Protein 4BML (pdb70)

Nearest PDB structures (foldseek):
  4bml-assembly1_E-39  TM=1.003E+00  e=1.248E-60  Voetvirus syn5
  4bml-assembly1_F  TM=9.474E-01  e=1.253E-44  Voetvirus syn5
  4bml-assembly1_A-60  TM=9.444E-01  e=3.487E-44  Voetvirus syn5
  4bml-assembly1_B  TM=9.445E-01  e=2.505E-42  Voetvirus syn5
  8e16-assembly1_I  TM=5.461E-01  e=7.364E-01  Mycobacterium virus Che8

Structure (mmCIF, N/CA/C/O backbone):
data_4BML
#
_entry.id   4BML
#
_cell.length_a   1.000
_cell.length_b   1.000
_cell.length_c   1.000
_cell.angle_alpha   90.00
_cell.angle_beta   90.00
_cell.angle_gamma   90.00
#
_symmetry.space_group_name_H-M   'P 1'
#
loop_
_atom_site.group_PDB
_atom_site.id
_atom_site.type_symbol
_atom_site.label_atom_id
_atom_site.label_alt_id
_atom_site.label_comp_id
_atom_site.label_asym_id
_atom_site.label_entity_id
_atom_site.label_seq_id
_atom_site.pdbx_PDB_ins_code
_atom_site.Cartn_x
_atom_site.Cartn_y
_atom_site.Cartn_z
_atom_site.occupancy
_atom_site.B_iso_or_equiv
_atom_site.auth_seq_id
_atom_site.auth_comp_id
_atom_site.auth_asym_id
_atom_site.auth_atom_id
_atom_site.pdbx_PDB_model_num
ATOM 1 C CA . VAL A 1 24 ? -179.987 -102.799 197.526 1.00 525.53 24 VAL A CA 1
ATOM 2 C CA . ARG A 1 25 ? -180.167 -99.239 196.364 1.00 540.17 25 ARG A CA 1
ATOM 3 C CA . TYR A 1 26 ? -177.257 -96.899 197.155 1.00 443.53 26 TYR A CA 1
ATOM 4 C CA . ALA A 1 27 ? -178.217 -93.628 198.563 1.00 543.41 27 ALA A CA 1
ATOM 5 C CA . THR A 1 28 ? -176.937 -90.009 197.673 1.00 390.99 28 THR A CA 1
ATOM 6 C CA . ALA A 1 29 ? -176.067 -88.349 196.012 1.00 450.36 29 ALA A CA 1
ATOM 7 C CA . LEU A 1 30 ? -178.477 -86.888 198.291 1.00 487.41 30 LEU A CA 1
ATOM 8 C CA . LYS A 1 31 ? -176.479 -87.607 201.312 1.00 478.21 31 LYS A CA 1
ATOM 9 C CA . LEU A 1 32 ? -174.628 -84.718 199.862 1.00 494.77 32 LEU A CA 1
ATOM 10 C CA . PHE A 1 33 ? -177.768 -83.228 198.770 1.00 550.00 33 PHE A CA 1
ATOM 11 C CA . SER A 1 34 ? -179.839 -83.577 201.889 1.00 445.88 34 SER A CA 1
ATOM 12 C CA . GLY A 1 35 ? -176.750 -82.786 203.950 1.00 422.64 35 GLY A CA 1
ATOM 13 C CA . GLU A 1 36 ? -177.119 -79.497 202.419 1.00 512.42 36 GLU A CA 1
ATOM 14 C CA . VAL A 1 37 ? -180.919 -79.267 202.478 1.00 481.98 37 VAL A CA 1
ATOM 15 C CA . PHE A 1 38 ? -180.920 -78.806 205.998 1.00 473.53 38 PHE A CA 1
ATOM 16 C CA . THR A 1 39 ? -179.500 -75.266 205.317 1.00 448.30 39 THR A CA 1
ATOM 17 C CA . ALA A 1 40 ? -182.890 -73.926 206.035 1.00 479.36 40 ALA A CA 1
ATOM 18 C CA . PHE A 1 41 ? -182.561 -71.206 206.224 1.00 540.88 41 PHE A CA 1
ATOM 19 C CA . ASN A 1 42 ? -181.920 -67.766 205.534 1.00 388.52 42 ASN A CA 1
ATOM 20 C CA . ASN A 1 43 ? -183.521 -64.756 206.572 1.00 256.61 43 ASN A CA 1
ATOM 21 C CA . ALA A 1 44 ? -180.501 -62.566 206.552 1.00 343.54 44 ALA A CA 1
ATOM 22 C CA . SER A 1 45 ? -182.100 -59.866 204.631 1.00 353.59 45 SER A CA 1
ATOM 23 C CA . ILE A 1 46 ? -181.571 -57.035 207.050 1.00 331.55 46 ILE A CA 1
ATOM 24 C CA . PHE A 1 47 ? -178.041 -56.446 206.321 1.00 336.13 47 PHE A CA 1
ATOM 25 C CA . LYS A 1 48 ? -179.240 -54.127 203.880 1.00 503.82 48 LYS A CA 1
ATOM 26 C CA . GLY A 1 49 ? -182.041 -53.146 206.039 1.00 391.45 49 GLY A CA 1
ATOM 27 C CA . LEU A 1 50 ? -179.391 -51.475 208.059 1.00 443.93 50 LEU A CA 1
ATOM 28 C CA . VAL A 1 51 ? -178.800 -49.346 204.849 1.00 339.00 51 VAL A CA 1
ATOM 29 C CA . ARG A 1 52 ? -176.970 -45.816 204.458 1.00 435.96 52 ARG A CA 1
ATOM 30 C CA . SER A 1 53 ? -173.650 -43.676 204.949 1.00 457.41 53 SER A CA 1
ATOM 31 C CA . TYR A 1 54 ? -170.041 -44.105 207.030 1.00 283.52 54 TYR A CA 1
ATOM 32 C CA . ASP A 1 55 ? -166.221 -45.335 208.212 1.00 276.67 55 ASP A CA 1
ATOM 33 C CA . LEU A 1 56 ? -162.372 -45.735 209.614 1.00 390.41 56 LEU A CA 1
ATOM 34 C CA . ARG A 1 57 ? -161.373 -46.703 213.385 1.00 384.70 57 ARG A CA 1
ATOM 35 C CA . GLY A 1 58 ? -159.525 -47.472 216.796 1.00 514.42 58 GLY A CA 1
ATOM 36 C CA . GLY A 1 59 ? -159.036 -49.361 219.246 1.00 411.90 59 GLY A CA 1
ATOM 37 C CA . LYS A 1 60 ? -159.567 -50.240 222.436 1.00 324.59 60 LYS A CA 1
ATOM 38 C CA . SER A 1 61 ? -162.658 -48.590 224.205 1.00 550.00 61 SER A CA 1
ATOM 39 C CA . LYS A 1 62 ? -165.627 -46.010 223.773 1.00 530.05 62 LYS A CA 1
ATOM 40 C CA . GLN A 1 63 ? -166.657 -42.831 221.511 1.00 550.00 63 GLN A CA 1
ATOM 41 C CA . PHE A 1 64 ? -169.496 -39.951 220.089 1.00 449.71 64 PHE A CA 1
ATOM 42 C CA . MET A 1 65 ? -171.665 -37.342 217.618 1.00 378.04 65 MET A CA 1
ATOM 43 C CA . PHE A 1 66 ? -173.375 -33.702 217.196 1.00 399.23 66 PHE A CA 1
ATOM 44 C CA . THR A 1 67 ? -176.935 -34.052 217.454 1.00 450.39 67 THR A CA 1
ATOM 45 C CA . GLY A 1 68 ? -178.865 -30.752 217.323 1.00 475.88 68 GLY A CA 1
ATOM 46 C CA . LYS A 1 69 ? -178.665 -27.102 218.142 1.00 550.00 69 LYS A CA 1
ATOM 47 C CA . LEU A 1 70 ? -180.795 -24.052 218.010 1.00 460.32 70 LEU A CA 1
ATOM 48 C CA . SER A 1 71 ? -183.275 -21.832 216.358 1.00 546.15 71 SER A CA 1
ATOM 49 C CA . ALA A 1 72 ? -183.835 -18.072 217.037 1.00 422.01 72 ALA A CA 1
ATOM 50 C CA . GLY A 1 73 ? -186.235 -15.323 216.045 1.00 402.22 73 GLY A CA 1
ATOM 51 C CA . TYR A 1 74 ? -187.205 -12.232 216.413 1.00 373.41 74 TYR A CA 1
ATOM 52 C CA . HIS A 1 75 ? -188.145 -8.563 215.772 1.00 524.89 75 HIS A CA 1
ATOM 53 C CA . THR A 1 76 ? -186.485 -5.452 217.062 1.00 414.98 76 THR A CA 1
ATOM 54 C CA . PRO A 1 77 ? -187.684 -2.613 215.020 1.00 422.62 77 PRO A CA 1
ATOM 55 C CA . GLY A 1 78 ? -187.385 0.238 217.229 1.00 408.83 78 GLY A CA 1
ATOM 56 C CA . THR A 1 79 ? -187.126 2.578 218.819 1.00 491.52 79 THR A CA 1
ATOM 57 C CA . PRO A 1 80 ? -184.456 0.229 220.170 1.00 550.00 80 PRO A CA 1
ATOM 58 C CA . ILE A 1 81 ? -182.156 -2.362 218.952 1.00 279.62 81 ILE A CA 1
ATOM 59 C CA . VAL A 1 82 ? -180.177 -4.491 221.304 1.00 244.20 82 VAL A CA 1
ATOM 60 C CA . GLY A 1 83 ? -179.657 -7.301 222.015 1.00 296.93 83 GLY A CA 1
ATOM 61 C CA . ASP A 1 84 ? -178.397 -10.571 221.956 1.00 550.00 84 ASP A CA 1
ATOM 62 C CA . ALA A 1 85 ? -179.317 -14.141 221.487 1.00 376.23 85 ALA A CA 1
ATOM 63 C CA . GLY A 1 86 ? -180.217 -17.460 222.408 1.00 425.12 86 GLY A CA 1
ATOM 64 C CA . ILE A 1 87 ? -179.237 -20.830 223.349 1.00 469.95 87 ILE A CA 1
ATOM 65 C CA . LYS A 1 88 ? -178.797 -24.400 222.911 1.00 462.31 88 LYS A CA 1
ATOM 66 C CA . ALA A 1 89 ? -176.877 -27.710 222.632 1.00 511.10 89 ALA A CA 1
ATOM 67 C CA . ASN A 1 90 ? -176.287 -31.421 222.204 1.00 461.41 90 ASN A CA 1
ATOM 68 C CA . GLU A 1 91 ? -175.987 -34.970 222.755 1.00 339.39 91 GLU A CA 1
ATOM 69 C CA . LYS A 1 92 ? -174.727 -38.451 221.887 1.00 251.57 92 LYS A CA 1
ATOM 70 C CA . THR A 1 93 ? -174.377 -42.151 221.818 1.00 297.92 93 THR A CA 1
ATOM 71 C CA . LEU A 1 94 ? -172.706 -45.501 220.800 1.00 369.58 94 LEU A CA 1
ATOM 72 C CA . VAL A 1 95 ? -171.407 -48.350 222.941 1.00 471.52 95 VAL A CA 1
ATOM 73 C CA . MET A 1 96 ? -169.887 -51.691 221.893 1.00 394.67 96 MET A CA 1
ATOM 74 C CA . ASP A 1 97 ? -170.547 -55.661 221.844 1.00 447.02 97 ASP A CA 1
ATOM 75 C CA . ASP A 1 98 ? -169.137 -59.171 221.606 1.00 458.40 98 ASP A CA 1
ATOM 76 C CA . LEU A 1 99 ? -169.446 -62.741 220.367 1.00 217.80 99 LEU A CA 1
ATOM 77 C CA . LEU A 1 100 ? -168.606 -66.671 219.528 1.00 233.35 100 LEU A CA 1
ATOM 78 C CA . VAL A 1 101 ? -169.115 -69.952 217.539 1.00 239.01 101 VAL A CA 1
ATOM 79 C CA . SER A 1 102 ? -169.575 -73.672 217.960 1.00 253.71 102 SER A CA 1
ATOM 80 C CA . SER A 1 103 ? -168.375 -77.152 216.652 1.00 261.69 103 SER A CA 1
ATOM 81 C CA . GLN A 1 104 ? -168.654 -80.842 216.353 1.00 299.13 104 GLN A CA 1
ATOM 82 C CA . PHE A 1 105 ? -169.905 -84.052 218.003 1.00 271.82 105 PHE A CA 1
ATOM 83 C CA . VAL A 1 106 ? -171.474 -85.313 214.853 1.00 170.31 106 VAL A CA 1
ATOM 84 C CA . TYR A 1 107 ? -173.915 -87.362 216.963 1.00 188.14 107 TYR A CA 1
ATOM 85 C CA . SER A 1 108 ? -175.924 -90.293 215.573 1.00 207.80 108 SER A CA 1
ATOM 86 C CA . LEU A 1 109 ? -173.123 -91.543 213.405 1.00 271.55 109 LEU A CA 1
ATOM 87 C CA . ASP A 1 110 ? -171.414 -93.312 216.136 1.00 336.62 110 ASP A CA 1
ATOM 88 C CA . GLU A 1 111 ? -174.044 -95.873 215.276 1.00 236.27 111 GLU A CA 1
ATOM 89 C CA . ILE A 1 112 ? -174.672 -95.224 211.635 1.00 233.30 112 ILE A CA 1
ATOM 90 C CA . PHE A 1 113 ? -171.962 -94.274 210.726 1.00 457.14 113 PHE A CA 1
ATOM 91 C CA . SER A 1 114 ? -172.321 -91.875 208.055 1.00 322.13 114 SER A CA 1
ATOM 92 C CA . GLN A 1 115 ? -170.000 -89.836 206.385 1.00 281.25 115 GLN A CA 1
ATOM 93 C CA . TYR A 1 116 ? -170.321 -86.146 206.454 1.00 73.90 116 TYR A CA 1
ATOM 94 C CA . SER A 1 117 ? -169.521 -82.925 208.173 1.00 267.76 117 SER A CA 1
ATOM 95 C CA . THR A 1 118 ? -166.981 -80.495 207.483 1.00 267.44 118 THR A CA 1
ATOM 96 C CA . ARG A 1 119 ? -167.450 -77.416 205.462 1.00 300.35 119 ARG A CA 1
ATOM 97 C CA . ALA A 1 120 ? -171.240 -76.976 205.331 1.00 452.85 120 ALA A CA 1
ATOM 98 C CA . GLU A 1 121 ? -170.992 -76.225 208.830 1.00 372.59 121 GLU A CA 1
ATOM 99 C CA . VAL A 1 122 ? -168.862 -73.195 209.060 1.00 324.88 122 VAL A CA 1
ATOM 100 C CA . SER A 1 123 ? -170.781 -71.886 206.109 1.00 367.76 123 SER A CA 1
ATOM 101 C CA . LYS A 1 124 ? -173.941 -72.485 208.068 1.00 236.09 124 LYS A CA 1
ATOM 102 C CA . GLN A 1 125 ? -172.142 -70.874 210.838 1.00 356.80 125 GLN A CA 1
ATOM 103 C CA . ILE A 1 126 ? -171.102 -67.785 208.838 1.00 268.27 126 ILE A CA 1
ATOM 104 C CA . GLY A 1 127 ? -174.671 -67.245 207.806 1.00 356.24 127 GLY A CA 1
ATOM 105 C CA . GLU A 1 128 ? -176.092 -68.104 211.146 1.00 302.29 128 GLU A CA 1
ATOM 106 C CA . ALA A 1 129 ? -173.663 -66.673 213.786 1.00 403.76 129 ALA A CA 1
ATOM 107 C CA . LEU A 1 130 ? -173.363 -63.504 211.825 1.00 237.41 130 LEU A CA 1
ATOM 108 C CA . ALA A 1 131 ? -176.952 -63.274 210.584 1.00 356.44 131 ALA A CA 1
ATOM 109 C CA . THR A 1 132 ? -178.394 -64.523 213.844 1.00 405.44 132 THR A CA 1
ATOM 110 C CA . HIS A 1 133 ? -176.394 -62.053 215.494 1.00 441.54 133 HIS A CA 1
ATOM 111 C CA . TYR A 1 134 ? -177.494 -59.143 213.752 1.00 426.31 134 TYR A CA 1
ATOM 112 C CA . ASP A 1 135 ? -181.053 -59.603 213.361 1.00 547.81 135 ASP A CA 1
ATOM 113 C CA . GLU A 1 136 ? -181.595 -60.002 217.091 1.00 385.51 136 GLU A CA 1
ATOM 114 C CA . ARG A 1 137 ? -179.915 -56.782 217.111 1.00 457.86 137 ARG A CA 1
ATOM 115 C CA . ILE A 1 138 ? -182.144 -55.573 214.429 1.00 383.96 138 ILE A CA 1
ATOM 116 C CA . ALA A 1 139 ? -184.875 -56.682 216.749 1.00 425.06 139 ALA A CA 1
ATOM 117 C CA . ARG A 1 140 ? -183.226 -54.512 219.199 1.00 550.00 140 ARG A CA 1
ATOM 118 C CA . VAL A 1 141 ? -182.205 -51.482 217.008 1.00 416.15 141 VAL A CA 1
ATOM 119 C CA . LEU A 1 142 ? -185.775 -51.023 216.257 1.00 349.20 142 LEU A CA 1
ATOM 120 C CA . ALA A 1 143 ? -187.206 -52.131 219.646 1.00 380.05 143 ALA A CA 1
ATOM 121 C CA . LYS A 1 144 ? -185.306 -49.151 220.996 1.00 550.00 144 LYS A CA 1
ATOM 122 C CA . ALA A 1 145 ? -186.095 -46.842 218.115 1.00 365.87 145 ALA A CA 1
ATOM 123 C CA . SER A 1 146 ? -189.496 -47.251 219.664 1.00 317.30 146 SER A CA 1
ATOM 124 C CA . ALA A 1 147 ? -191.276 -44.401 221.292 1.00 337.93 147 ALA A CA 1
ATOM 125 C CA . GLU A 1 148 ? -189.397 -41.131 221.402 1.00 516.11 148 GLU A CA 1
ATOM 126 C CA . ALA A 1 149 ? -186.968 -40.150 224.023 1.00 489.68 149 ALA A CA 1
ATOM 127 C CA . SER A 1 150 ? -185.087 -37.681 222.173 1.00 440.19 150 SER A CA 1
ATOM 128 C CA . PRO A 1 151 ? -183.876 -35.991 220.012 1.00 454.90 151 PRO A CA 1
ATOM 129 C CA . VAL A 1 152 ? -183.726 -33.321 220.102 1.00 426.07 152 VAL A CA 1
ATOM 130 C CA . THR A 1 153 ? -180.927 -31.721 221.702 1.00 428.69 153 THR A CA 1
ATOM 131 C CA . GLY A 1 154 ? -181.767 -29.820 222.811 1.00 460.65 154 GLY A CA 1
ATOM 132 C CA . GLU A 1 155 ? -182.778 -29.920 225.011 1.00 449.32 155 GLU A CA 1
ATOM 133 C CA . PRO A 1 156 ? -186.358 -29.670 224.309 1.00 535.42 156 PRO A CA 1
ATOM 134 C CA . GLY A 1 157 ? -187.937 -31.081 221.379 1.00 474.70 157 GLY A CA 1
ATOM 135 C CA . GLY A 1 158 ? -188.156 -31.612 218.929 1.00 471.94 158 GLY A CA 1
ATOM 136 C CA . PHE A 1 159 ? -189.735 -33.932 216.690 1.00 528.05 159 PHE A CA 1
ATOM 137 C CA . HIS A 1 160 ? -190.495 -37.413 216.170 1.00 404.91 160 HIS A CA 1
ATOM 138 C CA . VAL A 1 161 ? -193.395 -39.422 216.670 1.00 306.53 161 VAL A CA 1
ATOM 139 C CA . ASN A 1 162 ? -195.135 -42.692 217.260 1.00 364.08 162 ASN A CA 1
ATOM 140 C CA . ILE A 1 163 ? -198.305 -44.163 216.230 1.00 424.50 163 ILE A CA 1
ATOM 141 C CA . GLY A 1 164 ? -201.974 -44.253 216.028 1.00 412.85 164 GLY A CA 1
ATOM 142 C CA . ALA A 1 165 ? -204.615 -46.612 217.148 1.00 301.29 165 ALA A CA 1
ATOM 143 C CA . GLY A 1 166 ? -204.105 -50.212 217.989 1.00 287.63 166 GLY A CA 1
ATOM 144 C CA . ASN A 1 167 ? -205.585 -53.662 217.740 1.00 255.29 167 ASN A CA 1
ATOM 145 C CA . THR A 1 168 ? -205.724 -55.893 214.711 1.00 280.16 168 THR A CA 1
ATOM 146 C CA . ASN A 1 169 ? -203.133 -56.344 212.232 1.00 276.26 169 ASN A CA 1
ATOM 147 C CA . ASP A 1 170 ? -205.312 -55.915 209.161 1.00 357.23 170 ASP A CA 1
ATOM 148 C CA . ALA A 1 171 ? -205.412 -52.795 209.980 1.00 376.45 171 ALA A CA 1
ATOM 149 C CA . GLN A 1 172 ? -202.571 -51.945 207.850 1.00 372.52 172 GLN A CA 1
ATOM 150 C CA . ALA A 1 173 ? -204.570 -51.746 204.580 1.00 373.66 173 ALA A CA 1
ATOM 151 C CA . ILE A 1 174 ? -206.891 -49.476 206.548 1.00 382.51 174 ILE A CA 1
ATOM 152 C CA . VAL A 1 175 ? -203.942 -48.115 208.319 1.00 450.98 175 VAL A CA 1
ATOM 153 C CA . ASP A 1 176 ? -202.000 -47.066 205.399 1.00 393.62 176 ASP A CA 1
ATOM 154 C CA . GLY A 1 177 ? -205.280 -45.606 204.397 1.00 536.49 177 GLY A CA 1
ATOM 155 C CA . PHE A 1 178 ? -204.681 -42.816 206.787 1.00 550.00 178 PHE A CA 1
ATOM 156 C CA . PHE A 1 179 ? -201.691 -42.846 206.108 1.00 288.56 179 PHE A CA 1
ATOM 157 C CA . GLU A 1 180 ? -198.201 -43.025 207.469 1.00 330.55 180 GLU A CA 1
ATOM 158 C CA . ALA A 1 181 ? -197.560 -40.226 205.059 1.00 244.63 181 ALA A CA 1
ATOM 159 C CA . ALA A 1 182 ? -199.071 -38.445 207.857 1.00 238.59 182 ALA A CA 1
ATOM 160 C CA . ALA A 1 183 ? -196.082 -39.475 209.869 1.00 470.82 183 ALA A CA 1
ATOM 161 C CA . VAL A 1 184 ? -193.761 -38.716 206.930 1.00 233.54 184 VAL A CA 1
ATOM 162 C CA . LEU A 1 185 ? -195.591 -35.456 206.078 1.00 304.58 185 LEU A CA 1
ATOM 163 C CA . ASP A 1 186 ? -196.282 -33.705 209.437 1.00 330.78 186 ASP A CA 1
ATOM 164 C CA . GLU A 1 187 ? -192.782 -35.005 209.649 1.00 277.06 187 GLU A CA 1
ATOM 165 C CA . ARG A 1 188 ? -191.621 -33.636 206.379 1.00 246.74 188 ARG A CA 1
ATOM 166 C CA . SER A 1 189 ? -190.721 -30.575 207.978 1.00 323.64 189 SER A CA 1
ATOM 167 C CA . ALA A 1 190 ? -187.712 -32.525 208.670 1.00 390.82 190 ALA A CA 1
ATOM 168 C CA . PRO A 1 191 ? -185.031 -33.396 206.451 1.00 427.71 191 PRO A CA 1
ATOM 169 C CA . GLN A 1 192 ? -186.420 -34.426 204.041 1.00 382.07 192 GLN A CA 1
ATOM 170 C CA . GLU A 1 193 ? -187.909 -35.768 200.871 1.00 287.77 193 GLU A CA 1
ATOM 171 C CA . GLY A 1 194 ? -188.819 -39.358 201.002 1.00 328.20 194 GLY A CA 1
ATOM 172 C CA . ARG A 1 195 ? -187.229 -42.477 201.663 1.00 364.03 195 ARG A CA 1
ATOM 173 C CA . VAL A 1 196 ? -187.649 -46.077 201.054 1.00 408.47 196 VAL A CA 1
ATOM 174 C CA . ALA A 1 197 ? -190.169 -48.517 202.184 1.00 505.39 197 ALA A CA 1
ATOM 175 C CA . VAL A 1 198 ? -190.050 -51.086 204.745 1.00 369.57 198 VAL A CA 1
ATOM 176 C CA . LEU A 1 199 ? -191.320 -54.426 205.506 1.00 433.28 199 LEU A CA 1
ATOM 177 C CA . SER A 1 200 ? -193.521 -56.685 207.285 1.00 395.41 200 SER A CA 1
ATOM 178 C CA . PRO A 1 201 ? -194.601 -60.295 207.566 1.00 355.03 201 PRO A CA 1
ATOM 179 C CA . ARG A 1 202 ? -196.870 -62.336 205.556 1.00 413.37 202 ARG A CA 1
ATOM 180 C CA . GLN A 1 203 ? -199.701 -60.096 206.084 1.00 309.21 203 GLN A CA 1
ATOM 181 C CA . TYR A 1 204 ? -198.230 -57.737 203.874 1.00 284.59 204 TYR A CA 1
ATOM 182 C CA . TYR A 1 205 ? -199.299 -60.298 201.194 1.00 480.33 205 TYR A CA 1
ATOM 183 C CA . SER A 1 206 ? -202.549 -60.467 202.993 1.00 542.50 206 SER A CA 1
ATOM 184 C CA . LEU A 1 207 ? -202.629 -56.937 201.952 1.00 550.00 207 LEU A CA 1
ATOM 185 C CA . ILE A 1 208 ? -201.288 -57.428 198.423 1.00 402.26 208 ILE A CA 1
ATOM 186 C CA . SER A 1 209 ? -203.987 -59.729 197.142 1.00 337.68 209 SER A CA 1
ATOM 187 C CA . SER A 1 210 ? -206.458 -60.148 199.212 1.00 383.11 210 SER A CA 1
ATOM 188 C CA . VAL A 1 211 ? -207.758 -56.788 199.640 1.00 322.07 211 VAL A CA 1
ATOM 189 C CA . ASP A 1 212 ? -209.587 -54.209 197.789 1.00 266.50 212 ASP A CA 1
ATOM 190 C CA . THR A 1 213 ? -208.467 -50.769 197.528 1.00 204.69 213 THR A CA 1
ATOM 191 C CA . ASN A 1 214 ? -205.607 -50.869 196.469 1.00 230.24 214 ASN A CA 1
ATOM 192 C CA . ILE A 1 215 ? -205.456 -53.190 194.000 1.00 285.31 215 ILE A CA 1
ATOM 193 C CA . LEU A 1 216 ? -208.085 -52.191 191.658 1.00 550.00 216 LEU A CA 1
ATOM 194 C CA . ASN A 1 217 ? -206.404 -53.612 188.600 1.00 443.10 217 ASN A CA 1
ATOM 195 C CA . ARG A 1 218 ? -205.103 -55.812 187.211 1.00 352.27 218 ARG A CA 1
ATOM 196 C CA . GLU A 1 219 ? -204.623 -59.452 186.722 1.00 379.53 219 GLU A CA 1
ATOM 197 C CA . ILE A 1 220 ? -203.962 -61.743 183.893 1.00 344.05 220 ILE A CA 1
ATOM 198 C CA . GLY A 1 221 ? -205.032 -65.233 183.344 1.00 453.01 221 GLY A CA 1
ATOM 199 C CA . ASN A 1 222 ? -203.722 -68.363 184.765 1.00 348.35 222 ASN A CA 1
ATOM 200 C CA . SER A 1 223 ? -200.292 -69.563 184.817 1.00 408.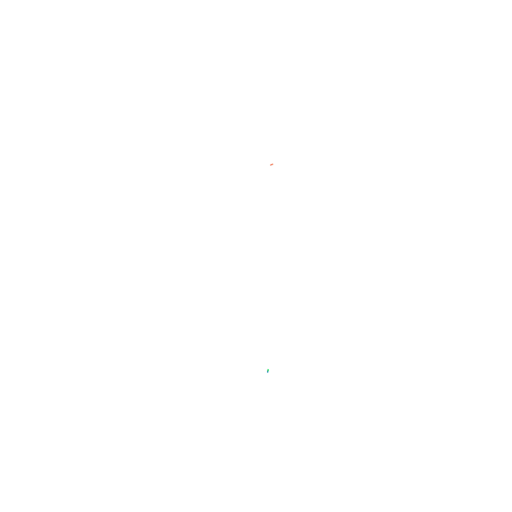18 223 SER A CA 1
ATOM 201 C CA . GLN A 1 224 ? -199.483 -70.792 186.808 1.00 512.33 224 GLN A CA 1
ATOM 202 C CA . GLY A 1 225 ? -198.414 -71.231 189.998 1.00 550.00 225 GLY A CA 1
ATOM 203 C CA . ASP A 1 226 ? -199.325 -69.220 192.737 1.00 412.34 226 ASP A CA 1
ATOM 204 C CA . MET A 1 227 ? -197.945 -66.240 192.427 1.00 439.53 227 MET A CA 1
ATOM 205 C CA . ASN A 1 228 ? -199.004 -64.691 189.126 1.00 414.31 228 ASN A CA 1
ATOM 206 C CA . SER A 1 229 ? -199.955 -61.441 190.545 1.00 354.99 229 SER A CA 1
ATOM 207 C CA . GLY A 1 230 ? -198.886 -61.870 193.135 1.00 442.21 230 GLY A CA 1
ATOM 208 C CA . LYS A 1 231 ? -195.236 -61.220 193.536 1.00 372.58 231 LYS A CA 1
ATOM 209 C CA . GLY A 1 232 ? -193.686 -57.830 193.816 1.00 486.89 232 GLY A CA 1
ATOM 210 C CA . LEU A 1 233 ? -191.915 -55.451 191.736 1.00 463.98 233 LEU A CA 1
ATOM 211 C CA . TYR A 1 234 ? -189.015 -53.541 190.946 1.00 477.84 234 TYR A CA 1
ATOM 212 C CA . SER A 1 235 ? -186.546 -53.160 193.497 1.00 540.18 235 SER A CA 1
ATOM 213 C CA . ILE A 1 236 ? -185.186 -49.750 194.216 1.00 526.07 236 ILE A CA 1
ATOM 214 C CA . ALA A 1 237 ? -184.447 -49.708 197.887 1.00 440.36 237 ALA A CA 1
ATOM 215 C CA . GLY A 1 238 ? -186.168 -51.668 200.267 1.00 420.56 238 GLY A CA 1
ATOM 216 C CA . ILE A 1 239 ? -188.879 -53.917 201.506 1.00 375.91 239 ILE A CA 1
ATOM 217 C CA . ARG A 1 240 ? -189.018 -57.428 200.537 1.00 539.94 240 ARG A CA 1
ATOM 218 C CA . ILE A 1 241 ? -188.239 -59.987 203.139 1.00 434.78 241 ILE A CA 1
ATOM 219 C CA . LEU A 1 242 ? -189.940 -62.246 205.419 1.00 536.73 242 LEU A CA 1
ATOM 220 C CA . LYS A 1 243 ? -188.421 -62.435 208.119 1.00 336.22 243 LYS A CA 1
ATOM 221 C CA . SER A 1 244 ? -187.303 -62.284 211.660 1.00 195.59 244 SER A CA 1
ATOM 222 C CA . ASN A 1 245 ? -189.083 -59.054 211.978 1.00 186.15 245 ASN A CA 1
ATOM 223 C CA . ASN A 1 246 ? -192.113 -60.563 213.687 1.00 256.52 246 ASN A CA 1
ATOM 224 C CA . LEU A 1 247 ? -190.224 -63.083 215.449 1.00 421.68 247 LEU A CA 1
ATOM 225 C CA . ALA A 1 248 ? -189.385 -59.762 217.118 1.00 353.83 248 ALA A CA 1
ATOM 226 C CA . GLY A 1 249 ? -192.955 -60.472 217.807 1.00 328.47 249 GLY A CA 1
ATOM 227 C CA . LEU A 1 250 ? -192.326 -60.971 221.397 1.00 364.09 250 LEU A CA 1
ATOM 228 C CA . TYR A 1 251 ? -191.878 -60.800 224.267 1.00 307.58 251 TYR A CA 1
ATOM 229 C CA . GLY A 1 252 ? -191.569 -62.419 227.578 1.00 427.06 252 GLY A CA 1
ATOM 230 C CA . GLN A 1 253 ? -191.670 -59.178 229.557 1.00 368.31 253 GLN A CA 1
ATOM 231 C CA . ASP A 1 254 ? -188.900 -58.558 230.078 1.00 379.05 254 ASP A CA 1
ATOM 232 C CA . LEU A 1 255 ? -186.301 -57.697 232.589 1.00 503.47 255 LEU A CA 1
ATOM 233 C CA . SER A 1 256 ? -183.040 -59.357 231.990 1.00 302.89 256 SER A CA 1
ATOM 234 C CA . SER A 1 257 ? -181.429 -59.038 228.781 1.00 230.66 257 SER A CA 1
ATOM 235 C CA . ALA A 1 258 ? -178.080 -60.348 229.933 1.00 213.54 258 ALA A CA 1
ATOM 236 C CA . ALA A 1 259 ? -176.099 -58.249 227.503 1.00 332.58 259 ALA A CA 1
ATOM 237 C CA . VAL A 1 260 ? -173.069 -57.649 228.084 1.00 185.10 260 VAL A CA 1
ATOM 238 C CA . THR A 1 261 ? -173.248 -54.649 225.923 1.00 355.72 261 THR A CA 1
ATOM 239 C CA . GLY A 1 262 ? -175.548 -51.859 225.471 1.00 267.02 262 GLY A CA 1
ATOM 240 C CA . GLU A 1 263 ? -178.008 -51.140 225.220 1.00 202.17 263 GLU A CA 1
ATOM 241 C CA . ASN A 1 264 ? -180.867 -52.870 223.599 1.00 269.69 264 ASN A CA 1
ATOM 242 C CA . ASN A 1 265 ? -184.087 -54.380 223.278 1.00 386.58 265 ASN A CA 1
ATOM 243 C CA . ASP A 1 266 ? -187.058 -53.580 225.327 1.00 308.96 266 ASP A CA 1
ATOM 244 C CA . TYR A 1 267 ? -190.018 -55.199 225.936 1.00 354.79 267 TYR A CA 1
ATOM 245 C CA . GLN A 1 268 ? -192.707 -54.980 223.535 1.00 526.18 268 GLN A CA 1
ATOM 246 C CA . VAL A 1 269 ? -194.436 -56.921 221.015 1.00 501.06 269 VAL A CA 1
ATOM 247 C CA . ASP A 1 270 ? -194.465 -57.142 217.385 1.00 281.64 270 ASP A CA 1
ATOM 248 C CA . ALA A 1 271 ? -194.114 -54.133 215.284 1.00 342.07 271 ALA A CA 1
ATOM 249 C CA . SER A 1 272 ? -195.593 -53.814 211.904 1.00 458.28 272 SER A CA 1
ATOM 250 C CA . ALA A 1 273 ? -194.832 -50.624 210.873 1.00 310.84 273 ALA A CA 1
ATOM 251 C CA . LEU A 1 274 ? -191.083 -50.184 211.274 1.00 271.75 274 LEU A CA 1
ATOM 252 C CA . ALA A 1 275 ? -190.362 -47.255 209.074 1.00 205.72 275 ALA A CA 1
ATOM 253 C CA . GLY A 1 276 ? -186.821 -47.635 207.865 1.00 224.61 276 GLY A CA 1
ATOM 254 C CA . LEU A 1 277 ? -185.492 -43.885 208.354 1.00 182.17 277 LEU A CA 1
ATOM 255 C CA . ILE A 1 278 ? -182.341 -44.156 206.166 1.00 212.08 278 ILE A CA 1
ATOM 256 C CA . PHE A 1 279 ? -179.722 -44.645 208.677 1.00 427.67 279 PHE A CA 1
ATOM 257 C CA . HIS A 1 280 ? -177.152 -46.634 210.788 1.00 511.59 280 HIS A CA 1
ATOM 258 C CA . ARG A 1 281 ? -174.912 -49.474 210.410 1.00 470.58 281 ARG A CA 1
ATOM 259 C CA . GLU A 1 282 ? -173.563 -52.974 211.082 1.00 537.72 282 GLU A CA 1
ATOM 260 C CA . ALA A 1 283 ? -171.721 -54.655 208.273 1.00 478.27 283 ALA A CA 1
ATOM 261 C CA . ALA A 1 284 ? -170.412 -58.175 208.705 1.00 521.60 284 ALA A CA 1
ATOM 262 C CA . GLY A 1 285 ? -167.662 -60.214 210.217 1.00 483.66 285 GLY A CA 1
ATOM 263 C CA . CYS A 1 286 ? -165.282 -63.034 210.408 1.00 190.32 286 CYS A CA 1
ATOM 264 C CA . ILE A 1 287 ? -163.932 -66.374 210.660 1.00 323.13 287 ILE A CA 1
ATOM 265 C CA . GLN A 1 288 ? -161.262 -69.024 210.942 1.00 291.95 288 GLN A CA 1
ATOM 266 C CA . SER A 1 289 ? -160.133 -71.143 213.723 1.00 320.56 289 SER A CA 1
ATOM 267 C CA . VAL A 1 290 ? -157.693 -73.793 213.205 1.00 241.91 290 VAL A CA 1
ATOM 268 C CA . ALA A 1 291 ? -154.384 -75.343 214.027 1.00 323.38 291 ALA A CA 1
ATOM 269 C CA . PRO A 1 292 ? -152.774 -78.383 215.638 1.00 286.29 292 PRO A CA 1
ATOM 270 C CA . THR A 1 293 ? -152.175 -77.371 219.158 1.00 450.06 293 THR A CA 1
ATOM 271 C CA . ILE A 1 294 ? -155.586 -78.201 220.347 1.00 341.55 294 ILE A CA 1
ATOM 272 C CA . GLN A 1 295 ? -155.235 -81.452 218.368 1.00 221.16 295 GLN A CA 1
ATOM 273 C CA . THR A 1 296 ? -152.626 -82.281 221.059 1.00 349.56 296 THR A CA 1
ATOM 274 C CA . THR A 1 297 ? -154.967 -82.340 223.919 1.00 254.50 297 THR A CA 1
ATOM 275 C CA . SER A 1 298 ? -155.888 -84.349 225.499 1.00 220.30 298 SER A CA 1
ATOM 276 C CA . GLY A 1 299 ? -159.018 -82.669 226.797 1.00 306.25 299 GLY A CA 1
ATOM 277 C CA . ASP A 1 300 ? -162.548 -81.449 226.545 1.00 342.42 300 ASP A CA 1
ATOM 278 C CA . PHE A 1 301 ? -164.799 -81.818 229.605 1.00 371.34 301 PHE A CA 1
ATOM 279 C CA . ASN A 1 302 ? -168.169 -82.149 227.753 1.00 374.79 302 ASN A CA 1
ATOM 280 C CA . VAL A 1 303 ? -167.447 -82.980 224.094 1.00 401.62 303 VAL A CA 1
ATOM 281 C CA . GLN A 1 304 ? -166.346 -80.831 221.244 1.00 370.24 304 GLN A CA 1
ATOM 282 C CA . TYR A 1 305 ? -163.215 -81.971 219.255 1.00 277.19 305 TYR A CA 1
ATOM 283 C CA . GLN A 1 306 ? -162.745 -78.952 216.945 1.00 209.31 306 GLN A CA 1
ATOM 284 C CA . GLY A 1 307 ? -162.084 -75.292 216.284 1.00 184.75 307 GLY A CA 1
ATOM 285 C CA . ASP A 1 308 ? -164.374 -72.423 215.872 1.00 195.85 308 ASP A CA 1
ATOM 286 C CA . LEU A 1 309 ? -164.724 -68.943 214.611 1.00 215.68 309 LEU A CA 1
ATOM 287 C CA . ILE A 1 310 ? -165.794 -65.423 215.029 1.00 169.47 310 ILE A CA 1
ATOM 288 C CA . VAL A 1 311 ? -166.294 -61.723 214.368 1.00 247.65 311 VAL A CA 1
ATOM 289 C CA . GLY A 1 312 ? -165.535 -58.782 216.557 1.00 211.17 312 GLY A CA 1
ATOM 290 C CA . LYS A 1 313 ? -167.325 -55.452 216.645 1.00 263.39 313 LYS A CA 1
ATOM 291 C CA . LEU A 1 314 ? -170.505 -54.102 217.283 1.00 395.88 314 LEU A CA 1
ATOM 292 C CA . ALA A 1 315 ? -174.055 -53.292 217.082 1.00 487.65 315 ALA A CA 1
ATOM 293 C CA . MET A 1 316 ? -175.685 -49.882 217.420 1.00 542.88 316 MET A CA 1
ATOM 294 C CA . GLY A 1 317 ? -178.835 -48.242 217.248 1.00 478.24 317 GLY A CA 1
ATOM 295 C CA . CYS A 1 318 ? -178.204 -45.053 215.328 1.00 392.41 318 CYS A CA 1
ATOM 296 C CA . GLY A 1 319 ? -179.885 -42.712 217.716 1.00 411.82 319 GLY A CA 1
ATOM 297 C CA . SER A 1 320 ? -182.944 -42.173 215.425 1.00 505.28 320 SER A CA 1
ATOM 298 C CA . LEU A 1 321 ? -181.754 -38.663 214.854 1.00 365.50 321 LEU A CA 1
ATOM 299 C CA . ARG A 1 322 ? -185.134 -36.893 214.512 1.00 486.87 322 ARG A CA 1
ATOM 300 C CA . THR A 1 323 ? -186.933 -39.304 212.482 1.00 379.60 323 THR A CA 1
ATOM 301 C CA . SER A 1 324 ? -189.613 -41.703 213.322 1.00 150.08 324 SER A CA 1
ATOM 302 C CA . VAL A 1 325 ? -191.134 -44.183 213.762 1.00 310.57 325 VAL A CA 1
ATOM 303 C CA . ALA A 1 326 ? -192.554 -47.653 213.633 1.00 408.31 326 ALA A CA 1
ATOM 304 C CA . GLY A 1 327 ? -195.773 -46.624 211.941 1.00 402.94 327 GLY A CA 1
ATOM 305 C CA . SER A 1 328 ? -197.654 -48.923 214.291 1.00 306.80 328 SER A CA 1
ATOM 306 C CA . PHE A 1 329 ? -198.475 -50.543 216.482 1.00 252.29 329 PHE A CA 1
ATOM 307 C CA . GLN A 1 330 ? -197.836 -52.122 219.542 1.00 348.74 330 GLN A CA 1
ATOM 308 C CA . ALA A 1 331 ? -198.627 -53.360 223.012 1.00 438.29 331 ALA A CA 1
ATOM 309 C CA . ALA A 1 332 ? -197.888 -53.950 225.633 1.00 500.59 332 ALA A CA 1
ATOM 310 C CA . VAL B 1 24 ? -160.227 -42.470 223.504 1.00 514.78 24 VAL B CA 1
ATOM 311 C CA . ARG B 1 25 ? -162.257 -43.001 221.363 1.00 549.54 25 ARG B CA 1
ATOM 312 C CA . TYR B 1 26 ? -164.296 -41.021 218.982 1.00 507.21 26 TYR B CA 1
ATOM 313 C CA . ALA B 1 27 ? -164.855 -37.972 216.960 1.00 516.66 27 ALA B CA 1
ATOM 314 C CA . THR B 1 28 ? -165.124 -37.353 213.890 1.00 417.39 28 THR B CA 1
ATOM 315 C CA . ALA B 1 29 ? -168.303 -37.774 212.789 1.00 409.36 29 ALA B CA 1
ATOM 316 C CA . LEU B 1 30 ? -171.874 -37.223 213.627 1.00 550.00 30 LEU B CA 1
ATOM 317 C CA . LYS B 1 31 ? -170.855 -34.842 216.127 1.00 550.00 31 LYS B CA 1
ATOM 318 C CA . LEU B 1 32 ? -170.873 -33.094 212.906 1.00 414.11 32 LEU B CA 1
ATOM 319 C CA . PHE B 1 33 ? -173.783 -34.954 211.476 1.00 464.99 33 PHE B CA 1
ATOM 320 C CA . SER B 1 34 ? -176.104 -34.653 214.135 1.00 434.76 34 SER B CA 1
ATOM 321 C CA . GLY B 1 35 ? -175.284 -31.043 214.714 1.00 434.89 35 GLY B CA 1
ATOM 322 C CA . GLU B 1 36 ? -176.413 -30.694 211.374 1.00 500.69 36 GLU B CA 1
ATOM 323 C CA . VAL B 1 37 ? -179.463 -32.954 211.953 1.00 503.58 37 VAL B CA 1
ATOM 324 C CA . PHE B 1 38 ? -181.004 -30.683 214.142 1.00 468.66 38 PHE B CA 1
ATOM 325 C CA . THR B 1 39 ? -181.783 -28.174 211.341 1.00 505.50 39 THR B CA 1
ATOM 326 C CA . ALA B 1 40 ? -185.203 -29.674 211.250 1.00 550.00 40 ALA B CA 1
ATOM 327 C CA . PHE B 1 41 ? -186.542 -28.105 209.409 1.00 369.28 41 PHE B CA 1
ATOM 328 C CA . ASN B 1 42 ? -187.771 -26.266 206.628 1.00 332.19 42 ASN B CA 1
ATOM 329 C CA . ASN B 1 43 ? -191.061 -25.306 205.436 1.00 369.48 43 ASN B CA 1
ATOM 330 C CA . ALA B 1 44 ? -189.910 -22.277 203.556 1.00 493.26 44 ALA B CA 1
ATOM 331 C CA . SER B 1 45 ? -191.899 -23.138 200.575 1.00 386.46 45 SER B CA 1
ATOM 332 C CA . ILE B 1 46 ? -193.619 -19.958 200.613 1.00 326.47 46 ILE B CA 1
ATOM 333 C CA . PHE B 1 47 ? -191.358 -17.628 198.984 1.00 400.11 47 PHE B CA 1
ATOM 334 C CA . LYS B 1 48 ? -192.637 -18.759 195.723 1.00 414.21 48 LYS B CA 1
ATOM 335 C CA . GLY B 1 49 ? -196.087 -18.919 197.032 1.00 458.77 49 GLY B CA 1
ATOM 336 C CA . LEU B 1 50 ? -195.637 -15.159 197.111 1.00 407.63 50 LEU B CA 1
ATOM 337 C CA . VAL B 1 51 ? -196.036 -15.670 193.471 1.00 426.73 51 VAL B CA 1
ATOM 338 C CA . ARG B 1 52 ? -199.826 -15.380 192.470 1.00 465.94 52 ARG B CA 1
ATOM 339 C CA . SER B 1 53 ? -198.035 -14.671 190.880 1.00 453.35 53 SER B CA 1
ATOM 340 C CA . TYR B 1 54 ? -197.655 -11.081 189.919 1.00 316.57 54 TYR B CA 1
ATOM 341 C CA . ASP B 1 55 ? -195.605 -8.501 191.779 1.00 337.16 55 ASP B CA 1
ATOM 342 C CA . LEU B 1 56 ? -193.776 -7.290 194.529 1.00 402.64 56 LEU B CA 1
ATOM 343 C CA . ARG B 1 57 ? -192.467 -4.489 196.949 1.00 370.50 57 ARG B CA 1
ATOM 344 C CA . GLY B 1 58 ? -189.058 -2.529 197.230 1.00 403.02 58 GLY B CA 1
ATOM 345 C CA . GLY B 1 59 ? -189.218 0.912 199.208 1.00 310.24 59 GLY B CA 1
ATOM 346 C CA . LYS B 1 60 ? -188.419 4.562 200.347 1.00 342.04 60 LYS B CA 1
ATOM 347 C CA . SER B 1 61 ? -189.310 6.613 203.446 1.00 549.03 61 SER B CA 1
ATOM 348 C CA . LYS B 1 62 ? -192.739 5.153 202.106 1.00 521.46 62 LYS B CA 1
ATOM 349 C CA . GLN B 1 63 ? -195.929 4.442 199.785 1.00 538.91 63 GLN B CA 1
ATOM 350 C CA . PHE B 1 64 ? -197.637 2.371 196.695 1.00 336.54 64 PHE B CA 1
ATOM 351 C CA . MET B 1 65 ? -200.697 2.070 194.614 1.00 391.87 65 MET B CA 1
ATOM 352 C CA . PHE B 1 66 ? -204.206 2.390 192.762 1.00 534.05 66 PHE B CA 1
ATOM 353 C CA . THR B 1 67 ? -207.085 0.249 191.552 1.00 412.09 67 THR B CA 1
ATOM 354 C CA . GLY B 1 68 ? -210.455 0.599 189.970 1.00 470.91 68 GLY B CA 1
ATOM 355 C CA . LYS B 1 69 ? -212.474 2.858 187.679 1.00 530.26 69 LYS B CA 1
ATOM 356 C CA . LEU B 1 70 ? -215.773 3.027 185.798 1.00 453.21 70 LEU B CA 1
ATOM 357 C CA . SER B 1 71 ? -217.992 1.816 183.057 1.00 452.80 71 SER B CA 1
ATOM 358 C CA . ALA B 1 72 ? -219.411 1.856 180.407 1.00 450.80 72 ALA B CA 1
ATOM 359 C CA . GLY B 1 73 ? -222.490 0.945 178.086 1.00 478.95 73 GLY B CA 1
ATOM 360 C CA . TYR B 1 74 ? -225.610 3.064 176.924 1.00 377.90 74 TYR B CA 1
ATOM 361 C CA . HIS B 1 75 ? -227.819 4.914 174.332 1.00 465.68 75 HIS B CA 1
ATOM 362 C CA . THR B 1 76 ? -229.809 8.244 174.710 1.00 550.00 76 THR B CA 1
ATOM 363 C CA . PRO B 1 77 ? -230.538 10.633 171.799 1.00 418.65 77 PRO B CA 1
ATOM 364 C CA . GLY B 1 78 ? -233.177 12.562 170.228 1.00 490.99 78 GLY B CA 1
ATOM 365 C CA . THR B 1 79 ? -230.776 12.641 167.379 1.00 372.96 79 THR B CA 1
ATOM 366 C CA . PRO B 1 80 ? -228.907 15.122 169.619 1.00 547.86 80 PRO B CA 1
ATOM 367 C CA . ILE B 1 81 ? -228.649 16.003 173.288 1.00 315.77 81 ILE B CA 1
ATOM 368 C CA . VAL B 1 82 ? -225.809 17.564 175.199 1.00 266.18 82 VAL B CA 1
ATOM 369 C CA . GLY B 1 83 ? -222.500 15.964 176.141 1.00 236.05 83 GLY B CA 1
ATOM 370 C CA . ASP B 1 84 ? -222.471 13.705 179.131 1.00 207.36 84 ASP B CA 1
ATOM 371 C CA . ALA B 1 85 ? -221.422 10.936 181.363 1.00 346.55 85 ALA B CA 1
ATOM 372 C CA . GLY B 1 86 ? -220.753 8.897 184.524 1.00 435.14 86 GLY B CA 1
ATOM 373 C CA . ILE B 1 87 ? -218.044 8.678 187.085 1.00 489.23 87 ILE B CA 1
ATOM 374 C CA . LYS B 1 88 ? -216.075 6.619 189.406 1.00 487.31 88 LYS B CA 1
ATOM 375 C CA . ALA B 1 89 ? -212.615 6.319 191.188 1.00 487.35 89 ALA B CA 1
ATOM 376 C CA . ASN B 1 90 ? -210.376 4.730 193.609 1.00 455.73 90 ASN B CA 1
ATOM 377 C CA . GLU B 1 91 ? -207.977 3.621 196.350 1.00 311.50 91 GLU B CA 1
ATOM 378 C CA . LYS B 1 92 ? -204.907 1.521 196.962 1.00 266.05 92 LYS B CA 1
ATOM 379 C CA . THR B 1 93 ? -201.378 0.312 198.664 1.00 403.29 93 THR B CA 1
ATOM 380 C CA . LEU B 1 94 ? -197.739 1.012 200.285 1.00 389.74 94 LEU B CA 1
ATOM 381 C CA . VAL B 1 95 ? -195.680 0.433 203.646 1.00 352.87 95 VAL B CA 1
ATOM 382 C CA . MET B 1 96 ? -194.371 -0.455 207.267 1.00 416.42 96 MET B CA 1
ATOM 383 C CA . ASP B 1 97 ? -192.392 -3.345 208.649 1.00 550.00 97 ASP B CA 1
ATOM 384 C CA . ASP B 1 98 ? -189.983 -4.904 211.340 1.00 414.36 98 ASP B CA 1
ATOM 385 C CA . LEU B 1 99 ? -187.253 -7.304 212.562 1.00 205.28 99 LEU B CA 1
ATOM 386 C CA . LEU B 1 100 ? -184.254 -8.903 214.133 1.00 271.70 100 LEU B CA 1
ATOM 387 C CA . VAL B 1 101 ? -182.034 -11.873 215.325 1.00 360.96 101 VAL B CA 1
ATOM 388 C CA . SER B 1 102 ? -180.125 -13.832 218.077 1.00 292.51 102 SER B CA 1
ATOM 389 C CA . SER B 1 103 ? -176.886 -15.662 219.059 1.00 370.29 103 SER B CA 1
ATOM 390 C CA . GLN B 1 104 ? -175.087 -18.081 221.370 1.00 478.72 104 GLN B CA 1
ATOM 391 C CA . PHE B 1 105 ? -174.678 -19.320 224.941 1.00 453.97 105 PHE B CA 1
ATOM 392 C CA . VAL B 1 106 ? -173.848 -22.770 223.882 1.00 351.90 106 VAL B CA 1
ATOM 393 C CA . TYR B 1 107 ? -175.449 -23.979 226.962 1.00 550.00 107 TYR B CA 1
ATOM 394 C CA . SER B 1 108 ? -174.719 -27.439 228.273 1.00 379.10 108 SER B CA 1
ATOM 395 C CA . LEU B 1 109 ? -171.209 -27.429 227.065 1.00 314.72 109 LEU B CA 1
ATOM 396 C CA . ASP B 1 110 ? -169.870 -25.748 230.104 1.00 328.01 110 ASP B CA 1
ATOM 397 C CA . GLU B 1 111 ? -170.191 -29.167 231.645 1.00 270.72 111 GLU B CA 1
ATOM 398 C CA . ILE B 1 112 ? -169.529 -31.438 228.776 1.00 342.89 112 ILE B CA 1
ATOM 399 C CA . PHE B 1 113 ? -167.689 -29.759 226.947 1.00 417.01 113 PHE B CA 1
ATOM 400 C CA . SER B 1 114 ? -168.327 -30.220 223.387 1.00 421.60 114 SER B CA 1
ATOM 401 C CA . GLN B 1 115 ? -167.086 -28.531 220.576 1.00 359.07 115 GLN B CA 1
ATOM 402 C CA . TYR B 1 116 ? -169.365 -27.122 218.135 1.00 356.89 116 TYR B CA 1
ATOM 403 C CA . SER B 1 117 ? -171.135 -24.032 217.223 1.00 378.33 117 SER B CA 1
ATOM 404 C CA . THR B 1 118 ? -170.384 -21.483 214.703 1.00 408.98 118 THR B CA 1
ATOM 405 C CA . ARG B 1 119 ? -171.773 -21.294 211.192 1.00 264.84 119 ARG B CA 1
ATOM 406 C CA . ALA B 1 120 ? -174.693 -23.654 211.432 1.00 356.66 120 ALA B CA 1
ATOM 407 C CA . GLU B 1 121 ? -176.484 -21.363 213.611 1.00 423.65 121 GLU B CA 1
ATOM 408 C CA . VAL B 1 122 ? -176.443 -18.454 211.320 1.00 307.91 122 VAL B CA 1
ATOM 409 C CA . SER B 1 123 ? -177.412 -20.605 208.360 1.00 296.29 123 SER B CA 1
ATOM 410 C CA . LYS B 1 124 ? -180.153 -21.734 210.579 1.00 297.67 124 LYS B CA 1
ATOM 411 C CA . GLN B 1 125 ? -180.693 -17.934 210.928 1.00 318.90 125 GLN B CA 1
ATOM 412 C CA . ILE B 1 126 ? -180.991 -17.185 207.327 1.00 287.71 126 ILE B CA 1
ATOM 413 C CA . GLY B 1 127 ? -183.491 -19.986 206.967 1.00 479.49 127 GLY B CA 1
ATOM 414 C CA . GLU B 1 128 ? -185.352 -19.435 210.136 1.00 421.19 128 GLU B CA 1
ATOM 415 C CA . ALA B 1 129 ? -185.393 -15.624 210.725 1.00 360.48 129 ALA B CA 1
ATOM 416 C CA . LEU B 1 130 ? -186.161 -14.925 207.095 1.00 326.57 130 LEU B CA 1
ATOM 417 C CA . ALA B 1 131 ? -188.481 -17.876 206.545 1.00 359.25 131 ALA B CA 1
ATOM 418 C CA . THR B 1 132 ? -190.132 -17.795 209.904 1.00 395.70 132 THR B CA 1
ATOM 419 C CA . HIS B 1 133 ? -190.492 -14.385 209.313 1.00 373.74 133 HIS B CA 1
ATOM 420 C CA . TYR B 1 134 ? -192.121 -14.046 206.262 1.00 477.75 134 TYR B CA 1
ATOM 421 C CA . ASP B 1 135 ? -194.391 -17.166 206.732 1.00 489.65 135 ASP B CA 1
ATOM 422 C CA . GLU B 1 136 ? -196.222 -15.735 209.621 1.00 359.65 136 GLU B CA 1
ATOM 423 C CA . ARG B 1 137 ? -196.531 -12.796 207.230 1.00 550.00 137 ARG B CA 1
ATOM 424 C CA . ILE B 1 138 ? -197.960 -15.256 204.740 1.00 274.99 138 ILE B CA 1
ATOM 425 C CA . ALA B 1 139 ? -200.231 -16.385 207.570 1.00 391.08 139 ALA B CA 1
ATOM 426 C CA . ARG B 1 140 ? -201.331 -12.815 207.568 1.00 417.40 140 ARG B CA 1
ATOM 427 C CA . VAL B 1 141 ? -201.420 -12.027 203.898 1.00 301.02 141 VAL B CA 1
ATOM 428 C CA . LEU B 1 142 ? -204.070 -14.577 203.668 1.00 278.23 142 LEU B CA 1
ATOM 429 C CA . ALA B 1 143 ? -205.751 -14.146 206.937 1.00 372.91 143 ALA B CA 1
ATOM 430 C CA . LYS B 1 144 ? -206.361 -10.656 205.616 1.00 537.83 144 LYS B CA 1
ATOM 431 C CA . ALA B 1 145 ? -207.169 -11.647 202.056 1.00 273.03 145 ALA B CA 1
ATOM 432 C CA . SER B 1 146 ? -210.100 -13.197 203.865 1.00 278.96 146 SER B CA 1
ATOM 433 C CA . ALA B 1 147 ? -213.600 -12.177 203.413 1.00 346.03 147 ALA B CA 1
ATOM 434 C CA . GLU B 1 148 ? -214.119 -9.278 201.342 1.00 487.42 148 GLU B CA 1
ATOM 435 C CA . ALA B 1 149 ? -213.869 -5.597 201.981 1.00 536.73 149 ALA B CA 1
ATOM 436 C CA . SER B 1 150 ? -212.998 -4.018 198.711 1.00 515.49 150 SER B CA 1
ATOM 437 C CA . PRO B 1 151 ? -212.367 -3.669 195.771 1.00 522.56 151 PRO B CA 1
ATOM 438 C CA . VAL B 1 152 ? -213.836 -2.180 193.910 1.00 498.50 152 VAL B CA 1
ATOM 439 C CA . THR B 1 153 ? -213.116 1.370 193.789 1.00 471.90 153 THR B CA 1
ATOM 440 C CA . GLY B 1 154 ? -215.236 1.990 193.368 1.00 549.26 154 GLY B CA 1
ATOM 441 C CA . GLU B 1 155 ? -216.707 2.590 195.087 1.00 472.65 155 GLU B CA 1
ATOM 442 C CA . PRO B 1 156 ? -219.367 0.240 194.887 1.00 515.12 156 PRO B CA 1
ATOM 443 C CA . GLY B 1 157 ? -218.576 -3.250 194.078 1.00 410.68 157 GLY B CA 1
ATOM 444 C CA . GLY B 1 158 ? -217.416 -5.190 192.630 1.00 331.22 158 GLY B CA 1
ATOM 445 C CA . PHE B 1 159 ? -216.296 -8.710 192.531 1.00 298.34 159 PHE B CA 1
ATOM 446 C CA . HIS B 1 160 ? -214.697 -11.120 194.863 1.00 288.07 160 HIS B CA 1
ATOM 447 C CA . VAL B 1 161 ? -216.317 -13.669 196.863 1.00 379.23 161 VAL B CA 1
ATOM 448 C CA . ASN B 1 162 ? -216.238 -16.108 199.794 1.00 420.42 162 ASN B CA 1
ATOM 449 C CA . ILE B 1 163 ? -216.899 -19.608 200.234 1.00 406.69 163 ILE B CA 1
ATOM 450 C CA . GLY B 1 164 ? -219.559 -22.068 200.784 1.00 372.99 164 GLY B CA 1
ATOM 451 C CA . ALA B 1 165 ? -220.690 -24.237 203.555 1.00 382.96 165 ALA B CA 1
ATOM 452 C CA . GLY B 1 166 ? -218.801 -25.276 206.656 1.00 365.60 166 GLY B CA 1
ATOM 453 C CA . ASN B 1 167 ? -217.692 -28.185 208.897 1.00 443.16 167 ASN B CA 1
ATOM 454 C CA . THR B 1 168 ? -215.382 -30.905 208.079 1.00 273.74 168 THR B CA 1
ATOM 455 C CA . ASN B 1 169 ? -212.341 -30.506 205.980 1.00 241.56 169 ASN B CA 1
ATOM 456 C CA . ASP B 1 170 ? -212.600 -33.847 203.951 1.00 462.97 170 ASP B CA 1
ATOM 457 C CA . ALA B 1 171 ? -214.969 -32.017 202.629 1.00 514.26 171 ALA B CA 1
ATOM 458 C CA . GLN B 1 172 ? -212.589 -30.938 200.240 1.00 550.00 172 GLN B CA 1
ATOM 459 C CA . ALA B 1 173 ? -212.978 -33.989 197.861 1.00 340.73 173 ALA B CA 1
ATOM 460 C CA . ILE B 1 174 ? -216.708 -33.279 198.019 1.00 339.50 174 ILE B CA 1
ATOM 461 C CA . VAL B 1 175 ? -216.038 -29.539 198.058 1.00 433.58 175 VAL B CA 1
ATOM 462 C CA . ASP B 1 176 ? -213.987 -29.640 195.009 1.00 348.01 176 ASP B CA 1
ATOM 463 C CA . GLY B 1 177 ? -216.896 -31.550 193.758 1.00 493.68 177 GLY B CA 1
ATOM 464 C CA . PHE B 1 178 ? -218.836 -28.590 193.267 1.00 550.00 178 PHE B CA 1
ATOM 465 C CA . PHE B 1 179 ? -216.416 -26.850 192.607 1.00 281.57 179 PHE B CA 1
ATOM 466 C CA . GLU B 1 180 ? -214.176 -23.990 193.347 1.00 380.56 180 GLU B CA 1
ATOM 467 C CA . ALA B 1 181 ? -213.855 -23.621 189.737 1.00 317.54 181 ALA B CA 1
ATOM 468 C CA . ALA B 1 182 ? -217.285 -22.141 190.415 1.00 324.54 182 ALA B CA 1
ATOM 469 C CA . ALA B 1 183 ? -215.436 -19.481 192.295 1.00 437.04 183 ALA B CA 1
ATOM 470 C CA . VAL B 1 184 ? -212.974 -19.621 189.236 1.00 282.28 184 VAL B CA 1
ATOM 471 C CA . LEU B 1 185 ? -215.963 -19.162 186.725 1.00 308.91 185 LEU B CA 1
ATOM 472 C CA . ASP B 1 186 ? -218.584 -16.932 188.193 1.00 264.86 186 ASP B CA 1
ATOM 473 C CA . GLU B 1 187 ? -215.754 -14.492 188.363 1.00 337.04 187 GLU B CA 1
ATOM 474 C CA . ARG B 1 188 ? -214.333 -15.673 185.184 1.00 201.17 188 ARG B CA 1
ATOM 475 C CA . SER B 1 189 ? -215.743 -12.363 184.293 1.00 311.69 189 SER B CA 1
ATOM 476 C CA . ALA B 1 190 ? -212.653 -11.063 185.853 1.00 364.82 190 ALA B CA 1
ATOM 477 C CA . PRO B 1 191 ? -209.343 -11.033 184.295 1.00 403.75 191 PRO B CA 1
ATOM 478 C CA . GLN B 1 192 ? -209.112 -13.883 183.566 1.00 545.28 192 GLN B CA 1
ATOM 479 C CA . GLU B 1 193 ? -208.112 -17.214 182.207 1.00 339.41 193 GLU B CA 1
ATOM 480 C CA . GLY B 1 194 ? -206.713 -19.483 184.898 1.00 287.40 194 GLY B CA 1
ATOM 481 C CA . ARG B 1 195 ? -203.984 -19.682 187.229 1.00 415.67 195 ARG B CA 1
ATOM 482 C CA . VAL B 1 196 ? -202.214 -21.871 189.351 1.00 519.22 196 VAL B CA 1
ATOM 483 C CA . ALA B 1 197 ? -203.315 -24.181 192.021 1.00 438.31 197 ALA B CA 1
ATOM 484 C CA . VAL B 1 198 ? -202.607 -23.929 195.601 1.00 367.64 198 VAL B CA 1
ATOM 485 C CA . LEU B 1 199 ? -202.008 -25.878 198.732 1.00 153.35 199 LEU B CA 1
ATOM 486 C CA . SER B 1 200 ? -203.119 -27.437 201.782 1.00 340.46 200 SER B CA 1
ATOM 487 C CA . PRO B 1 201 ? -201.940 -29.916 204.414 1.00 230.90 201 PRO B CA 1
ATOM 488 C CA . ARG B 1 202 ? -201.930 -33.566 204.435 1.00 261.58 202 ARG B CA 1
ATOM 489 C CA . GLN B 1 203 ? -205.620 -33.787 204.073 1.00 264.24 203 GLN B CA 1
ATOM 490 C CA . TYR B 1 204 ? -204.689 -33.168 200.624 1.00 167.96 204 TYR B CA 1
ATOM 491 C CA . TYR B 1 205 ? -203.089 -36.938 200.685 1.00 417.73 205 TYR B CA 1
ATOM 492 C CA . SER B 1 206 ? -206.029 -37.827 202.425 1.00 438.24 206 SER B CA 1
ATOM 493 C CA . LEU B 1 207 ? -207.608 -36.588 199.274 1.00 416.26 207 LEU B CA 1
ATOM 494 C CA . ILE B 1 208 ? -205.057 -37.989 197.105 1.00 385.46 208 ILE B CA 1
ATOM 495 C CA . SER B 1 209 ? -205.237 -41.609 197.716 1.00 417.34 209 SER B CA 1
ATOM 496 C CA . SER B 1 210 ? -207.528 -42.128 199.865 1.00 433.68 210 SER B CA 1
ATOM 497 C CA . VAL B 1 211 ? -210.728 -41.509 198.054 1.00 488.37 211 VAL B CA 1
ATOM 498 C CA . ASP B 1 212 ? -212.727 -42.420 195.223 1.00 455.36 212 ASP B CA 1
ATOM 499 C CA . THR B 1 213 ? -213.696 -40.090 192.612 1.00 419.92 213 THR B CA 1
ATOM 500 C CA . ASN B 1 214 ? -211.175 -38.971 191.243 1.00 395.15 214 ASN B CA 1
ATOM 501 C CA . ILE B 1 215 ? -208.605 -41.271 191.395 1.00 550.00 215 ILE B CA 1
ATOM 502 C CA . LEU B 1 216 ? -210.254 -43.871 189.555 1.00 512.44 216 LEU B CA 1
ATOM 503 C CA . ASN B 1 217 ? -207.334 -45.162 187.746 1.00 396.99 217 ASN B CA 1
ATOM 504 C CA . ARG B 1 218 ? -205.114 -46.532 188.418 1.00 329.13 218 ARG B CA 1
ATOM 505 C CA . GLU B 1 219 ? -202.075 -47.991 190.149 1.00 481.81 219 GLU B CA 1
ATOM 506 C CA . ILE B 1 220 ? -199.114 -50.191 189.721 1.00 386.46 220 ILE B CA 1
ATOM 507 C CA . GLY B 1 221 ? -197.715 -52.941 191.803 1.00 421.20 221 GLY B CA 1
ATOM 508 C CA . ASN B 1 222 ? -195.666 -52.700 194.803 1.00 318.67 222 ASN B CA 1
ATOM 509 C CA . SER B 1 223 ? -192.296 -51.139 195.204 1.00 327.66 223 SER B CA 1
ATOM 510 C CA . GLN B 1 224 ? -191.827 -50.059 197.254 1.00 359.87 224 GLN B CA 1
ATOM 511 C CA . GLY B 1 225 ? -192.038 -47.818 199.293 1.00 462.27 225 GLY B CA 1
ATOM 512 C CA . ASP B 1 226 ? -194.798 -45.768 200.371 1.00 376.62 226 ASP B CA 1
ATOM 513 C CA . MET B 1 227 ? -195.058 -43.539 197.791 1.00 393.82 227 MET B CA 1
ATOM 514 C CA . ASN B 1 228 ? -195.756 -45.470 194.671 1.00 492.22 228 ASN B CA 1
ATOM 515 C CA . SER B 1 229 ? -198.856 -43.760 193.639 1.00 417.73 229 SER B CA 1
ATOM 516 C CA . GLY B 1 230 ? -198.827 -41.689 195.609 1.00 541.57 230 GLY B CA 1
ATOM 517 C CA . LYS B 1 231 ? -196.787 -38.599 195.178 1.00 515.74 231 LYS B CA 1
ATOM 518 C CA . GLY B 1 232 ? -197.356 -35.870 192.767 1.00 463.75 232 GLY B CA 1
ATOM 519 C CA . LEU B 1 233 ? -196.264 -34.781 189.587 1.00 416.80 233 LEU B CA 1
ATOM 520 C CA . TYR B 1 234 ? -195.214 -32.372 187.197 1.00 542.58 234 TYR B CA 1
ATOM 521 C CA . SER B 1 235 ? -194.524 -29.032 188.456 1.00 550.00 235 SER B CA 1
ATOM 522 C CA . ILE B 1 236 ? -195.833 -26.132 186.595 1.00 508.06 236 ILE B CA 1
ATOM 523 C CA . ALA B 1 237 ? -196.594 -23.531 189.154 1.00 420.57 237 ALA B CA 1
ATOM 524 C CA . GLY B 1 238 ? -197.756 -24.330 192.473 1.00 406.44 238 GLY B CA 1
ATOM 525 C CA . ILE B 1 239 ? -198.927 -26.309 195.434 1.00 423.75 239 ILE B CA 1
ATOM 526 C CA . ARG B 1 240 ? -196.537 -28.749 196.825 1.00 550.00 240 ARG B CA 1
ATOM 527 C CA . ILE B 1 241 ? -195.629 -27.998 200.155 1.00 542.16 241 ILE B CA 1
ATOM 528 C CA . LEU B 1 242 ? -196.410 -29.337 203.405 1.00 530.25 242 LEU B CA 1
ATOM 529 C CA . LYS B 1 243 ? -196.091 -26.496 205.735 1.00 326.42 243 LYS B CA 1
ATOM 530 C CA . SER B 1 244 ? -197.081 -23.475 207.653 1.00 299.02 244 SER B CA 1
ATOM 531 C CA . ASN B 1 245 ? -200.611 -22.916 206.302 1.00 306.60 245 ASN B CA 1
ATOM 532 C CA . ASN B 1 246 ? -202.402 -24.835 208.912 1.00 199.61 246 ASN B CA 1
ATOM 533 C CA . LEU B 1 247 ? -200.313 -23.834 211.612 1.00 385.59 247 LEU B CA 1
ATOM 534 C CA . ALA B 1 248 ? -202.113 -20.694 210.480 1.00 277.29 248 ALA B CA 1
ATOM 535 C CA . GLY B 1 249 ? -204.513 -23.044 211.990 1.00 286.27 249 GLY B CA 1
ATOM 536 C CA . LEU B 1 250 ? -205.334 -20.803 214.729 1.00 278.34 250 LEU B CA 1
ATOM 537 C CA . TYR B 1 251 ? -206.125 -18.902 216.698 1.00 298.87 251 TYR B CA 1
ATOM 538 C CA . GLY B 1 252 ? -206.266 -17.441 220.078 1.00 497.84 252 GLY B CA 1
ATOM 539 C CA . GLN B 1 253 ? -208.946 -14.812 219.326 1.00 484.18 253 GLN B CA 1
ATOM 540 C CA . ASP B 1 254 ? -207.806 -12.222 219.226 1.00 361.82 254 ASP B CA 1
ATOM 541 C CA . LEU B 1 255 ? -207.036 -8.701 219.995 1.00 297.88 255 LEU B CA 1
ATOM 542 C CA . SER B 1 256 ? -203.496 -7.841 220.296 1.00 351.82 256 SER B CA 1
ATOM 543 C CA . SER B 1 257 ? -201.175 -8.352 217.517 1.00 321.62 257 SER B CA 1
ATOM 544 C CA . ALA B 1 258 ? -198.296 -6.262 218.707 1.00 293.28 258 ALA B CA 1
ATOM 545 C CA . ALA B 1 259 ? -197.134 -5.253 215.267 1.00 353.65 259 ALA B CA 1
ATOM 546 C CA . VAL B 1 260 ? -195.354 -2.653 214.917 1.00 278.94 260 VAL B CA 1
ATOM 547 C CA . THR B 1 261 ? -196.283 -2.594 211.277 1.00 292.66 261 THR B CA 1
ATOM 548 C CA . GLY B 1 262 ? -199.452 -2.835 209.366 1.00 282.54 262 GLY B CA 1
ATOM 549 C CA . GLU B 1 263 ? -201.512 -4.345 208.945 1.00 319.41 263 GLU B CA 1
ATOM 550 C CA . ASN B 1 264 ? -202.652 -7.905 209.076 1.00 306.59 264 ASN B CA 1
ATOM 551 C CA . ASN B 1 265 ? -203.563 -11.074 210.527 1.00 415.47 265 ASN B CA 1
ATOM 552 C CA . ASP B 1 266 ? -207.113 -11.324 211.816 1.00 422.33 266 ASP B CA 1
ATOM 553 C CA . TYR B 1 267 ? -208.644 -13.863 213.726 1.00 361.80 267 TYR B CA 1
ATOM 554 C CA . GLN B 1 268 ? -209.963 -16.924 212.356 1.00 510.63 268 GLN B CA 1
ATOM 555 C CA . VAL B 1 269 ? -209.063 -20.354 212.218 1.00 550.00 269 VAL B CA 1
ATOM 556 C CA . ASP B 1 270 ? -207.292 -22.175 209.729 1.00 342.02 270 ASP B CA 1
ATOM 557 C CA . ALA B 1 271 ? -207.781 -22.086 206.059 1.00 351.03 271 ALA B CA 1
ATOM 558 C CA . SER B 1 272 ? -208.060 -24.637 203.479 1.00 344.02 272 SER B CA 1
ATOM 559 C CA . ALA B 1 273 ? -208.829 -23.358 200.469 1.00 260.43 273 ALA B CA 1
ATOM 560 C CA . LEU B 1 274 ? -206.479 -20.378 200.039 1.00 154.27 274 LEU B CA 1
ATOM 561 C CA . ALA B 1 275 ? -206.727 -19.789 196.328 1.00 195.95 275 ALA B CA 1
ATOM 562 C CA . GLY B 1 276 ? -203.367 -18.520 195.089 1.00 262.02 276 GLY B CA 1
ATOM 563 C CA . LEU B 1 277 ? -205.186 -16.200 193.268 1.00 232.71 277 LEU B CA 1
ATOM 564 C CA . ILE B 1 278 ? -203.055 -13.751 191.288 1.00 244.96 278 ILE B CA 1
ATOM 565 C CA . PHE B 1 279 ? -200.726 -11.290 193.328 1.00 402.42 279 PHE B CA 1
ATOM 566 C CA . HIS B 1 280 ? -196.996 -10.330 194.529 1.00 550.00 280 HIS B CA 1
ATOM 567 C CA . ARG B 1 281 ? -194.267 -9.979 196.630 1.00 508.40 281 ARG B CA 1
ATOM 568 C CA . GLU B 1 282 ? -191.738 -10.238 199.471 1.00 541.25 282 GLU B CA 1
ATOM 569 C CA . ALA B 1 283 ? -188.488 -11.628 198.343 1.00 530.33 283 ALA B CA 1
ATOM 570 C CA . ALA B 1 284 ? -185.719 -12.348 200.844 1.00 540.26 284 ALA B CA 1
ATOM 571 C CA . GLY B 1 285 ? -183.340 -11.017 203.475 1.00 545.83 285 GLY B CA 1
ATOM 572 C CA . CYS B 1 286 ? -179.870 -10.346 204.786 1.00 324.47 286 CYS B CA 1
ATOM 573 C CA . ILE B 1 287 ? -177.081 -10.735 207.067 1.00 209.98 287 ILE B CA 1
ATOM 574 C CA . GLN B 1 288 ? -173.692 -10.195 208.728 1.00 244.88 288 GLN B CA 1
ATOM 575 C CA . SER B 1 289 ? -172.903 -8.944 212.038 1.00 235.45 289 SER B CA 1
ATOM 576 C CA . VAL B 1 290 ? -169.344 -8.903 213.069 1.00 257.12 290 VAL B CA 1
ATOM 577 C CA . ALA B 1 291 ? -166.474 -6.993 214.350 1.00 169.61 291 ALA B CA 1
ATOM 578 C CA . PRO B 1 292 ? -164.145 -6.472 217.370 1.00 185.29 292 PRO B CA 1
ATOM 579 C CA . THR B 1 293 ? -165.526 -3.481 219.089 1.00 236.51 293 THR B CA 1
ATOM 580 C CA . ILE B 1 294 ? -168.047 -5.531 220.839 1.00 230.75 294 ILE B CA 1
ATOM 581 C CA . GLN B 1 295 ? -165.437 -8.121 221.680 1.00 210.25 295 GLN B CA 1
ATOM 582 C CA . THR B 1 296 ? -163.808 -5.300 223.710 1.00 194.33 296 THR B CA 1
ATOM 583 C CA . THR B 1 297 ? -166.549 -5.089 226.229 1.00 225.50 297 THR B CA 1
ATOM 584 C CA . SER B 1 298 ? -166.120 -6.068 229.120 1.00 211.23 298 SER B CA 1
ATOM 585 C CA . GLY B 1 299 ? -169.580 -4.918 229.858 1.00 286.09 299 GLY B CA 1
ATOM 586 C CA . ASP B 1 300 ? -172.420 -7.148 229.487 1.00 466.85 300 ASP B CA 1
ATOM 587 C CA . PHE B 1 301 ? -175.770 -8.258 230.527 1.00 316.99 301 PHE B CA 1
ATOM 588 C CA . ASN B 1 302 ? -177.350 -11.198 229.007 1.00 437.18 302 ASN B CA 1
ATOM 589 C CA . VAL B 1 303 ? -174.909 -13.918 228.439 1.00 391.48 303 VAL B CA 1
ATOM 590 C CA . GLN B 1 304 ? -174.768 -13.290 224.809 1.00 364.13 304 GLN B CA 1
ATOM 591 C CA . TYR B 1 305 ? -171.128 -12.620 223.740 1.00 245.29 305 TYR B CA 1
ATOM 592 C CA . GLN B 1 306 ? -171.666 -12.481 219.899 1.00 224.85 306 GLN B CA 1
ATOM 593 C CA . GLY B 1 307 ? -173.055 -10.742 216.918 1.00 246.66 307 GLY B CA 1
ATOM 594 C CA . ASP B 1 308 ? -176.184 -11.133 214.907 1.00 244.38 308 ASP B CA 1
ATOM 595 C CA . LEU B 1 309 ? -177.833 -10.244 211.676 1.00 212.49 309 LEU B CA 1
ATOM 596 C CA . ILE B 1 310 ? -180.842 -9.265 209.815 1.00 237.20 310 ILE B CA 1
ATOM 597 C CA . VAL B 1 311 ? -182.891 -7.996 206.944 1.00 302.61 311 VAL B CA 1
ATOM 598 C CA . GLY B 1 312 ? -184.911 -4.836 206.302 1.00 402.94 312 GLY B CA 1
ATOM 599 C CA . LYS B 1 313 ? -187.950 -4.317 204.021 1.00 319.29 313 LYS B CA 1
ATOM 600 C CA . LEU B 1 314 ? -191.200 -5.277 204.060 1.00 363.21 314 LEU B CA 1
ATOM 601 C CA . ALA B 1 315 ? -194.110 -7.467 203.879 1.00 420.55 315 ALA B CA 1
ATOM 602 C CA . MET B 1 316 ? -197.520 -6.777 202.478 1.00 417.12 316 MET B CA 1
ATOM 603 C CA . GLY B 1 317 ? -200.309 -8.018 200.697 1.00 381.29 317 GLY B CA 1
ATOM 604 C CA . CYS B 1 318 ? -201.728 -6.979 197.426 1.00 345.99 318 CYS B CA 1
ATOM 605 C CA . GLY B 1 319 ? -203.526 -4.860 194.435 1.00 398.35 319 GLY B CA 1
ATOM 606 C CA . SER B 1 320 ? -205.575 -5.311 191.724 1.00 536.42 320 SER B CA 1
ATOM 607 C CA . LEU B 1 321 ? -208.196 -4.980 194.483 1.00 351.13 321 LEU B CA 1
ATOM 608 C CA . ARG B 1 322 ? -208.937 -8.599 195.614 1.00 452.46 322 ARG B CA 1
ATOM 609 C CA . THR B 1 323 ? -211.226 -11.370 194.284 1.00 263.28 323 THR B CA 1
ATOM 610 C CA . SER B 1 324 ? -212.687 -14.609 195.844 1.00 219.43 324 SER B CA 1
ATOM 611 C CA . VAL B 1 325 ? -210.738 -16.239 197.756 1.00 219.60 325 VAL B CA 1
ATOM 612 C CA . ALA B 1 326 ? -209.769 -18.848 200.147 1.00 369.89 326 ALA B CA 1
ATOM 613 C CA . GLY B 1 327 ? -212.108 -21.448 198.617 1.00 330.87 327 GLY B CA 1
ATOM 614 C CA . SER B 1 328 ? -212.939 -22.637 202.067 1.00 265.53 328 SER B CA 1
ATOM 615 C CA . PHE B 1 329 ? -213.720 -22.436 204.827 1.00 313.25 329 PHE B CA 1
ATOM 616 C CA . GLN B 1 330 ? -213.532 -21.065 208.206 1.00 446.46 330 GLN B CA 1
ATOM 617 C CA . ALA B 1 331 ? -214.663 -20.294 211.606 1.00 446.70 331 ALA B CA 1
ATOM 618 C CA . ALA B 1 332 ? -214.814 -18.544 213.745 1.00 456.96 332 ALA B CA 1
ATOM 619 C CA . VAL C 1 24 ? -195.399 10.903 201.343 1.00 496.70 24 VAL C CA 1
ATOM 620 C CA . ARG C 1 25 ? -197.279 8.862 200.213 1.00 550.00 25 ARG C CA 1
ATOM 621 C CA . TYR C 1 26 ? -198.098 6.811 197.123 1.00 447.65 26 TYR C CA 1
ATOM 622 C CA . ALA C 1 27 ? -198.836 6.520 193.673 1.00 550.00 27 ALA C CA 1
ATOM 623 C CA . THR C 1 28 ? -197.376 3.230 192.124 1.00 425.70 28 THR C CA 1
ATOM 624 C CA . ALA C 1 29 ? -196.715 0.809 189.976 1.00 437.98 29 ALA C CA 1
ATOM 625 C CA . LEU C 1 30 ? -199.985 -0.511 190.975 1.00 550.00 30 LEU C CA 1
ATOM 626 C CA . LYS C 1 31 ? -201.695 2.739 190.683 1.00 550.00 31 LYS C CA 1
ATOM 627 C CA . LEU C 1 32 ? -201.154 1.858 187.143 1.00 398.34 32 LEU C CA 1
ATOM 628 C CA . PHE C 1 33 ? -201.904 -1.692 187.374 1.00 451.22 33 PHE C CA 1
ATOM 629 C CA . SER C 1 34 ? -204.815 -1.751 189.363 1.00 481.04 34 SER C CA 1
ATOM 630 C CA . GLY C 1 35 ? -206.144 1.108 187.542 1.00 456.26 35 GLY C CA 1
ATOM 631 C CA . GLU C 1 36 ? -206.053 -1.063 184.823 1.00 474.09 36 GLU C CA 1
ATOM 632 C CA . VAL C 1 37 ? -207.434 -3.792 187.173 1.00 550.00 37 VAL C CA 1
ATOM 633 C CA . PHE C 1 38 ? -210.804 -2.742 187.481 1.00 550.00 38 PHE C CA 1
ATOM 634 C CA . THR C 1 39 ? -211.182 -3.243 183.731 1.00 498.45 39 THR C CA 1
ATOM 635 C CA . ALA C 1 40 ? -213.163 -6.323 184.712 1.00 533.26 40 ALA C CA 1
ATOM 636 C CA . PHE C 1 41 ? -214.502 -6.464 182.001 1.00 501.62 41 PHE C CA 1
ATOM 637 C CA . ASN C 1 42 ? -214.710 -8.135 178.462 1.00 419.96 42 ASN C CA 1
ATOM 638 C CA . ASN C 1 43 ? -216.560 -11.525 178.302 1.00 320.54 43 ASN C CA 1
ATOM 639 C CA . ALA C 1 44 ? -218.899 -13.416 175.842 1.00 512.55 44 ALA C CA 1
ATOM 640 C CA . SER C 1 45 ? -217.998 -12.527 172.222 1.00 413.38 45 SER C CA 1
ATOM 641 C CA . ILE C 1 46 ? -220.938 -12.107 171.720 1.00 396.89 46 ILE C CA 1
ATOM 642 C CA . PHE C 1 47 ? -223.437 -10.708 169.259 1.00 475.23 47 PHE C CA 1
ATOM 643 C CA . LYS C 1 48 ? -220.796 -10.439 166.490 1.00 489.13 48 LYS C CA 1
ATOM 644 C CA . GLY C 1 49 ? -218.996 -13.889 165.972 1.00 450.57 49 GLY C CA 1
ATOM 645 C CA . LEU C 1 50 ? -222.416 -15.499 166.541 1.00 548.60 50 LEU C CA 1
ATOM 646 C CA . VAL C 1 51 ? -224.245 -12.610 164.659 1.00 476.29 51 VAL C CA 1
ATOM 647 C CA . ARG C 1 52 ? -221.954 -13.220 161.770 1.00 439.59 52 ARG C CA 1
ATOM 648 C CA . SER C 1 53 ? -223.754 -16.431 161.381 1.00 516.59 53 SER C CA 1
ATOM 649 C CA . TYR C 1 54 ? -224.682 -14.712 158.120 1.00 254.77 54 TYR C CA 1
ATOM 650 C CA . ASP C 1 55 ? -226.992 -14.222 155.979 1.00 356.04 55 ASP C CA 1
ATOM 651 C CA . LEU C 1 56 ? -228.302 -10.903 155.537 1.00 368.88 56 LEU C CA 1
ATOM 652 C CA . ARG C 1 57 ? -226.001 -7.823 154.767 1.00 404.38 57 ARG C CA 1
ATOM 653 C CA . GLY C 1 58 ? -226.972 -4.482 155.696 1.00 423.95 58 GLY C CA 1
ATOM 654 C CA . GLY C 1 59 ? -224.811 -1.603 154.756 1.00 390.97 59 GLY C CA 1
ATOM 655 C CA . LYS C 1 60 ? -227.691 0.717 154.914 1.00 299.98 60 LYS C CA 1
ATOM 656 C CA . SER C 1 61 ? -231.262 -0.713 155.553 1.00 550.00 61 SER C CA 1
ATOM 657 C CA . LYS C 1 62 ? -234.382 -1.433 155.602 1.00 490.25 62 LYS C CA 1
ATOM 658 C CA . GLN C 1 63 ? -232.991 -4.093 153.793 1.00 477.48 63 GLN C CA 1
ATOM 659 C CA . PHE C 1 64 ? -235.480 -5.384 152.483 1.00 298.26 64 PHE C CA 1
ATOM 660 C CA . MET C 1 65 ? -235.220 -8.844 151.124 1.00 361.27 65 MET C CA 1
ATOM 661 C CA . PHE C 1 66 ? -237.170 -11.804 151.264 1.00 362.67 66 PHE C CA 1
ATOM 662 C CA . THR C 1 67 ? -237.790 -15.504 151.995 1.00 354.58 67 THR C CA 1
ATOM 663 C CA . GLY C 1 68 ? -240.120 -18.304 151.055 1.00 424.60 68 GLY C CA 1
ATOM 664 C CA . LYS C 1 69 ? -241.899 -19.835 148.125 1.00 525.84 69 LYS C CA 1
ATOM 665 C CA . LEU C 1 70 ? -243.598 -22.935 146.965 1.00 363.89 70 LEU C CA 1
ATOM 666 C CA . SER C 1 71 ? -243.628 -26.386 145.666 1.00 349.86 71 SER C CA 1
ATOM 667 C CA . ALA C 1 72 ? -246.127 -28.457 143.666 1.00 456.60 72 ALA C CA 1
ATOM 668 C CA . GLY C 1 73 ? -247.377 -31.807 142.937 1.00 480.68 73 GLY C CA 1
ATOM 669 C CA . TYR C 1 74 ? -248.966 -33.777 141.567 1.00 550.00 74 TYR C CA 1
ATOM 670 C CA . HIS C 1 75 ? -251.155 -35.988 139.807 1.00 323.62 75 HIS C CA 1
ATOM 671 C CA . THR C 1 76 ? -252.584 -36.339 137.196 1.00 430.06 76 THR C CA 1
ATOM 672 C CA . PRO C 1 77 ? -254.233 -36.190 133.836 1.00 439.77 77 PRO C CA 1
ATOM 673 C CA . GLY C 1 78 ? -257.094 -38.179 135.115 1.00 509.09 78 GLY C CA 1
ATOM 674 C CA . THR C 1 79 ? -258.342 -39.231 131.705 1.00 550.00 79 THR C CA 1
ATOM 675 C CA . PRO C 1 80 ? -256.932 -36.431 130.005 1.00 402.68 80 PRO C CA 1
ATOM 676 C CA . ILE C 1 81 ? -257.512 -32.841 130.593 1.00 284.95 81 ILE C CA 1
ATOM 677 C CA . VAL C 1 82 ? -254.542 -30.521 130.274 1.00 344.23 82 VAL C CA 1
ATOM 678 C CA . GLY C 1 83 ? -253.373 -29.250 133.574 1.00 321.24 83 GLY C CA 1
ATOM 679 C CA . ASP C 1 84 ? -252.864 -26.269 136.103 1.00 370.99 84 ASP C CA 1
ATOM 680 C CA . ALA C 1 85 ? -250.365 -24.778 138.833 1.00 398.2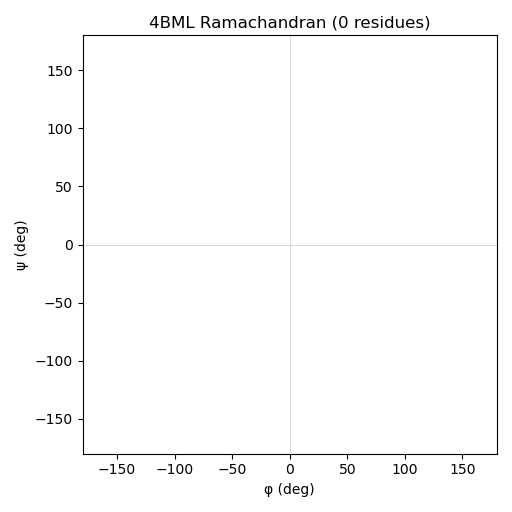8 85 ALA C CA 1
ATOM 681 C CA . GLY C 1 86 ? -250.296 -23.737 142.363 1.00 435.82 86 GLY C CA 1
ATOM 682 C CA . ILE C 1 87 ? -249.237 -20.616 144.002 1.00 550.00 87 ILE C CA 1
ATOM 683 C CA . LYS C 1 88 ? -246.998 -19.016 146.803 1.00 502.81 88 LYS C CA 1
ATOM 684 C CA . ALA C 1 89 ? -244.849 -16.115 148.133 1.00 478.07 89 ALA C CA 1
ATOM 685 C CA . ASN C 1 90 ? -243.280 -14.114 150.623 1.00 550.00 90 ASN C CA 1
ATOM 686 C CA . GLU C 1 91 ? -242.221 -11.613 153.262 1.00 309.80 91 GLU C CA 1
ATOM 687 C CA . LYS C 1 92 ? -239.491 -9.883 155.263 1.00 346.29 92 LYS C CA 1
ATOM 688 C CA . THR C 1 93 ? -237.682 -7.772 157.893 1.00 263.98 93 THR C CA 1
ATOM 689 C CA . LEU C 1 94 ? -234.983 -5.281 159.053 1.00 216.94 94 LEU C CA 1
ATOM 690 C CA . VAL C 1 95 ? -235.214 -1.851 160.762 1.00 360.84 95 VAL C CA 1
ATOM 691 C CA . MET C 1 96 ? -232.604 0.240 162.652 1.00 500.96 96 MET C CA 1
ATOM 692 C CA . ASP C 1 97 ? -231.426 1.571 166.082 1.00 444.30 97 ASP C CA 1
ATOM 693 C CA . ASP C 1 98 ? -229.226 4.271 167.802 1.00 404.43 98 ASP C CA 1
ATOM 694 C CA . LEU C 1 99 ? -226.807 5.032 170.713 1.00 232.46 99 LEU C CA 1
ATOM 695 C CA . LEU C 1 100 ? -224.448 6.953 172.983 1.00 207.89 100 LEU C CA 1
ATOM 696 C CA . VAL C 1 101 ? -221.559 7.364 175.684 1.00 229.48 101 VAL C CA 1
ATOM 697 C CA . SER C 1 102 ? -220.291 9.175 178.834 1.00 295.24 102 SER C CA 1
ATOM 698 C CA . SER C 1 103 ? -217.351 10.906 180.354 1.00 406.34 103 SER C CA 1
ATOM 699 C CA . GLN C 1 104 ? -215.592 12.227 183.415 1.00 435.62 104 GLN C CA 1
ATOM 700 C CA . PHE C 1 105 ? -215.854 13.718 186.954 1.00 431.60 105 PHE C CA 1
ATOM 701 C CA . VAL C 1 106 ? -213.104 11.638 188.276 1.00 348.16 106 VAL C CA 1
ATOM 702 C CA . TYR C 1 107 ? -214.546 11.839 191.635 1.00 513.68 107 TYR C CA 1
ATOM 703 C CA . SER C 1 108 ? -212.917 11.280 194.956 1.00 396.71 108 SER C CA 1
ATOM 704 C CA . LEU C 1 109 ? -209.736 12.750 193.697 1.00 377.58 109 LEU C CA 1
ATOM 705 C CA . ASP C 1 110 ? -210.777 16.130 194.725 1.00 533.96 110 ASP C CA 1
ATOM 706 C CA . GLU C 1 111 ? -209.828 15.001 198.226 1.00 324.72 111 GLU C CA 1
ATOM 707 C CA . ILE C 1 112 ? -207.128 12.581 197.578 1.00 396.88 112 ILE C CA 1
ATOM 708 C CA . PHE C 1 113 ? -205.827 13.590 194.988 1.00 317.51 113 PHE C CA 1
ATOM 709 C CA . SER C 1 114 ? -204.806 10.900 192.629 1.00 408.83 114 SER C CA 1
ATOM 710 C CA . GLN C 1 115 ? -203.475 11.109 189.370 1.00 239.51 115 GLN C CA 1
ATOM 711 C CA . TYR C 1 116 ? -205.124 9.018 186.810 1.00 270.74 116 TYR C CA 1
ATOM 712 C CA . SER C 1 117 ? -207.723 8.987 184.229 1.00 239.25 117 SER C CA 1
ATOM 713 C CA . THR C 1 118 ? -207.381 9.356 180.659 1.00 221.68 118 THR C CA 1
ATOM 714 C CA . ARG C 1 119 ? -207.320 6.725 178.010 1.00 248.18 119 ARG C CA 1
ATOM 715 C CA . ALA C 1 120 ? -208.301 3.636 180.020 1.00 449.78 120 ALA C CA 1
ATOM 716 C CA . GLU C 1 121 ? -211.661 5.036 180.218 1.00 376.21 121 GLU C CA 1
ATOM 717 C CA . VAL C 1 122 ? -212.100 5.304 176.548 1.00 283.85 122 VAL C CA 1
ATOM 718 C CA . SER C 1 123 ? -210.889 1.724 175.880 1.00 250.08 123 SER C CA 1
ATOM 719 C CA . LYS C 1 124 ? -213.180 0.775 178.619 1.00 387.68 124 LYS C CA 1
ATOM 720 C CA . GLN C 1 125 ? -215.610 2.684 176.438 1.00 339.76 125 GLN C CA 1
ATOM 721 C CA . ILE C 1 126 ? -214.968 0.813 173.279 1.00 256.44 126 ILE C CA 1
ATOM 722 C CA . GLY C 1 127 ? -215.129 -2.516 175.150 1.00 363.08 127 GLY C CA 1
ATOM 723 C CA . GLU C 1 128 ? -218.180 -1.635 177.078 1.00 367.32 128 GLU C CA 1
ATOM 724 C CA . ALA C 1 129 ? -220.309 0.714 174.907 1.00 360.31 129 ALA C CA 1
ATOM 725 C CA . LEU C 1 130 ? -220.068 -1.477 171.877 1.00 322.50 130 LEU C CA 1
ATOM 726 C CA . ALA C 1 131 ? -219.919 -4.757 173.688 1.00 361.79 131 ALA C CA 1
ATOM 727 C CA . THR C 1 132 ? -222.579 -3.746 176.087 1.00 358.87 132 THR C CA 1
ATOM 728 C CA . HIS C 1 133 ? -225.209 -2.707 173.856 1.00 441.08 133 HIS C CA 1
ATOM 729 C CA . TYR C 1 134 ? -224.768 -5.327 171.217 1.00 377.32 134 TYR C CA 1
ATOM 730 C CA . ASP C 1 135 ? -224.989 -8.157 173.738 1.00 544.91 135 ASP C CA 1
ATOM 731 C CA . GLU C 1 136 ? -228.269 -6.756 175.066 1.00 374.69 136 GLU C CA 1
ATOM 732 C CA . ARG C 1 137 ? -229.198 -7.017 171.536 1.00 496.61 137 ARG C CA 1
ATOM 733 C CA . ILE C 1 138 ? -228.078 -10.587 171.427 1.00 222.71 138 ILE C CA 1
ATOM 734 C CA . ALA C 1 139 ? -230.189 -11.046 174.437 1.00 366.01 139 ALA C CA 1
ATOM 735 C CA . ARG C 1 140 ? -232.788 -9.767 172.355 1.00 333.71 140 ARG C CA 1
ATOM 736 C CA . VAL C 1 141 ? -231.837 -11.468 168.996 1.00 467.79 141 VAL C CA 1
ATOM 737 C CA . LEU C 1 142 ? -232.607 -14.788 170.377 1.00 194.98 142 LEU C CA 1
ATOM 738 C CA . ALA C 1 143 ? -235.228 -13.567 172.855 1.00 249.08 143 ALA C CA 1
ATOM 739 C CA . LYS C 1 144 ? -237.167 -12.878 169.685 1.00 474.13 144 LYS C CA 1
ATOM 740 C CA . ALA C 1 145 ? -235.726 -15.909 167.846 1.00 205.16 145 ALA C CA 1
ATOM 741 C CA . SER C 1 146 ? -237.927 -17.498 170.466 1.00 168.67 146 SER C CA 1
ATOM 742 C CA . ALA C 1 147 ? -240.927 -19.558 169.735 1.00 264.86 147 ALA C CA 1
ATOM 743 C CA . GLU C 1 148 ? -242.016 -19.509 166.295 1.00 461.99 148 GLU C CA 1
ATOM 744 C CA . ALA C 1 149 ? -243.965 -17.020 164.213 1.00 388.26 149 ALA C CA 1
ATOM 745 C CA . SER C 1 150 ? -242.953 -17.861 160.784 1.00 351.3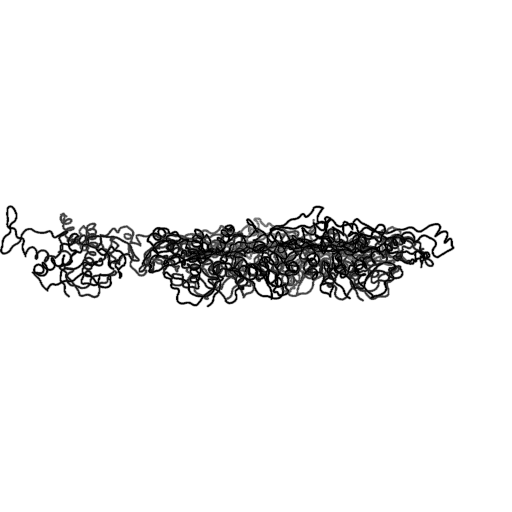2 150 SER C CA 1
ATOM 746 C CA . PRO C 1 151 ? -241.393 -18.502 158.345 1.00 364.32 151 PRO C CA 1
ATOM 747 C CA . VAL C 1 152 ? -242.412 -19.652 156.205 1.00 357.59 152 VAL C CA 1
ATOM 748 C CA . THR C 1 153 ? -243.681 -17.493 153.564 1.00 401.67 153 THR C CA 1
ATOM 749 C CA . GLY C 1 154 ? -245.700 -18.624 152.823 1.00 477.42 154 GLY C CA 1
ATOM 750 C CA . GLU C 1 155 ? -247.881 -18.123 154.092 1.00 364.29 155 GLU C CA 1
ATOM 751 C CA . PRO C 1 156 ? -248.521 -21.493 155.573 1.00 392.89 156 PRO C CA 1
ATOM 752 C CA . GLY C 1 157 ? -245.862 -23.282 157.225 1.00 449.18 157 GLY C CA 1
ATOM 753 C CA . GLY C 1 158 ? -243.632 -24.142 157.146 1.00 437.90 158 GLY C CA 1
ATOM 754 C CA . PHE C 1 159 ? -241.233 -25.151 159.587 1.00 504.81 159 PHE C CA 1
ATOM 755 C CA . HIS C 1 160 ? -239.254 -24.320 162.647 1.00 450.32 160 HIS C CA 1
ATOM 756 C CA . VAL C 1 161 ? -239.695 -25.629 165.998 1.00 442.47 161 VAL C CA 1
ATOM 757 C CA . ASN C 1 162 ? -239.887 -25.448 169.738 1.00 314.79 162 ASN C CA 1
ATOM 758 C CA . ILE C 1 163 ? -238.508 -27.307 172.639 1.00 441.78 163 ILE C CA 1
ATOM 759 C CA . GLY C 1 164 ? -239.469 -30.026 174.959 1.00 480.95 164 GLY C CA 1
ATOM 760 C CA . ALA C 1 165 ? -240.250 -30.345 178.549 1.00 364.20 165 ALA C CA 1
ATOM 761 C CA . GLY C 1 166 ? -239.391 -27.924 181.159 1.00 422.23 166 GLY C CA 1
ATOM 762 C CA . ASN C 1 167 ? -238.073 -27.553 184.639 1.00 345.11 167 ASN C CA 1
ATOM 763 C CA . THR C 1 168 ? -234.573 -28.033 185.910 1.00 180.98 168 THR C CA 1
ATOM 764 C CA . ASN C 1 169 ? -231.592 -26.953 184.361 1.00 244.30 169 ASN C CA 1
ATOM 765 C CA . ASP C 1 170 ? -229.553 -30.053 184.803 1.00 539.15 170 ASP C CA 1
ATOM 766 C CA . ALA C 1 171 ? -231.712 -31.424 182.693 1.00 386.89 171 ALA C CA 1
ATOM 767 C CA . GLN C 1 172 ? -229.221 -30.475 180.243 1.00 340.39 172 GLN C CA 1
ATOM 768 C CA . ALA C 1 173 ? -227.141 -33.814 180.335 1.00 355.24 173 ALA C CA 1
ATOM 769 C CA . ILE C 1 174 ? -230.451 -35.665 180.254 1.00 405.82 174 ILE C CA 1
ATOM 770 C CA . VAL C 1 175 ? -231.700 -33.175 177.753 1.00 400.72 175 VAL C CA 1
ATOM 771 C CA . ASP C 1 176 ? -229.169 -33.886 175.354 1.00 276.01 176 ASP C CA 1
ATOM 772 C CA . GLY C 1 177 ? -229.799 -37.436 175.905 1.00 550.00 177 GLY C CA 1
ATOM 773 C CA . PHE C 1 178 ? -232.908 -37.237 173.864 1.00 550.00 178 PHE C CA 1
ATOM 774 C CA . PHE C 1 179 ? -231.578 -35.217 171.714 1.00 345.69 179 PHE C CA 1
ATOM 775 C CA . GLU C 1 180 ? -231.927 -31.758 170.283 1.00 336.80 180 GLU C CA 1
ATOM 776 C CA . ALA C 1 181 ? -230.266 -33.439 167.504 1.00 274.14 181 ALA C CA 1
ATOM 777 C CA . ALA C 1 182 ? -233.966 -34.199 167.113 1.00 339.71 182 ALA C CA 1
ATOM 778 C CA . ALA C 1 183 ? -234.576 -30.639 166.571 1.00 354.45 183 ALA C CA 1
ATOM 779 C CA . VAL C 1 184 ? -231.625 -30.600 164.102 1.00 311.69 184 VAL C CA 1
ATOM 780 C CA . LEU C 1 185 ? -232.874 -33.820 162.453 1.00 428.89 185 LEU C CA 1
ATOM 781 C CA . ASP C 1 186 ? -236.824 -33.780 162.091 1.00 340.95 186 ASP C CA 1
ATOM 782 C CA . GLU C 1 187 ? -235.084 -30.711 161.161 1.00 389.13 187 GLU C CA 1
ATOM 783 C CA . ARG C 1 188 ? -232.713 -31.762 158.782 1.00 332.77 188 ARG C CA 1
ATOM 784 C CA . SER C 1 189 ? -235.112 -31.752 156.171 1.00 428.88 189 SER C CA 1
ATOM 785 C CA . ALA C 1 190 ? -234.132 -28.202 155.981 1.00 429.28 190 ALA C CA 1
ATOM 786 C CA . PRO C 1 191 ? -231.041 -26.653 154.611 1.00 467.19 191 PRO C CA 1
ATOM 787 C CA . GLN C 1 192 ? -228.851 -28.422 155.743 1.00 454.47 192 GLN C CA 1
ATOM 788 C CA . GLU C 1 193 ? -226.082 -30.562 157.055 1.00 419.40 193 GLU C CA 1
ATOM 789 C CA . GLY C 1 194 ? -224.973 -29.451 160.485 1.00 386.98 194 GLY C CA 1
ATOM 790 C CA . ARG C 1 195 ? -223.684 -26.510 162.174 1.00 412.47 195 ARG C CA 1
ATOM 791 C CA . VAL C 1 196 ? -221.865 -25.339 165.094 1.00 418.72 196 VAL C CA 1
ATOM 792 C CA . ALA C 1 197 ? -222.476 -25.558 168.704 1.00 386.32 197 ALA C CA 1
ATOM 793 C CA . VAL C 1 198 ? -223.477 -23.017 171.103 1.00 323.90 198 VAL C CA 1
ATOM 794 C CA . LEU C 1 199 ? -223.299 -22.106 174.553 1.00 336.46 199 LEU C CA 1
ATOM 795 C CA . SER C 1 200 ? -224.650 -22.165 177.892 1.00 393.90 200 SER C CA 1
ATOM 796 C CA . PRO C 1 201 ? -223.571 -20.994 181.262 1.00 496.19 201 PRO C CA 1
ATOM 797 C CA . ARG C 1 202 ? -221.922 -22.673 183.974 1.00 384.01 202 ARG C CA 1
ATOM 798 C CA . GLN C 1 203 ? -224.172 -25.683 183.774 1.00 325.20 203 GLN C CA 1
ATOM 799 C CA . TYR C 1 204 ? -222.191 -26.324 180.765 1.00 444.02 204 TYR C CA 1
ATOM 800 C CA . TYR C 1 205 ? -219.272 -27.664 182.846 1.00 318.36 205 TYR C CA 1
ATOM 801 C CA . SER C 1 206 ? -221.463 -28.853 185.606 1.00 410.05 206 SER C CA 1
ATOM 802 C CA . LEU C 1 207 ? -222.172 -30.984 182.666 1.00 472.97 207 LEU C CA 1
ATOM 803 C CA . ILE C 1 208 ? -218.571 -31.264 181.788 1.00 446.31 208 ILE C CA 1
ATOM 804 C CA . SER C 1 209 ? -217.243 -32.973 184.769 1.00 397.64 209 SER C CA 1
ATOM 805 C CA . SER C 1 210 ? -219.463 -33.622 187.028 1.00 412.19 210 SER C CA 1
ATOM 806 C CA . VAL C 1 211 ? -221.653 -35.983 185.338 1.00 517.80 211 VAL C CA 1
ATOM 807 C CA . ASP C 1 212 ? -221.892 -39.403 184.319 1.00 347.29 212 ASP C CA 1
ATOM 808 C CA . THR C 1 213 ? -222.491 -40.344 180.729 1.00 208.83 213 THR C CA 1
ATOM 809 C CA . ASN C 1 214 ? -220.770 -38.985 178.569 1.00 218.94 214 ASN C CA 1
ATOM 810 C CA . ILE C 1 215 ? -217.791 -38.734 180.240 1.00 333.67 215 ILE C CA 1
ATOM 811 C CA . LEU C 1 216 ? -216.721 -42.114 180.712 1.00 315.20 216 LEU C CA 1
ATOM 812 C CA . ASN C 1 217 ? -213.031 -41.695 179.843 1.00 510.42 217 ASN C CA 1
ATOM 813 C CA . ARG C 1 218 ? -210.691 -40.434 180.874 1.00 460.39 218 ARG C CA 1
ATOM 814 C CA . GLU C 1 219 ? -208.322 -38.393 182.994 1.00 410.41 219 GLU C CA 1
ATOM 815 C CA . ILE C 1 220 ? -204.832 -37.923 183.975 1.00 330.25 220 ILE C CA 1
ATOM 816 C CA . GLY C 1 221 ? -203.244 -37.522 187.316 1.00 497.88 221 GLY C CA 1
ATOM 817 C CA . ASN C 1 222 ? -203.184 -34.321 189.185 1.00 502.70 222 ASN C CA 1
ATOM 818 C CA . SER C 1 223 ? -201.474 -31.152 188.194 1.00 430.79 223 SER C CA 1
ATOM 819 C CA . GLN C 1 224 ? -202.524 -29.062 188.833 1.00 373.98 224 GLN C CA 1
ATOM 820 C CA . GLY C 1 225 ? -204.674 -26.601 189.281 1.00 535.91 225 GLY C CA 1
ATOM 821 C CA . ASP C 1 226 ? -208.034 -27.062 188.260 1.00 515.13 226 ASP C CA 1
ATOM 822 C CA . MET C 1 227 ? -208.633 -27.403 185.130 1.00 495.57 227 MET C CA 1
ATOM 823 C CA . ASN C 1 228 ? -206.862 -30.493 184.352 1.00 425.47 228 ASN C CA 1
ATOM 824 C CA . SER C 1 229 ? -209.682 -32.204 182.561 1.00 297.76 229 SER C CA 1
ATOM 825 C CA . GLY C 1 230 ? -211.442 -30.024 182.790 1.00 375.43 230 GLY C CA 1
ATOM 826 C CA . LYS C 1 231 ? -211.101 -27.454 180.119 1.00 361.42 231 LYS C CA 1
ATOM 827 C CA . GLY C 1 232 ? -212.169 -27.726 176.599 1.00 482.66 232 GLY C CA 1
ATOM 828 C CA . LEU C 1 233 ? -210.898 -28.617 173.360 1.00 534.10 233 LEU C CA 1
ATOM 829 C CA . TYR C 1 234 ? -210.277 -27.598 169.970 1.00 536.11 234 TYR C CA 1
ATOM 830 C CA . SER C 1 235 ? -211.936 -24.628 168.608 1.00 548.99 235 SER C CA 1
ATOM 831 C CA . ILE C 1 236 ? -213.665 -25.069 165.267 1.00 550.00 236 ILE C CA 1
ATOM 832 C CA . ALA C 1 237 ? -216.625 -22.759 165.376 1.00 524.97 237 ALA C CA 1
ATOM 833 C CA . GLY C 1 238 ? -218.406 -22.048 168.375 1.00 448.47 238 GLY C CA 1
ATOM 834 C CA . ILE C 1 239 ? -219.348 -22.467 171.904 1.00 400.09 239 ILE C CA 1
ATOM 835 C CA . ARG C 1 240 ? -217.149 -21.106 174.695 1.00 550.00 240 ARG C CA 1
ATOM 836 C CA . ILE C 1 241 ? -218.089 -18.006 176.353 1.00 532.02 241 ILE C CA 1
ATOM 837 C CA . LEU C 1 242 ? -219.401 -17.275 179.493 1.00 519.11 242 LEU C CA 1
ATOM 838 C CA . LYS C 1 243 ? -221.151 -14.625 179.831 1.00 362.74 243 LYS C CA 1
ATOM 839 C CA . SER C 1 244 ? -224.191 -12.525 179.269 1.00 186.14 244 SER C CA 1
ATOM 840 C CA . ASN C 1 245 ? -226.480 -15.175 178.029 1.00 246.58 245 ASN C CA 1
ATOM 841 C CA . ASN C 1 246 ? -227.951 -15.994 181.339 1.00 338.91 246 ASN C CA 1
ATOM 842 C CA . LEU C 1 247 ? -228.052 -12.514 182.418 1.00 387.04 247 LEU C CA 1
ATOM 843 C CA . ALA C 1 248 ? -230.521 -12.745 179.557 1.00 333.64 248 ALA C CA 1
ATOM 844 C CA . GLY C 1 249 ? -231.832 -14.834 182.357 1.00 402.24 249 GLY C CA 1
ATOM 845 C CA . LEU C 1 250 ? -234.592 -12.464 183.145 1.00 411.61 250 LEU C CA 1
ATOM 846 C CA . TYR C 1 251 ? -237.032 -10.884 183.254 1.00 471.63 251 TYR C CA 1
ATOM 847 C CA . GLY C 1 252 ? -239.043 -8.293 184.942 1.00 550.00 252 GLY C CA 1
ATOM 848 C CA . GLN C 1 253 ? -242.062 -8.944 182.841 1.00 550.00 253 GLN C CA 1
ATOM 849 C CA . ASP C 1 254 ? -242.801 -7.004 180.890 1.00 464.48 254 ASP C CA 1
ATOM 850 C CA . LEU C 1 255 ? -244.121 -4.195 178.909 1.00 380.25 255 LEU C CA 1
ATOM 851 C CA . SER C 1 256 ? -241.720 -1.395 178.279 1.00 390.72 256 SER C CA 1
ATOM 852 C CA . SER C 1 257 ? -238.520 -1.696 176.440 1.00 332.81 257 SER C CA 1
ATOM 853 C CA . ALA C 1 258 ? -238.239 1.924 175.599 1.00 289.08 258 ALA C CA 1
ATOM 854 C CA . ALA C 1 259 ? -236.498 1.263 172.330 1.00 298.02 259 ALA C CA 1
ATOM 855 C CA . VAL C 1 260 ? -236.317 3.562 170.139 1.00 284.40 260 VAL C CA 1
ATOM 856 C CA . THR C 1 261 ? -235.706 0.971 167.611 1.00 429.06 261 THR C CA 1
ATOM 857 C CA . GLY C 1 262 ? -237.286 -2.179 166.511 1.00 331.74 262 GLY C CA 1
ATOM 858 C CA . GLU C 1 263 ? -238.026 -4.429 167.681 1.00 318.42 263 GLU C CA 1
ATOM 859 C CA . ASN C 1 264 ? -236.707 -6.058 170.672 1.00 346.13 264 ASN C CA 1
ATOM 860 C CA . ASN C 1 265 ? -236.728 -8.687 173.393 1.00 324.53 265 ASN C CA 1
ATOM 861 C CA . ASP C 1 266 ? -239.619 -10.356 174.823 1.00 440.86 266 ASP C CA 1
ATOM 862 C CA . TYR C 1 267 ? -240.120 -11.455 177.983 1.00 317.14 267 TYR C CA 1
ATOM 863 C CA . GLN C 1 268 ? -238.970 -14.715 178.884 1.00 442.67 268 GLN C CA 1
ATOM 864 C CA . VAL C 1 269 ? -236.761 -16.134 181.266 1.00 433.61 269 VAL C CA 1
ATOM 865 C CA . ASP C 1 270 ? -233.371 -17.554 180.737 1.00 362.42 270 ASP C CA 1
ATOM 866 C CA . ALA C 1 271 ? -232.390 -19.635 177.779 1.00 376.04 271 ALA C CA 1
ATOM 867 C CA . SER C 1 272 ? -230.100 -22.615 177.760 1.00 390.94 272 SER C CA 1
ATOM 868 C CA . ALA C 1 273 ? -230.499 -23.996 174.691 1.00 90.19 273 ALA C CA 1
ATOM 869 C CA . LEU C 1 274 ? -229.988 -21.227 172.140 1.00 194.35 274 LEU C CA 1
ATOM 870 C CA . ALA C 1 275 ? -228.817 -23.388 169.461 1.00 187.93 275 ALA C CA 1
ATOM 871 C CA . GLY C 1 276 ? -228.286 -21.339 166.501 1.00 438.61 276 GLY C CA 1
ATOM 872 C CA . LEU C 1 277 ? -229.064 -21.890 162.901 1.00 255.23 277 LEU C CA 1
ATOM 873 C CA . ILE C 1 278 ? -228.423 -19.151 160.210 1.00 285.54 278 ILE C CA 1
ATOM 874 C CA . PHE C 1 279 ? -228.904 -15.351 161.398 1.00 412.90 279 PHE C CA 1
ATOM 875 C CA . HIS C 1 280 ? -227.534 -12.581 161.778 1.00 540.12 280 HIS C CA 1
ATOM 876 C CA . ARG C 1 281 ? -224.234 -10.651 160.959 1.00 481.64 281 ARG C CA 1
ATOM 877 C CA . GLU C 1 282 ? -223.674 -6.950 162.478 1.00 550.00 282 GLU C CA 1
ATOM 878 C CA . ALA C 1 283 ? -220.135 -6.090 163.449 1.00 545.55 283 ALA C CA 1
ATOM 879 C CA . ALA C 1 284 ? -218.585 -3.319 165.569 1.00 541.95 284 ALA C CA 1
ATOM 880 C CA . GLY C 1 285 ? -218.486 0.391 166.297 1.00 378.40 285 GLY C CA 1
ATOM 881 C CA . CYS C 1 286 ? -216.646 3.661 166.517 1.00 364.53 286 CYS C CA 1
ATOM 882 C CA . ILE C 1 287 ? -215.146 6.502 168.197 1.00 347.30 287 ILE C CA 1
ATOM 883 C CA . GLN C 1 288 ? -213.667 9.992 168.686 1.00 325.37 288 GLN C CA 1
ATOM 884 C CA . SER C 1 289 ? -214.807 13.012 170.365 1.00 209.90 289 SER C CA 1
ATOM 885 C CA . VAL C 1 290 ? -212.258 15.563 171.605 1.00 404.72 290 VAL C CA 1
ATOM 886 C CA . ALA C 1 291 ? -211.517 18.762 170.184 1.00 366.87 291 ALA C CA 1
ATOM 887 C CA . PRO C 1 292 ? -212.357 22.432 170.113 1.00 362.53 292 PRO C CA 1
ATOM 888 C CA . THR C 1 293 ? -215.478 21.083 171.732 1.00 304.62 293 THR C CA 1
ATOM 889 C CA . ILE C 1 294 ? -213.709 20.294 174.983 1.00 231.37 294 ILE C CA 1
ATOM 890 C CA . GLN C 1 295 ? -211.469 23.434 174.833 1.00 399.77 295 GLN C CA 1
ATOM 891 C CA . THR C 1 296 ? -214.759 25.464 173.991 1.00 185.54 296 THR C CA 1
ATOM 892 C CA . THR C 1 297 ? -216.560 23.914 176.650 1.00 172.56 297 THR C CA 1
ATOM 893 C CA . SER C 1 298 ? -214.030 26.545 177.131 1.00 183.64 298 SER C CA 1
ATOM 894 C CA . GLY C 1 299 ? -215.441 26.845 179.990 1.00 310.51 299 GLY C CA 1
ATOM 895 C CA . ASP C 1 300 ? -218.791 27.455 178.418 1.00 432.36 300 ASP C CA 1
ATOM 896 C CA . PHE C 1 301 ? -220.570 25.185 178.178 1.00 275.93 301 PHE C CA 1
ATOM 897 C CA . ASN C 1 302 ? -221.081 22.355 179.729 1.00 413.58 302 ASN C CA 1
ATOM 898 C CA . VAL C 1 303 ? -219.742 19.496 182.081 1.00 431.95 303 VAL C CA 1
ATOM 899 C CA . GLN C 1 304 ? -217.162 18.116 181.092 1.00 480.29 304 GLN C CA 1
ATOM 900 C CA . TYR C 1 305 ? -214.801 19.865 178.542 1.00 246.14 305 TYR C CA 1
ATOM 901 C CA . GLN C 1 306 ? -213.789 17.204 175.754 1.00 421.21 306 GLN C CA 1
ATOM 902 C CA . GLY C 1 307 ? -214.868 14.393 173.234 1.00 318.46 307 GLY C CA 1
ATOM 903 C CA . ASP C 1 308 ? -217.279 11.454 174.044 1.00 171.59 308 ASP C CA 1
ATOM 904 C CA . LEU C 1 309 ? -217.698 8.893 171.525 1.00 246.49 309 LEU C CA 1
ATOM 905 C CA . ILE C 1 310 ? -219.977 6.632 169.565 1.00 301.90 310 ILE C CA 1
ATOM 906 C CA . VAL C 1 311 ? -220.976 4.211 166.755 1.00 288.83 311 VAL C CA 1
ATOM 907 C CA . GLY C 1 312 ? -223.775 4.340 164.274 1.00 277.25 312 GLY C CA 1
ATOM 908 C CA . LYS C 1 313 ? -225.584 1.390 162.484 1.00 221.37 313 LYS C CA 1
ATOM 909 C CA . LEU C 1 314 ? -227.515 -1.340 163.724 1.00 366.60 314 LEU C CA 1
ATOM 910 C CA . ALA C 1 315 ? -228.995 -4.450 164.895 1.00 497.15 315 ALA C CA 1
ATOM 911 C CA . MET C 1 316 ? -230.834 -6.910 162.765 1.00 550.00 316 MET C CA 1
ATOM 912 C CA . GLY C 1 317 ? -232.395 -10.020 163.945 1.00 361.05 317 GLY C CA 1
ATOM 913 C CA . CYS C 1 318 ? -231.994 -12.431 160.956 1.00 337.16 318 CYS C CA 1
ATOM 914 C CA . GLY C 1 319 ? -235.564 -13.401 160.755 1.00 355.90 319 GLY C CA 1
ATOM 915 C CA . SER C 1 320 ? -234.534 -16.911 161.677 1.00 375.51 320 SER C CA 1
ATOM 916 C CA . LEU C 1 321 ? -235.473 -18.102 158.197 1.00 355.13 321 LEU C CA 1
ATOM 917 C CA . ARG C 1 322 ? -236.663 -21.552 158.858 1.00 432.69 322 ARG C CA 1
ATOM 918 C CA . THR C 1 323 ? -234.234 -22.811 161.309 1.00 298.00 323 THR C CA 1
ATOM 919 C CA . SER C 1 324 ? -234.695 -23.350 164.989 1.00 317.97 324 SER C CA 1
ATOM 920 C CA . VAL C 1 325 ? -234.526 -23.169 168.019 1.00 260.67 325 VAL C CA 1
ATOM 921 C CA . ALA C 1 326 ? -233.388 -22.477 171.489 1.00 442.88 326 ALA C CA 1
ATOM 922 C CA . GLY C 1 327 ? -233.268 -26.157 172.360 1.00 342.40 327 GLY C CA 1
ATOM 923 C CA . SER C 1 328 ? -234.889 -25.396 175.689 1.00 261.88 328 SER C CA 1
ATOM 924 C CA . PHE C 1 329 ? -236.420 -24.135 177.778 1.00 232.34 329 PHE C CA 1
ATOM 925 C CA . GLN C 1 330 ? -238.171 -21.295 179.197 1.00 410.58 330 GLN C CA 1
ATOM 926 C CA . ALA C 1 331 ? -240.761 -19.894 181.285 1.00 509.76 331 ALA C CA 1
ATOM 927 C CA . ALA C 1 332 ? -242.602 -17.884 181.684 1.00 532.92 332 ALA C CA 1
ATOM 928 C CA . VAL D 1 24 ? -237.190 2.946 151.569 1.00 550.00 24 VAL D CA 1
ATOM 929 C CA . ARG D 1 25 ? -234.850 -0.004 151.121 1.00 550.00 25 ARG D CA 1
ATOM 930 C CA . TYR D 1 26 ? -232.650 -2.314 150.793 1.00 550.00 26 TYR D CA 1
ATOM 931 C CA . ALA D 1 27 ? -230.289 -5.334 150.125 1.00 550.00 27 ALA D CA 1
ATOM 932 C CA . THR D 1 28 ? -229.329 -8.645 148.196 1.00 392.88 28 THR D CA 1
ATOM 933 C CA . ALA D 1 29 ? -227.329 -10.895 147.978 1.00 524.01 29 ALA D CA 1
ATOM 934 C CA . LEU D 1 30 ? -229.579 -12.844 150.187 1.00 550.00 30 LEU D CA 1
ATOM 935 C CA . LYS D 1 31 ? -232.619 -12.395 147.856 1.00 477.15 31 LYS D CA 1
ATOM 936 C CA . LEU D 1 32 ? -230.688 -14.816 146.008 1.00 527.77 32 LEU D CA 1
ATOM 937 C CA . PHE D 1 33 ? -229.799 -16.635 149.059 1.00 515.16 33 PHE D CA 1
ATOM 938 C CA . SER D 1 34 ? -233.000 -16.534 151.057 1.00 420.06 34 SER D CA 1
ATOM 939 C CA . GLY D 1 35 ? -234.789 -17.145 147.737 1.00 437.10 35 GLY D CA 1
ATOM 940 C CA . GLU D 1 36 ? -232.889 -20.245 147.859 1.00 452.42 36 GLU D CA 1
ATOM 941 C CA . VAL D 1 37 ? -233.400 -20.734 151.598 1.00 456.13 37 VAL D CA 1
ATOM 942 C CA . PHE D 1 38 ? -236.800 -21.724 151.798 1.00 484.12 38 PHE D CA 1
ATOM 943 C CA . THR D 1 39 ? -235.639 -24.694 149.729 1.00 441.05 39 THR D CA 1
ATOM 944 C CA . ALA D 1 40 ? -236.400 -26.593 152.989 1.00 457.01 40 ALA D CA 1
ATOM 945 C CA . PHE D 1 41 ? -236.360 -29.294 152.490 1.00 533.80 41 PHE D CA 1
ATOM 946 C CA . ASN D 1 42 ? -235.470 -32.744 151.722 1.00 353.93 42 ASN D CA 1
ATOM 947 C CA . ASN D 1 43 ? -236.380 -36.013 153.132 1.00 294.72 43 ASN D CA 1
ATOM 948 C CA . ALA D 1 44 ? -235.869 -37.544 149.783 1.00 382.28 44 ALA D CA 1
ATOM 949 C CA . SER D 1 45 ? -233.860 -40.294 151.575 1.00 417.18 45 SER D CA 1
ATOM 950 C CA . ILE D 1 46 ? -236.129 -42.874 150.395 1.00 319.60 46 ILE D CA 1
ATOM 951 C CA . PHE D 1 47 ? -235.058 -43.585 146.875 1.00 424.36 47 PHE D CA 1
ATOM 952 C CA . LYS D 1 48 ? -232.268 -45.565 148.197 1.00 345.57 48 LYS D CA 1
ATOM 953 C CA . GLY D 1 49 ? -234.569 -47.114 150.777 1.00 362.91 49 GLY D CA 1
ATOM 954 C CA . LEU D 1 50 ? -236.348 -48.615 147.876 1.00 506.49 50 LEU D CA 1
ATOM 955 C CA . VAL D 1 51 ? -233.178 -50.645 147.138 1.00 378.83 51 VAL D CA 1
ATOM 956 C CA . ARG D 1 52 ? -233.497 -51.996 144.979 1.00 469.19 52 ARG D CA 1
ATOM 957 C CA . SER D 1 53 ? -235.426 -52.917 141.678 1.00 455.86 53 SER D CA 1
ATOM 958 C CA . TYR D 1 54 ? -238.535 -52.648 139.637 1.00 334.68 54 TYR D CA 1
ATOM 959 C CA . ASP D 1 55 ? -241.375 -50.898 138.115 1.00 362.39 55 ASP D CA 1
ATOM 960 C CA . LEU D 1 56 ? -241.963 -51.880 134.385 1.00 533.41 56 LEU D CA 1
ATOM 961 C CA . ARG D 1 57 ? -243.102 -51.731 130.765 1.00 348.88 57 ARG D CA 1
ATOM 962 C CA . GLY D 1 58 ? -243.061 -53.142 128.285 1.00 483.96 58 GLY D CA 1
ATOM 963 C CA . GLY D 1 59 ? -246.651 -52.172 127.694 1.00 397.08 59 GLY D CA 1
ATOM 964 C CA . LYS D 1 60 ? -248.891 -49.222 127.522 1.00 297.77 60 LYS D CA 1
ATOM 965 C CA . SER D 1 61 ? -249.581 -50.441 130.012 1.00 550.00 61 SER D CA 1
ATOM 966 C CA . LYS D 1 62 ? -249.532 -53.230 132.283 1.00 526.57 62 LYS D CA 1
ATOM 967 C CA . GLN D 1 63 ? -247.363 -56.260 133.605 1.00 481.06 63 GLN D CA 1
ATOM 968 C CA . PHE D 1 64 ? -246.413 -60.279 134.786 1.00 550.00 64 PHE D CA 1
ATOM 969 C CA . MET D 1 65 ? -244.594 -62.218 137.898 1.00 409.67 65 MET D CA 1
ATOM 970 C CA . PHE D 1 66 ? -244.985 -65.288 140.109 1.00 441.61 66 PHE D CA 1
ATOM 971 C CA . THR D 1 67 ? -243.907 -66.887 143.490 1.00 416.41 67 THR D CA 1
ATOM 972 C CA . GLY D 1 68 ? -244.517 -70.106 145.300 1.00 444.51 68 GLY D CA 1
ATOM 973 C CA . LYS D 1 69 ? -243.837 -73.886 144.872 1.00 502.53 69 LYS D CA 1
ATOM 974 C CA . LEU D 1 70 ? -243.888 -76.976 146.763 1.00 455.01 70 LEU D CA 1
ATOM 975 C CA . SER D 1 71 ? -242.058 -79.445 148.724 1.00 464.55 71 SER D CA 1
ATOM 976 C CA . ALA D 1 72 ? -242.439 -83.025 149.385 1.00 475.41 72 ALA D CA 1
ATOM 977 C CA . GLY D 1 73 ? -241.810 -85.914 151.537 1.00 467.39 73 GLY D CA 1
ATOM 978 C CA . TYR D 1 74 ? -242.530 -89.264 151.987 1.00 550.00 74 TYR D CA 1
ATOM 979 C CA . HIS D 1 75 ? -242.320 -92.243 153.608 1.00 366.98 75 HIS D CA 1
ATOM 980 C CA . THR D 1 76 ? -243.620 -95.224 152.389 1.00 333.53 76 THR D CA 1
ATOM 981 C CA . PRO D 1 77 ? -246.560 -97.504 151.868 1.00 550.00 77 PRO D CA 1
ATOM 982 C CA . GLY D 1 78 ? -245.380 -99.833 153.670 1.00 498.41 78 GLY D CA 1
ATOM 983 C CA . THR D 1 79 ? -247.599 -102.014 151.600 1.00 433.09 79 THR D CA 1
ATOM 984 C CA . PRO D 1 80 ? -247.678 -100.355 148.229 1.00 437.57 80 PRO D CA 1
ATOM 985 C CA . ILE D 1 81 ? -248.537 -99.856 144.768 1.00 222.87 81 ILE D CA 1
ATOM 986 C CA . VAL D 1 82 ? -245.447 -97.646 143.959 1.00 332.50 82 VAL D CA 1
ATOM 987 C CA . GLY D 1 83 ? -245.847 -94.026 145.118 1.00 303.06 83 GLY D CA 1
ATOM 988 C CA . ASP D 1 84 ? -247.727 -90.796 144.256 1.00 349.08 84 ASP D CA 1
ATOM 989 C CA . ALA D 1 85 ? -246.467 -87.246 144.505 1.00 409.91 85 ALA D CA 1
ATOM 990 C CA . GLY D 1 86 ? -247.597 -83.786 145.974 1.00 477.62 86 GLY D CA 1
ATOM 991 C CA . ILE D 1 87 ? -248.477 -80.536 144.442 1.00 545.74 87 ILE D CA 1
ATOM 992 C CA . LYS D 1 88 ? -248.867 -76.906 144.291 1.00 473.46 88 LYS D CA 1
ATOM 993 C CA . ALA D 1 89 ? -248.436 -73.377 142.810 1.00 480.63 89 ALA D CA 1
ATOM 994 C CA . ASN D 1 90 ? -248.456 -69.607 142.609 1.00 453.22 90 ASN D CA 1
ATOM 995 C CA . GLU D 1 91 ? -249.436 -66.027 142.377 1.00 532.15 91 GLU D CA 1
ATOM 996 C CA . LYS D 1 92 ? -248.996 -62.567 141.286 1.00 333.48 92 LYS D CA 1
ATOM 997 C CA . THR D 1 93 ? -248.866 -58.727 141.315 1.00 377.43 93 THR D CA 1
ATOM 998 C CA . LEU D 1 94 ? -247.995 -55.218 139.934 1.00 367.01 94 LEU D CA 1
ATOM 999 C CA . VAL D 1 95 ? -250.335 -52.408 138.572 1.00 550.00 95 VAL D CA 1
ATOM 1000 C CA . MET D 1 96 ? -249.304 -48.808 137.722 1.00 476.63 96 MET D CA 1
ATOM 1001 C CA . ASP D 1 97 ? -250.065 -45.048 138.870 1.00 515.92 97 ASP D CA 1
ATOM 1002 C CA . ASP D 1 98 ? -250.195 -41.468 138.059 1.00 549.98 98 ASP D CA 1
ATOM 1003 C CA . LEU D 1 99 ? -249.085 -37.848 138.268 1.00 262.34 99 LEU D CA 1
ATOM 1004 C CA . LEU D 1 100 ? -248.474 -34.129 137.327 1.00 358.11 100 LEU D CA 1
ATOM 1005 C CA . VAL D 1 101 ? -247.075 -30.538 138.426 1.00 312.09 101 VAL D CA 1
ATOM 1006 C CA . SER D 1 102 ? -247.755 -26.818 139.095 1.00 356.82 102 SER D CA 1
ATOM 1007 C CA . SER D 1 103 ? -246.615 -23.258 138.124 1.00 390.86 103 SER D CA 1
ATOM 1008 C CA . GLN D 1 104 ? -246.435 -19.608 138.663 1.00 499.63 104 GLN D CA 1
ATOM 1009 C CA . PHE D 1 105 ? -248.406 -16.568 140.111 1.00 438.74 105 PHE D CA 1
ATOM 1010 C CA . VAL D 1 106 ? -245.516 -15.077 141.842 1.00 161.48 106 VAL D CA 1
ATOM 1011 C CA . TYR D 1 107 ? -247.887 -13.526 144.351 1.00 298.19 107 TYR D CA 1
ATOM 1012 C CA . SER D 1 108 ? -247.028 -10.626 146.490 1.00 310.14 108 SER D CA 1
ATOM 1013 C CA . LEU D 1 109 ? -244.737 -9.146 143.930 1.00 360.92 109 LEU D CA 1
ATOM 1014 C CA . ASP D 1 110 ? -247.166 -7.167 142.069 1.00 420.03 110 ASP D CA 1
ATOM 1015 C CA . GLU D 1 111 ? -247.098 -4.776 145.048 1.00 382.22 111 GLU D CA 1
ATOM 1016 C CA . ILE D 1 112 ? -243.448 -5.206 146.000 1.00 278.35 112 ILE D CA 1
ATOM 1017 C CA . PHE D 1 113 ? -242.217 -5.767 143.380 1.00 460.46 113 PHE D CA 1
ATOM 1018 C CA . SER D 1 114 ? -239.637 -8.477 143.602 1.00 260.98 114 SER D CA 1
ATOM 1019 C CA . GLN D 1 115 ? -237.296 -9.797 141.303 1.00 265.57 115 GLN D CA 1
ATOM 1020 C CA . TYR D 1 116 ? -237.126 -13.497 141.375 1.00 202.05 116 TYR D CA 1
ATOM 1021 C CA . SER D 1 117 ? -238.616 -16.708 140.255 1.00 285.99 117 SER D CA 1
ATOM 1022 C CA . THR D 1 118 ? -237.485 -18.918 137.586 1.00 244.77 118 THR D CA 1
ATOM 1023 C CA . ARG D 1 119 ? -235.415 -21.988 137.848 1.00 278.03 119 ARG D CA 1
ATOM 1024 C CA . ALA D 1 120 ? -235.596 -22.567 141.588 1.00 261.83 120 ALA D CA 1
ATOM 1025 C CA . GLU D 1 121 ? -239.106 -23.697 141.617 1.00 350.86 121 GLU D CA 1
ATOM 1026 C CA . VAL D 1 122 ? -238.415 -26.208 138.878 1.00 280.21 122 VAL D CA 1
ATOM 1027 C CA . SER D 1 123 ? -235.646 -27.767 140.910 1.00 291.88 123 SER D CA 1
ATOM 1028 C CA . LYS D 1 124 ? -237.877 -27.346 143.739 1.00 252.13 124 LYS D CA 1
ATOM 1029 C CA . GLN D 1 125 ? -240.236 -29.627 141.979 1.00 422.28 125 GLN D CA 1
ATOM 1030 C CA . ILE D 1 126 ? -237.876 -32.197 140.701 1.00 245.12 126 ILE D CA 1
ATOM 1031 C CA . GLY D 1 127 ? -237.147 -32.696 144.341 1.00 338.75 127 GLY D CA 1
ATOM 1032 C CA . GLU D 1 128 ? -240.668 -32.276 145.659 1.00 515.47 128 GLU D CA 1
ATOM 1033 C CA . ALA D 1 129 ? -242.877 -33.697 142.889 1.00 400.17 129 ALA D CA 1
ATOM 1034 C CA . LEU D 1 130 ? -240.556 -36.647 142.291 1.00 247.49 130 LEU D CA 1
ATOM 1035 C CA . ALA D 1 131 ? -239.728 -37.086 145.991 1.00 299.25 131 ALA D CA 1
ATOM 1036 C CA . THR D 1 132 ? -243.018 -36.245 147.640 1.00 508.81 132 THR D CA 1
ATOM 1037 C CA . HIS D 1 133 ? -244.467 -38.456 145.200 1.00 350.82 133 HIS D CA 1
ATOM 1038 C CA . TYR D 1 134 ? -242.638 -41.576 146.092 1.00 282.90 134 TYR D CA 1
ATOM 1039 C CA . ASP D 1 135 ? -242.529 -41.135 149.812 1.00 541.58 135 ASP D CA 1
ATOM 1040 C CA . GLU D 1 136 ? -246.269 -41.074 150.250 1.00 458.24 136 GLU D CA 1
ATOM 1041 C CA . ARG D 1 137 ? -245.818 -43.985 148.181 1.00 356.68 137 ARG D CA 1
ATOM 1042 C CA . ILE D 1 138 ? -243.109 -45.464 150.323 1.00 243.26 138 ILE D CA 1
ATOM 1043 C CA . ALA D 1 139 ? -245.690 -44.713 153.052 1.00 443.03 139 ALA D CA 1
ATOM 1044 C CA . ARG D 1 140 ? -247.910 -47.134 151.192 1.00 417.35 140 ARG D CA 1
ATOM 1045 C CA . VAL D 1 141 ? -245.389 -49.694 150.223 1.00 284.68 141 VAL D CA 1
ATOM 1046 C CA . LEU D 1 142 ? -244.931 -50.703 153.794 1.00 241.89 142 LEU D CA 1
ATOM 1047 C CA . ALA D 1 143 ? -248.361 -49.653 155.012 1.00 313.80 143 ALA D CA 1
ATOM 1048 C CA . LYS D 1 144 ? -249.440 -52.564 152.823 1.00 546.31 144 LYS D CA 1
ATOM 1049 C CA . ALA D 1 145 ? -246.300 -54.663 153.585 1.00 299.37 145 ALA D CA 1
ATOM 1050 C CA . SER D 1 146 ? -248.072 -54.582 156.884 1.00 317.21 146 SER D CA 1
ATOM 1051 C CA . ALA D 1 147 ? -249.502 -57.632 158.434 1.00 446.59 147 ALA D CA 1
ATOM 1052 C CA . GLU D 1 148 ? -249.372 -60.692 156.545 1.00 550.00 148 GLU D CA 1
ATOM 1053 C CA . ALA D 1 149 ? -251.490 -61.763 153.655 1.00 477.16 149 ALA D CA 1
ATOM 1054 C CA . SER D 1 150 ? -249.450 -64.104 151.746 1.00 394.07 150 SER D CA 1
ATOM 1055 C CA . PRO D 1 151 ? -247.099 -65.454 150.528 1.00 358.99 151 PRO D CA 1
ATOM 1056 C CA . VAL D 1 152 ? -246.899 -68.144 150.199 1.00 437.57 152 VAL D CA 1
ATOM 1057 C CA . THR D 1 153 ? -248.458 -69.695 147.209 1.00 507.01 153 THR D CA 1
ATOM 1058 C CA . GLY D 1 154 ? -249.368 -71.765 147.749 1.00 507.07 154 GLY D CA 1
ATOM 1059 C CA . GLU D 1 155 ? -251.509 -71.765 148.698 1.00 474.23 155 GLU D CA 1
ATOM 1060 C CA . PRO D 1 156 ? -250.980 -72.344 152.249 1.00 531.58 156 PRO D CA 1
ATOM 1061 C CA . GLY D 1 157 ? -248.321 -70.773 154.089 1.00 447.77 157 GLY D CA 1
ATOM 1062 C CA . GLY D 1 158 ? -245.901 -70.123 154.470 1.00 422.16 158 GLY D CA 1
ATOM 1063 C CA . PHE D 1 159 ? -244.102 -67.942 156.790 1.00 460.66 159 PHE D CA 1
ATOM 1064 C CA . HIS D 1 160 ? -243.832 -64.192 157.259 1.00 332.86 160 HIS D CA 1
ATOM 1065 C CA . VAL D 1 161 ? -244.593 -62.491 160.438 1.00 360.67 161 VAL D CA 1
ATOM 1066 C CA . ASN D 1 162 ? -245.794 -59.680 162.506 1.00 328.07 162 ASN D CA 1
ATOM 1067 C CA . ILE D 1 163 ? -245.045 -58.139 165.526 1.00 514.60 163 ILE D CA 1
ATOM 1068 C CA . GLY D 1 164 ? -245.016 -58.278 169.276 1.00 456.21 164 GLY D CA 1
ATOM 1069 C CA . ALA D 1 165 ? -246.518 -56.207 171.995 1.00 492.26 165 ALA D CA 1
ATOM 1070 C CA . GLY D 1 166 ? -247.627 -52.697 171.783 1.00 442.63 166 GLY D CA 1
ATOM 1071 C CA . ASN D 1 167 ? -247.668 -49.347 173.472 1.00 336.41 167 ASN D CA 1
ATOM 1072 C CA . THR D 1 168 ? -244.908 -46.877 173.923 1.00 321.09 168 THR D CA 1
ATOM 1073 C CA . ASN D 1 169 ? -242.357 -46.408 171.263 1.00 288.15 169 ASN D CA 1
ATOM 1074 C CA . ASP D 1 170 ? -239.448 -46.167 173.744 1.00 441.18 170 ASP D CA 1
ATOM 1075 C CA . ALA D 1 171 ? -239.888 -49.337 173.755 1.00 367.84 171 ALA D CA 1
ATOM 1076 C CA . GLN D 1 172 ? -237.577 -50.238 171.147 1.00 407.20 172 GLN D CA 1
ATOM 1077 C CA . ALA D 1 173 ? -234.348 -50.097 173.208 1.00 397.62 173 ALA D CA 1
ATOM 1078 C CA . ILE D 1 174 ? -236.199 -52.686 175.258 1.00 430.82 174 ILE D CA 1
ATOM 1079 C CA . VAL D 1 175 ? -237.798 -53.997 172.108 1.00 505.01 175 VAL D CA 1
ATOM 1080 C CA . ASP D 1 176 ? -234.537 -54.598 170.439 1.00 391.02 176 ASP D CA 1
ATOM 1081 C CA . GLY D 1 177 ? -233.698 -56.257 173.660 1.00 436.85 177 GLY D CA 1
ATOM 1082 C CA . PHE D 1 178 ? -235.778 -59.137 172.710 1.00 324.76 178 PHE D CA 1
ATOM 1083 C CA . PHE D 1 179 ? -234.787 -58.968 169.660 1.00 238.25 179 PHE D CA 1
ATOM 1084 C CA . GLU D 1 180 ? -236.365 -58.209 166.320 1.00 386.06 180 GLU D CA 1
ATOM 1085 C CA . ALA D 1 181 ? -233.575 -60.579 165.121 1.00 253.36 181 ALA D CA 1
ATOM 1086 C CA . ALA D 1 182 ? -235.945 -63.029 166.621 1.00 251.45 182 ALA D CA 1
ATOM 1087 C CA . ALA D 1 183 ? -238.024 -62.110 163.660 1.00 241.80 183 ALA D CA 1
ATOM 1088 C CA . VAL D 1 184 ? -234.903 -62.301 161.471 1.00 240.11 184 VAL D CA 1
ATOM 1089 C CA . LEU D 1 185 ? -233.974 -65.600 163.023 1.00 376.00 185 LEU D CA 1
ATOM 1090 C CA . ASP D 1 186 ? -237.114 -67.490 163.462 1.00 289.53 186 ASP D CA 1
ATOM 1091 C CA . GLU D 1 187 ? -237.123 -66.251 159.792 1.00 405.90 187 GLU D CA 1
ATOM 1092 C CA . ARG D 1 188 ? -233.733 -67.261 159.184 1.00 296.73 188 ARG D CA 1
ATOM 1093 C CA . SER D 1 189 ? -235.112 -70.322 157.714 1.00 418.45 189 SER D CA 1
ATOM 1094 C CA . ALA D 1 190 ? -235.871 -68.193 154.773 1.00 441.57 190 ALA D CA 1
ATOM 1095 C CA . PRO D 1 191 ? -233.540 -66.944 152.443 1.00 412.42 191 PRO D CA 1
ATOM 1096 C CA . GLN D 1 192 ? -231.471 -65.803 154.124 1.00 284.27 192 GLN D CA 1
ATOM 1097 C CA . GLU D 1 193 ? -228.671 -64.422 155.785 1.00 313.35 193 GLU D CA 1
ATOM 1098 C CA . GLY D 1 194 ? -228.732 -60.872 156.863 1.00 313.10 194 GLY D CA 1
ATOM 1099 C CA . ARG D 1 195 ? -229.611 -57.593 155.502 1.00 362.40 195 ARG D CA 1
ATOM 1100 C CA . VAL D 1 196 ? -229.362 -54.102 156.221 1.00 436.28 196 VAL D CA 1
ATOM 1101 C CA . ALA D 1 197 ? -230.843 -52.062 158.810 1.00 548.55 197 ALA D CA 1
ATOM 1102 C CA . VAL D 1 198 ? -233.492 -49.472 158.618 1.00 365.03 198 VAL D CA 1
ATOM 1103 C CA . LEU D 1 199 ? -234.983 -46.491 160.076 1.00 302.48 199 LEU D CA 1
ATOM 1104 C CA . SER D 1 200 ? -237.084 -44.730 162.445 1.00 450.17 200 SER D CA 1
ATOM 1105 C CA . PRO D 1 201 ? -237.375 -41.300 163.834 1.00 243.46 201 PRO D CA 1
ATOM 1106 C CA . ARG D 1 202 ? -235.995 -39.099 166.363 1.00 322.37 202 ARG D CA 1
ATOM 1107 C CA . GLN D 1 203 ? -236.556 -41.888 168.914 1.00 228.48 203 GLN D CA 1
ATOM 1108 C CA . TYR D 1 204 ? -233.776 -43.549 167.126 1.00 264.90 204 TYR D CA 1
ATOM 1109 C CA . TYR D 1 205 ? -231.216 -41.418 168.946 1.00 290.07 205 TYR D CA 1
ATOM 1110 C CA . SER D 1 206 ? -233.368 -41.027 171.875 1.00 396.20 206 SER D CA 1
ATOM 1111 C CA . LEU D 1 207 ? -232.078 -44.567 171.777 1.00 471.05 207 LEU D CA 1
ATOM 1112 C CA . ILE D 1 208 ? -228.757 -43.628 170.818 1.00 288.70 208 ILE D CA 1
ATOM 1113 C CA . SER D 1 209 ? -227.648 -41.487 173.677 1.00 315.46 209 SER D CA 1
ATOM 1114 C CA . SER D 1 210 ? -229.829 -41.466 176.117 1.00 380.76 210 SER D CA 1
ATOM 1115 C CA . VAL D 1 211 ? -230.300 -44.896 177.198 1.00 439.80 211 VAL D CA 1
ATOM 1116 C CA . ASP D 1 212 ? -228.450 -47.405 178.929 1.00 432.19 212 ASP D CA 1
ATOM 1117 C CA . THR D 1 213 ? -227.500 -50.725 177.691 1.00 273.08 213 THR D CA 1
ATOM 1118 C CA . ASN D 1 214 ? -226.169 -50.626 174.831 1.00 321.91 214 ASN D CA 1
ATOM 1119 C CA . ILE D 1 215 ? -224.189 -47.846 175.001 1.00 235.37 215 ILE D CA 1
ATOM 1120 C CA . LEU D 1 216 ? -221.790 -48.905 177.612 1.00 349.94 216 LEU D CA 1
ATOM 1121 C CA . ASN D 1 217 ? -218.749 -47.086 176.363 1.00 415.75 217 ASN D CA 1
ATOM 1122 C CA . ARG D 1 218 ? -217.669 -44.576 175.332 1.00 353.81 218 ARG D CA 1
ATOM 1123 C CA . GLU D 1 219 ? -217.409 -40.816 174.931 1.00 331.96 219 GLU D CA 1
ATOM 1124 C CA . ILE D 1 220 ? -214.699 -38.356 174.871 1.00 421.38 220 ILE D CA 1
ATOM 1125 C CA . GLY D 1 221 ? -214.659 -34.926 175.990 1.00 510.31 221 GLY D CA 1
ATOM 1126 C CA . ASN D 1 222 ? -216.209 -31.846 174.939 1.00 447.94 222 ASN D CA 1
ATOM 1127 C CA . SER D 1 223 ? -216.147 -30.527 171.418 1.00 434.62 223 SER D CA 1
ATOM 1128 C CA . GLN D 1 224 ? -218.167 -29.418 170.727 1.00 402.54 224 GLN D CA 1
ATOM 1129 C CA . GLY D 1 225 ? -221.247 -28.918 169.486 1.00 458.00 225 GLY D CA 1
ATOM 1130 C CA . ASP D 1 226 ? -223.767 -31.378 169.946 1.00 358.19 226 ASP D CA 1
ATOM 1131 C CA . MET D 1 227 ? -223.156 -34.088 168.187 1.00 401.03 227 MET D CA 1
ATOM 1132 C CA . ASN D 1 228 ? -219.927 -35.378 169.628 1.00 382.84 228 ASN D CA 1
ATOM 1133 C CA . SER D 1 229 ? -221.107 -38.878 170.179 1.00 291.62 229 SER D CA 1
ATOM 1134 C CA . GLY D 1 230 ? -223.937 -39.038 169.208 1.00 401.76 230 GLY D CA 1
ATOM 1135 C CA . LYS D 1 231 ? -223.795 -39.269 165.468 1.00 442.14 231 LYS D CA 1
ATOM 1136 C CA . GLY D 1 232 ? -223.215 -42.690 164.070 1.00 425.70 232 GLY D CA 1
ATOM 1137 C CA . LEU D 1 233 ? -221.244 -44.191 161.681 1.00 465.10 233 LEU D CA 1
ATOM 1138 C CA . TYR D 1 234 ? -220.183 -45.901 158.762 1.00 460.23 234 TYR D CA 1
ATOM 1139 C CA . SER D 1 235 ? -222.482 -46.322 156.181 1.00 550.00 235 SER D CA 1
ATOM 1140 C CA . ILE D 1 236 ? -222.711 -49.703 154.532 1.00 543.07 236 ILE D CA 1
ATOM 1141 C CA . ALA D 1 237 ? -226.311 -50.003 153.521 1.00 494.18 237 ALA D CA 1
ATOM 1142 C CA . GLY D 1 238 ? -228.991 -48.313 155.259 1.00 396.16 238 GLY D CA 1
ATOM 1143 C CA . ILE D 1 239 ? -230.642 -46.402 157.988 1.00 265.75 239 ILE D CA 1
ATOM 1144 C CA . ARG D 1 240 ? -230.272 -43.152 158.587 1.00 360.68 240 ARG D CA 1
ATOM 1145 C CA . ILE D 1 241 ? -232.752 -40.822 157.775 1.00 429.74 241 ILE D CA 1
ATOM 1146 C CA . LEU D 1 242 ? -235.193 -38.601 159.214 1.00 550.00 242 LEU D CA 1
ATOM 1147 C CA . LYS D 1 243 ? -237.712 -38.512 157.553 1.00 338.85 243 LYS D CA 1
ATOM 1148 C CA . SER D 1 244 ? -241.132 -39.082 156.222 1.00 141.32 244 SER D CA 1
ATOM 1149 C CA . ASN D 1 245 ? -241.472 -42.442 158.032 1.00 278.26 245 ASN D CA 1
ATOM 1150 C CA . ASN D 1 246 ? -243.473 -41.051 160.851 1.00 379.85 246 ASN D CA 1
ATOM 1151 C CA . LEU D 1 247 ? -245.413 -38.602 158.890 1.00 323.95 247 LEU D CA 1
ATOM 1152 C CA . ALA D 1 248 ? -246.622 -42.032 157.830 1.00 291.95 248 ALA D CA 1
ATOM 1153 C CA . GLY D 1 249 ? -247.634 -41.521 161.390 1.00 313.99 249 GLY D CA 1
ATOM 1154 C CA . LEU D 1 250 ? -251.223 -41.391 160.618 1.00 367.99 250 LEU D CA 1
ATOM 1155 C CA . TYR D 1 251 ? -253.953 -41.821 159.967 1.00 415.97 251 TYR D CA 1
ATOM 1156 C CA . GLY D 1 252 ? -257.353 -40.421 159.496 1.00 450.23 252 GLY D CA 1
ATOM 1157 C CA . GLN D 1 253 ? -259.073 -43.812 159.216 1.00 550.00 253 GLN D CA 1
ATOM 1158 C CA . ASP D 1 254 ? -259.812 -44.272 156.516 1.00 473.53 254 ASP D CA 1
ATOM 1159 C CA . LEU D 1 255 ? -261.911 -45.103 153.486 1.00 406.67 255 LEU D CA 1
ATOM 1160 C CA . SER D 1 256 ? -261.029 -43.194 150.445 1.00 347.49 256 SER D CA 1
ATOM 1161 C CA . SER D 1 257 ? -257.649 -42.985 148.956 1.00 382.95 257 SER D CA 1
ATOM 1162 C CA . ALA D 1 258 ? -258.718 -41.646 145.696 1.00 391.73 258 ALA D CA 1
ATOM 1163 C CA . ALA D 1 259 ? -255.957 -43.387 143.797 1.00 445.44 259 ALA D CA 1
ATOM 1164 C CA . VAL D 1 260 ? -256.206 -43.818 140.657 1.00 321.04 260 VAL D CA 1
ATOM 1165 C CA . THR D 1 261 ? -253.826 -46.618 140.789 1.00 478.89 261 THR D CA 1
ATOM 1166 C CA . GLY D 1 262 ? -253.396 -49.617 142.930 1.00 347.85 262 GLY D CA 1
ATOM 1167 C CA . GLU D 1 263 ? -253.077 -50.436 145.381 1.00 288.74 263 GLU D CA 1
ATOM 1168 C CA . ASN D 1 264 ? -252.059 -48.955 148.401 1.00 250.83 264 ASN D CA 1
ATOM 1169 C CA . ASN D 1 265 ? -251.820 -47.894 151.720 1.00 311.61 265 ASN D CA 1
ATOM 1170 C CA . ASP D 1 266 ? -254.151 -48.573 154.280 1.00 309.07 266 ASP D CA 1
ATOM 1171 C CA . TYR D 1 267 ? -254.802 -46.992 157.639 1.00 456.00 267 TYR D CA 1
ATOM 1172 C CA . GLN D 1 268 ? -252.173 -47.951 159.770 1.00 450.98 268 GLN D CA 1
ATOM 1173 C CA . VAL D 1 269 ? -250.984 -45.740 162.510 1.00 382.03 269 VAL D CA 1
ATOM 1174 C CA . ASP D 1 270 ? -247.244 -44.970 162.721 1.00 357.52 270 ASP D CA 1
ATOM 1175 C CA . ALA D 1 271 ? -244.624 -47.651 162.103 1.00 334.22 271 ALA D CA 1
ATOM 1176 C CA . SER D 1 272 ? -241.365 -48.040 163.944 1.00 338.66 272 SER D CA 1
ATOM 1177 C CA . ALA D 1 273 ? -240.044 -51.040 163.066 1.00 297.89 273 ALA D CA 1
ATOM 1178 C CA . LEU D 1 274 ? -240.233 -51.271 159.316 1.00 218.27 274 LEU D CA 1
ATOM 1179 C CA . ALA D 1 275 ? -237.682 -53.922 158.498 1.00 254.00 275 ALA D CA 1
ATOM 1180 C CA . GLY D 1 276 ? -236.031 -53.163 155.158 1.00 228.31 276 GLY D CA 1
ATOM 1181 C CA . LEU D 1 277 ? -235.861 -56.713 153.639 1.00 278.27 277 LEU D CA 1
ATOM 1182 C CA . ILE D 1 278 ? -234.179 -55.364 150.819 1.00 375.77 278 ILE D CA 1
ATOM 1183 C CA . PHE D 1 279 ? -236.288 -55.655 147.819 1.00 373.37 279 PHE D CA 1
ATOM 1184 C CA . HIS D 1 280 ? -238.137 -53.456 145.497 1.00 546.68 280 HIS D CA 1
ATOM 1185 C CA . ARG D 1 281 ? -237.817 -50.447 143.346 1.00 550.00 281 ARG D CA 1
ATOM 1186 C CA . GLU D 1 282 ? -239.206 -47.047 142.095 1.00 441.59 282 GLU D CA 1
ATOM 1187 C CA . ALA D 1 283 ? -236.346 -45.087 140.535 1.00 431.49 283 ALA D CA 1
ATOM 1188 C CA . ALA D 1 284 ? -236.945 -41.478 139.514 1.00 547.92 284 ALA D CA 1
ATOM 1189 C CA . GLY D 1 285 ? -238.644 -39.209 137.073 1.00 414.76 285 GLY D CA 1
ATOM 1190 C CA . CYS D 1 286 ? -238.773 -36.439 134.572 1.00 221.46 286 CYS D CA 1
ATOM 1191 C CA . ILE D 1 287 ? -239.293 -33.050 133.340 1.00 208.59 287 ILE D CA 1
ATOM 1192 C CA . GLN D 1 288 ? -239.542 -30.261 130.849 1.00 232.22 288 GLN D CA 1
ATOM 1193 C CA . SER D 1 289 ? -242.472 -28.301 129.767 1.00 268.76 289 SER D CA 1
ATOM 1194 C CA . VAL D 1 290 ? -242.041 -25.482 127.427 1.00 395.35 290 VAL D CA 1
ATOM 1195 C CA . ALA D 1 291 ? -242.819 -23.683 124.246 1.00 382.50 291 ALA D CA 1
ATOM 1196 C CA . PRO D 1 292 ? -244.179 -20.413 123.574 1.00 279.07 292 PRO D CA 1
ATOM 1197 C CA . THR D 1 293 ? -247.279 -20.144 121.923 1.00 453.28 293 THR D CA 1
ATOM 1198 C CA . ILE D 1 294 ? -249.979 -21.963 123.783 1.00 382.87 294 ILE D CA 1
ATOM 1199 C CA . GLN D 1 295 ? -249.131 -21.092 127.303 1.00 397.35 295 GLN D CA 1
ATOM 1200 C CA . THR D 1 296 ? -249.160 -17.462 126.541 1.00 327.25 296 THR D CA 1
ATOM 1201 C CA . THR D 1 297 ? -251.779 -17.433 124.030 1.00 247.32 297 THR D CA 1
ATOM 1202 C CA . SER D 1 298 ? -253.960 -18.502 126.760 1.00 323.80 298 SER D CA 1
ATOM 1203 C CA . GLY D 1 299 ? -255.262 -20.361 129.630 1.00 366.60 299 GLY D CA 1
ATOM 1204 C CA . ASP D 1 300 ? -258.242 -21.230 132.099 1.00 550.00 300 ASP D CA 1
ATOM 1205 C CA . PHE D 1 301 ? -258.984 -20.759 135.839 1.00 345.21 301 PHE D CA 1
ATOM 1206 C CA . ASN D 1 302 ? -255.594 -20.469 137.210 1.00 358.73 302 ASN D CA 1
ATOM 1207 C CA . VAL D 1 303 ? -252.974 -18.799 135.530 1.00 400.03 303 VAL D CA 1
ATOM 1208 C CA . GLN D 1 304 ? -249.204 -19.289 135.592 1.00 413.15 304 GLN D CA 1
ATOM 1209 C CA . TYR D 1 305 ? -246.963 -20.450 132.953 1.00 227.37 305 TYR D CA 1
ATOM 1210 C CA . GLN D 1 306 ? -244.432 -21.060 131.724 1.00 229.71 306 GLN D CA 1
ATOM 1211 C CA . GLY D 1 307 ? -245.602 -24.610 131.725 1.00 236.17 307 GLY D CA 1
ATOM 1212 C CA . ASP D 1 308 ? -244.883 -27.540 133.816 1.00 267.30 308 ASP D CA 1
ATOM 1213 C CA . LEU D 1 309 ? -243.423 -30.760 133.878 1.00 298.33 309 LEU D CA 1
ATOM 1214 C CA . ILE D 1 310 ? -243.664 -34.369 135.059 1.00 214.35 310 ILE D CA 1
ATOM 1215 C CA . VAL D 1 311 ? -242.684 -38.189 135.141 1.00 253.70 311 VAL D CA 1
ATOM 1216 C CA . GLY D 1 312 ? -244.123 -41.320 133.851 1.00 204.01 312 GLY D CA 1
ATOM 1217 C CA . LYS D 1 313 ? -244.504 -44.699 135.492 1.00 225.86 313 LYS D CA 1
ATOM 1218 C CA . LEU D 1 314 ? -244.985 -46.488 138.452 1.00 396.90 314 LEU D CA 1
ATOM 1219 C CA . ALA D 1 315 ? -245.206 -47.387 142.033 1.00 419.76 315 ALA D CA 1
ATOM 1220 C CA . MET D 1 316 ? -245.587 -50.917 143.494 1.00 450.62 316 MET D CA 1
ATOM 1221 C CA . GLY D 1 317 ? -245.088 -52.846 146.424 1.00 439.73 317 GLY D CA 1
ATOM 1222 C CA . CYS D 1 318 ? -242.708 -55.826 145.996 1.00 343.63 318 CYS D CA 1
ATOM 1223 C CA . GLY D 1 319 ? -245.178 -58.395 147.086 1.00 396.73 319 GLY D CA 1
ATOM 1224 C CA . SER D 1 320 ? -242.979 -58.934 150.127 1.00 510.48 320 SER D CA 1
ATOM 1225 C CA . LEU D 1 321 ? -242.239 -62.265 148.719 1.00 416.70 321 LEU D CA 1
ATOM 1226 C CA . ARG D 1 322 ? -241.460 -64.074 151.950 1.00 312.72 322 ARG D CA 1
ATOM 1227 C CA . THR D 1 323 ? -240.221 -61.523 154.139 1.00 284.28 323 THR D CA 1
ATOM 1228 C CA . SER D 1 324 ? -241.222 -59.662 157.108 1.00 264.85 324 SER D CA 1
ATOM 1229 C CA . VAL D 1 325 ? -241.992 -57.402 158.787 1.00 170.40 325 VAL D CA 1
ATOM 1230 C CA . ALA D 1 326 ? -242.353 -54.021 160.336 1.00 361.81 326 ALA D CA 1
ATOM 1231 C CA . GLY D 1 327 ? -240.674 -55.100 163.527 1.00 343.86 327 GLY D CA 1
ATOM 1232 C CA . SER D 1 328 ? -243.305 -53.089 165.415 1.00 280.41 328 SER D CA 1
ATOM 1233 C CA . PHE D 1 329 ? -245.875 -51.849 166.234 1.00 239.13 329 PHE D CA 1
ATOM 1234 C CA . GLN D 1 330 ? -248.965 -50.259 165.342 1.00 479.89 330 GLN D CA 1
ATOM 1235 C CA . ALA D 1 331 ? -252.455 -49.349 166.291 1.00 462.26 331 ALA D CA 1
ATOM 1236 C CA . ALA D 1 332 ? -255.265 -49.140 165.349 1.00 461.20 332 ALA D CA 1
ATOM 1237 C CA . VAL E 1 24 ? -249.691 -59.342 127.775 1.00 544.79 24 VAL E CA 1
ATOM 1238 C CA . ARG E 1 25 ? -247.441 -61.981 129.987 1.00 540.04 25 ARG E CA 1
ATOM 1239 C CA . TYR E 1 26 ? -243.942 -60.431 131.257 1.00 518.99 26 TYR E CA 1
ATOM 1240 C CA . ALA E 1 27 ? -242.893 -61.790 133.768 1.00 463.66 27 ALA E CA 1
ATOM 1241 C CA . THR E 1 28 ? -240.703 -64.839 134.560 1.00 436.78 28 THR E CA 1
ATOM 1242 C CA . ALA E 1 29 ? -238.684 -62.389 135.890 1.00 419.63 29 ALA E CA 1
ATOM 1243 C CA . LEU E 1 30 ? -240.065 -62.838 139.370 1.00 550.00 30 LEU E CA 1
ATOM 1244 C CA . LYS E 1 31 ? -241.935 -65.638 138.140 1.00 550.00 31 LYS E CA 1
ATOM 1245 C CA . LEU E 1 32 ? -238.694 -67.238 138.092 1.00 529.45 32 LEU E CA 1
ATOM 1246 C CA . PHE E 1 33 ? -237.586 -65.597 141.142 1.00 452.19 33 PHE E CA 1
ATOM 1247 C CA . SER E 1 34 ? -240.417 -65.927 143.521 1.00 419.37 34 SER E CA 1
ATOM 1248 C CA . GLY E 1 35 ? -240.646 -69.327 142.052 1.00 419.53 35 GLY E CA 1
ATOM 1249 C CA . GLU E 1 36 ? -237.537 -69.846 143.653 1.00 439.45 36 GLU E CA 1
ATOM 1250 C CA . VAL E 1 37 ? -238.588 -67.816 146.702 1.00 498.34 37 VAL E CA 1
ATOM 1251 C CA . PHE E 1 38 ? -240.609 -69.985 148.852 1.00 427.62 38 PHE E CA 1
ATOM 1252 C CA . THR E 1 39 ? -237.709 -72.205 148.854 1.00 376.16 39 THR E CA 1
ATOM 1253 C CA . ALA E 1 40 ? -237.890 -71.214 152.493 1.00 431.60 40 ALA E CA 1
ATOM 1254 C CA . PHE E 1 41 ? -236.251 -72.863 153.964 1.00 391.61 41 PHE E CA 1
ATOM 1255 C CA . ASN E 1 42 ? -233.291 -74.653 155.236 1.00 355.84 42 ASN E CA 1
ATOM 1256 C CA . ASN E 1 43 ? -232.472 -75.492 158.647 1.00 358.65 43 ASN E CA 1
ATOM 1257 C CA . ALA E 1 44 ? -230.502 -78.362 157.508 1.00 550.00 44 ALA E CA 1
ATOM 1258 C CA . SER E 1 45 ? -227.943 -77.501 159.929 1.00 421.85 45 SER E CA 1
ATOM 1259 C CA . ILE E 1 46 ? -227.853 -80.701 161.540 1.00 266.15 46 ILE E CA 1
ATOM 1260 C CA . PHE E 1 47 ? -225.842 -82.881 159.242 1.00 487.39 47 PHE E CA 1
ATOM 1261 C CA . LYS E 1 48 ? -222.813 -82.041 160.683 1.00 438.47 48 LYS E CA 1
ATOM 1262 C CA . GLY E 1 49 ? -224.224 -81.690 164.122 1.00 437.53 49 GLY E CA 1
ATOM 1263 C CA . LEU E 1 50 ? -224.144 -85.420 163.493 1.00 453.31 50 LEU E CA 1
ATOM 1264 C CA . VAL E 1 51 ? -220.454 -85.150 163.514 1.00 426.21 51 VAL E CA 1
ATOM 1265 C CA . ARG E 1 52 ? -218.994 -87.480 163.326 1.00 499.27 52 ARG E CA 1
ATOM 1266 C CA . SER E 1 53 ? -218.174 -91.120 163.577 1.00 428.95 53 SER E CA 1
ATOM 1267 C CA . TYR E 1 54 ? -220.223 -92.741 160.927 1.00 350.17 54 TYR E CA 1
ATOM 1268 C CA . ASP E 1 55 ? -222.893 -95.161 159.977 1.00 422.44 55 ASP E CA 1
ATOM 1269 C CA . LEU E 1 56 ? -223.871 -95.982 156.627 1.00 401.20 56 LEU E CA 1
ATOM 1270 C CA . ARG E 1 57 ? -225.591 -98.493 155.267 1.00 367.04 57 ARG E CA 1
ATOM 1271 C CA . GLY E 1 58 ? -228.090 -97.304 152.635 1.00 505.88 58 GLY E CA 1
ATOM 1272 C CA . GLY E 1 59 ? -228.350 -101.234 152.627 1.00 486.18 59 GLY E CA 1
ATOM 1273 C CA . LYS E 1 60 ? -230.071 -103.903 154.737 1.00 442.78 60 LYS E CA 1
ATOM 1274 C CA . SER E 1 61 ? -230.512 -102.612 158.296 1.00 550.00 61 SER E CA 1
ATOM 1275 C CA . LYS E 1 62 ? -229.213 -104.471 161.477 1.00 479.68 62 LYS E CA 1
ATOM 1276 C CA . GLN E 1 63 ? -225.894 -104.890 163.679 1.00 428.74 63 GLN E CA 1
ATOM 1277 C CA . PHE E 1 64 ? -223.595 -104.089 166.869 1.00 526.60 64 PHE E CA 1
ATOM 1278 C CA . MET E 1 65 ? -221.556 -102.338 168.700 1.00 377.09 65 MET E CA 1
ATOM 1279 C CA . PHE E 1 66 ? -220.097 -103.127 171.990 1.00 413.17 66 PHE E CA 1
ATOM 1280 C CA . THR E 1 67 ? -219.018 -101.076 174.940 1.00 395.90 67 THR E CA 1
ATOM 1281 C CA . GLY E 1 68 ? -218.110 -102.275 178.331 1.00 421.72 68 GLY E CA 1
ATOM 1282 C CA . LYS E 1 69 ? -215.591 -103.974 180.672 1.00 436.31 69 LYS E CA 1
ATOM 1283 C CA . LEU E 1 70 ? -213.882 -103.793 183.983 1.00 438.15 70 LEU E CA 1
ATOM 1284 C CA . SER E 1 71 ? -211.303 -102.652 186.374 1.00 550.00 71 SER E CA 1
ATOM 1285 C CA . ALA E 1 72 ? -209.914 -104.191 189.485 1.00 508.07 72 ALA E CA 1
ATOM 1286 C CA . GLY E 1 73 ? -202.837 -108.059 197.299 1.00 458.11 73 GLY E CA 1
ATOM 1287 C CA . TYR E 1 74 ? -200.047 -109.479 197.220 1.00 476.98 74 TYR E CA 1
ATOM 1288 C CA . HIS E 1 75 ? -197.716 -112.279 195.582 1.00 550.00 75 HIS E CA 1
ATOM 1289 C CA . THR E 1 76 ? -196.757 -115.209 197.653 1.00 550.00 76 THR E CA 1
ATOM 1290 C CA . PRO E 1 77 ? -196.447 -118.118 198.714 1.00 540.48 77 PRO E CA 1
ATOM 1291 C CA . GLY E 1 78 ? -194.877 -121.269 197.116 1.00 550.00 78 GLY E CA 1
ATOM 1292 C CA . THR E 1 79 ? -195.927 -123.848 198.286 1.00 456.79 79 THR E CA 1
ATOM 1293 C CA . PRO E 1 80 ? -196.906 -122.699 195.306 1.00 359.69 80 PRO E CA 1
ATOM 1294 C CA . ILE E 1 81 ? -198.465 -119.580 193.504 1.00 515.66 81 ILE E CA 1
ATOM 1295 C CA . VAL E 1 82 ? -199.725 -116.180 192.922 1.00 424.65 82 VAL E CA 1
ATOM 1296 C CA . GLY E 1 83 ? -202.245 -113.841 191.311 1.00 478.52 83 GLY E CA 1
ATOM 1297 C CA . ASP E 1 84 ? -205.574 -113.021 189.629 1.00 543.50 84 ASP E CA 1
ATOM 1298 C CA . ALA E 1 85 ? -208.463 -111.622 187.348 1.00 450.00 85 ALA E CA 1
ATOM 1299 C CA . GLY E 1 86 ? -212.073 -110.132 187.966 1.00 505.29 86 GLY E CA 1
ATOM 1300 C CA . ILE E 1 87 ? -215.273 -109.643 186.054 1.00 550.00 87 ILE E CA 1
ATOM 1301 C CA . LYS E 1 88 ? -217.642 -108.133 183.663 1.00 536.61 88 LYS E CA 1
ATOM 1302 C CA . ALA E 1 89 ? -218.770 -107.014 180.252 1.00 546.24 89 ALA E CA 1
ATOM 1303 C CA . ASN E 1 90 ? -220.949 -106.015 177.521 1.00 367.65 90 ASN E CA 1
ATOM 1304 C CA . GLU E 1 91 ? -223.588 -104.546 175.260 1.00 340.20 91 GLU E CA 1
ATOM 1305 C CA . LYS E 1 92 ? -224.647 -102.797 172.139 1.00 296.49 92 LYS E CA 1
ATOM 1306 C CA . THR E 1 93 ? -227.106 -101.348 169.637 1.00 314.68 93 THR E CA 1
ATOM 1307 C CA . LEU E 1 94 ? -228.235 -100.299 166.056 1.00 296.19 94 LEU E CA 1
ATOM 1308 C CA . VAL E 1 95 ? -231.374 -101.090 163.965 1.00 446.65 95 VAL E CA 1
ATOM 1309 C CA . MET E 1 96 ? -232.413 -99.391 160.634 1.00 484.79 96 MET E CA 1
ATOM 1310 C CA . ASP E 1 97 ? -235.272 -97.351 158.953 1.00 413.30 97 ASP E CA 1
ATOM 1311 C CA . ASP E 1 98 ? -237.151 -96.453 155.812 1.00 342.67 98 ASP E CA 1
ATOM 1312 C CA . LEU E 1 99 ? -238.760 -93.843 153.560 1.00 235.68 99 LEU E CA 1
ATOM 1313 C CA . LEU E 1 100 ? -240.409 -92.384 150.409 1.00 258.42 100 LEU E CA 1
ATOM 1314 C CA . VAL E 1 101 ? -241.368 -89.255 148.168 1.00 331.21 101 VAL E CA 1
ATOM 1315 C CA . SER E 1 102 ? -243.898 -86.956 146.486 1.00 405.95 102 SER E CA 1
ATOM 1316 C CA . SER E 1 103 ? -244.436 -85.207 143.065 1.00 484.79 103 SER E CA 1
ATOM 1317 C CA . GLN E 1 104 ? -246.896 -82.857 141.324 1.00 423.98 104 GLN E CA 1
ATOM 1318 C CA . PHE E 1 105 ? -250.675 -81.548 140.472 1.00 472.08 105 PHE E CA 1
ATOM 1319 C CA . VAL E 1 106 ? -249.505 -78.228 139.851 1.00 417.34 106 VAL E CA 1
ATOM 1320 C CA . TYR E 1 107 ? -252.716 -76.927 141.399 1.00 550.00 107 TYR E CA 1
ATOM 1321 C CA . SER E 1 108 ? -254.295 -73.598 140.588 1.00 449.25 108 SER E CA 1
ATOM 1322 C CA . LEU E 1 109 ? -252.664 -73.389 137.248 1.00 453.39 109 LEU E CA 1
ATOM 1323 C CA . ASP E 1 110 ? -255.423 -75.169 135.648 1.00 550.00 110 ASP E CA 1
ATOM 1324 C CA . GLU E 1 111 ? -257.114 -71.699 135.896 1.00 484.89 111 GLU E CA 1
ATOM 1325 C CA . ILE E 1 112 ? -254.184 -69.369 135.706 1.00 550.00 112 ILE E CA 1
ATOM 1326 C CA . PHE E 1 113 ? -252.383 -70.900 133.868 1.00 495.67 113 PHE E CA 1
ATOM 1327 C CA . SER E 1 114 ? -248.793 -70.289 134.879 1.00 372.82 114 SER E CA 1
ATOM 1328 C CA . GLN E 1 115 ? -245.813 -71.890 133.530 1.00 358.85 115 GLN E CA 1
ATOM 1329 C CA . TYR E 1 116 ? -243.604 -73.439 136.092 1.00 155.69 116 TYR E CA 1
ATOM 1330 C CA . SER E 1 117 ? -242.754 -76.448 138.033 1.00 361.66 117 SER E CA 1
ATOM 1331 C CA . THR E 1 118 ? -240.054 -78.679 137.205 1.00 305.05 118 THR E CA 1
ATOM 1332 C CA . ARG E 1 119 ? -236.575 -78.868 138.666 1.00 235.98 119 ARG E CA 1
ATOM 1333 C CA . ALA E 1 120 ? -237.226 -76.777 141.785 1.00 407.72 120 ALA E CA 1
ATOM 1334 C CA . GLU E 1 121 ? -239.516 -79.197 143.445 1.00 435.47 121 GLU E CA 1
ATOM 1335 C CA . VAL E 1 122 ? -236.786 -81.697 143.097 1.00 348.82 122 VAL E CA 1
ATOM 1336 C CA . SER E 1 123 ? -234.187 -79.536 144.987 1.00 244.10 123 SER E CA 1
ATOM 1337 C CA . LYS E 1 124 ? -236.828 -78.805 147.346 1.00 338.32 124 LYS E CA 1
ATOM 1338 C CA . GLN E 1 125 ? -237.228 -82.405 147.977 1.00 231.01 125 GLN E CA 1
ATOM 1339 C CA . ILE E 1 126 ? -233.578 -83.235 148.129 1.00 215.14 126 ILE E CA 1
ATOM 1340 C CA . GLY E 1 127 ? -233.279 -80.614 150.808 1.00 269.29 127 GLY E CA 1
ATOM 1341 C CA . GLU E 1 128 ? -236.570 -81.304 152.447 1.00 291.12 128 GLU E CA 1
ATOM 1342 C CA . ALA E 1 129 ? -236.920 -85.164 152.258 1.00 289.44 129 ALA E CA 1
ATOM 1343 C CA . LEU E 1 130 ? -233.510 -85.853 153.480 1.00 349.06 130 LEU E CA 1
ATOM 1344 C CA . ALA E 1 131 ? -233.341 -82.823 155.649 1.00 335.85 131 ALA E CA 1
ATOM 1345 C CA . THR E 1 132 ? -236.652 -83.202 157.228 1.00 216.93 132 THR E CA 1
ATOM 1346 C CA . HIS E 1 133 ? -236.662 -86.722 157.939 1.00 363.86 133 HIS E CA 1
ATOM 1347 C CA . TYR E 1 134 ? -233.403 -86.011 159.380 1.00 536.71 134 TYR E CA 1
ATOM 1348 C CA . ASP E 1 135 ? -233.824 -83.370 161.999 1.00 405.57 135 ASP E CA 1
ATOM 1349 C CA . GLU E 1 136 ? -236.914 -85.330 163.048 1.00 326.33 136 GLU E CA 1
ATOM 1350 C CA . ARG E 1 137 ? -234.374 -88.100 163.600 1.00 506.65 137 ARG E CA 1
ATOM 1351 C CA . ILE E 1 138 ? -231.985 -85.629 165.190 1.00 317.97 138 ILE E CA 1
ATOM 1352 C CA . ALA E 1 139 ? -234.976 -84.609 167.379 1.00 384.68 139 ALA E CA 1
ATOM 1353 C CA . ARG E 1 140 ? -234.976 -88.278 168.260 1.00 550.00 140 ARG E CA 1
ATOM 1354 C CA . VAL E 1 141 ? -231.316 -89.048 168.562 1.00 503.41 141 VAL E CA 1
ATOM 1355 C CA . LEU E 1 142 ? -231.197 -86.697 171.301 1.00 310.29 142 LEU E CA 1
ATOM 1356 C CA . ALA E 1 143 ? -234.738 -87.127 172.760 1.00 347.78 143 ALA E CA 1
ATOM 1357 C CA . LYS E 1 144 ? -233.438 -90.617 173.421 1.00 346.61 144 LYS E CA 1
ATOM 1358 C CA . ALA E 1 145 ? -229.948 -89.556 174.552 1.00 294.89 145 ALA E CA 1
ATOM 1359 C CA . SER E 1 146 ? -232.079 -88.145 177.321 1.00 303.32 146 SER E CA 1
ATOM 1360 C CA . ALA E 1 147 ? -231.831 -89.234 180.821 1.00 380.09 147 ALA E CA 1
ATOM 1361 C CA . GLU E 1 148 ? -229.911 -92.164 181.513 1.00 462.81 148 GLU E CA 1
ATOM 1362 C CA . ALA E 1 149 ? -230.141 -95.874 180.954 1.00 550.00 149 ALA E CA 1
ATOM 1363 C CA . SER E 1 150 ? -226.751 -97.034 180.626 1.00 487.79 150 SER E CA 1
ATOM 1364 C CA . PRO E 1 151 ? -223.840 -97.365 179.907 1.00 466.29 151 PRO E CA 1
ATOM 1365 C CA . VAL E 1 152 ? -222.081 -98.764 181.318 1.00 476.16 152 VAL E CA 1
ATOM 1366 C CA . THR E 1 153 ? -221.731 -102.364 180.820 1.00 494.05 153 THR E CA 1
ATOM 1367 C CA . GLY E 1 154 ? -221.351 -103.274 183.030 1.00 530.04 154 GLY E CA 1
ATOM 1368 C CA . GLU E 1 155 ? -223.352 -104.013 184.089 1.00 519.37 155 GLU E CA 1
ATOM 1369 C CA . PRO E 1 156 ? -223.403 -101.452 186.719 1.00 550.00 156 PRO E CA 1
ATOM 1370 C CA . GLY E 1 157 ? -222.463 -98.003 186.108 1.00 467.57 157 GLY E CA 1
ATOM 1371 C CA . GLY E 1 158 ? -221.182 -96.113 185.408 1.00 381.59 158 GLY E CA 1
ATOM 1372 C CA . PHE E 1 159 ? -221.402 -92.703 184.387 1.00 394.27 159 PHE E CA 1
ATOM 1373 C CA . HIS E 1 160 ? -223.281 -90.264 182.475 1.00 395.11 160 HIS E CA 1
ATOM 1374 C CA . VAL E 1 161 ? -225.472 -87.673 183.733 1.00 495.74 161 VAL E CA 1
ATOM 1375 C CA . ASN E 1 162 ? -228.432 -85.623 184.012 1.00 521.41 162 ASN E CA 1
ATOM 1376 C CA . ILE E 1 163 ? -229.342 -82.013 184.620 1.00 468.63 163 ILE E CA 1
ATOM 1377 C CA . GLY E 1 164 ? -230.033 -79.512 187.309 1.00 451.62 164 GLY E CA 1
ATOM 1378 C CA . ALA E 1 165 ? -232.984 -77.442 188.277 1.00 434.01 165 ALA E CA 1
ATOM 1379 C CA . GLY E 1 166 ? -235.793 -76.553 186.016 1.00 408.68 166 GLY E CA 1
ATOM 1380 C CA . ASN E 1 167 ? -238.122 -73.733 185.004 1.00 319.80 167 ASN E CA 1
ATOM 1381 C CA . THR E 1 168 ? -237.382 -70.714 182.953 1.00 261.27 168 THR E CA 1
ATOM 1382 C CA . ASN E 1 169 ? -235.440 -70.565 179.934 1.00 197.93 169 ASN E CA 1
ATOM 1383 C CA . ASP E 1 170 ? -233.261 -67.454 180.614 1.00 396.92 170 ASP E CA 1
ATOM 1384 C CA . ALA E 1 171 ? -231.892 -69.354 182.915 1.00 373.92 171 ALA E CA 1
ATOM 1385 C CA . GLN E 1 172 ? -229.161 -70.414 180.826 1.00 546.74 172 GLN E CA 1
ATOM 1386 C CA . ALA E 1 173 ? -227.011 -67.274 181.306 1.00 384.75 173 ALA E CA 1
ATOM 1387 C CA . ILE E 1 174 ? -227.472 -68.133 184.966 1.00 392.73 174 ILE E CA 1
ATOM 1388 C CA . VAL E 1 175 ? -227.342 -71.793 184.267 1.00 446.96 175 VAL E CA 1
ATOM 1389 C CA . ASP E 1 176 ? -224.221 -71.684 182.429 1.00 362.06 176 ASP E CA 1
ATOM 1390 C CA . GLY E 1 177 ? -223.083 -69.683 185.418 1.00 550.00 177 GLY E CA 1
ATOM 1391 C CA . PHE E 1 178 ? -223.043 -72.922 187.229 1.00 502.67 178 PHE E CA 1
ATOM 1392 C CA . PHE E 1 179 ? -221.882 -74.413 184.970 1.00 290.97 179 PHE E CA 1
ATOM 1393 C CA . GLU E 1 180 ? -222.602 -77.334 182.841 1.00 383.97 180 GLU E CA 1
ATOM 1394 C CA . ALA E 1 181 ? -218.981 -77.584 182.473 1.00 277.52 181 ALA E CA 1
ATOM 1395 C CA . ALA E 1 182 ? -219.703 -79.023 185.833 1.00 325.90 182 ALA E CA 1
ATOM 1396 C CA . ALA E 1 183 ? -221.242 -81.773 183.653 1.00 307.27 183 ALA E CA 1
ATOM 1397 C CA . VAL E 1 184 ? -217.941 -81.664 181.714 1.00 245.73 184 VAL E CA 1
ATOM 1398 C CA . LEU E 1 185 ? -215.542 -82.043 184.625 1.00 489.60 185 LEU E CA 1
ATOM 1399 C CA . ASP E 1 186 ? -217.253 -84.162 187.115 1.00 380.50 186 ASP E CA 1
ATOM 1400 C CA . GLU E 1 187 ? -217.062 -86.663 184.286 1.00 485.23 187 GLU E CA 1
ATOM 1401 C CA . ARG E 1 188 ? -213.982 -85.114 183.037 1.00 313.86 188 ARG E CA 1
ATOM 1402 C CA . SER E 1 189 ? -213.062 -88.413 184.478 1.00 395.49 189 SER E CA 1
ATOM 1403 C CA . ALA E 1 190 ? -214.151 -89.834 181.288 1.00 400.75 190 ALA E CA 1
ATOM 1404 C CA . PRO E 1 191 ? -212.470 -89.735 178.049 1.00 350.16 191 PRO E CA 1
ATOM 1405 C CA . GLN E 1 192 ? -211.800 -86.825 177.748 1.00 361.05 192 GLN E CA 1
ATOM 1406 C CA . GLU E 1 193 ? -210.499 -83.375 177.218 1.00 290.01 193 GLU E CA 1
ATOM 1407 C CA . GLY E 1 194 ? -213.079 -81.116 175.716 1.00 472.10 194 GLY E CA 1
ATOM 1408 C CA . ARG E 1 195 ? -215.328 -80.897 172.855 1.00 392.29 195 ARG E CA 1
ATOM 1409 C CA . VAL E 1 196 ? -217.427 -78.627 170.903 1.00 511.45 196 VAL E CA 1
ATOM 1410 C CA . ALA E 1 197 ? -220.277 -76.507 171.742 1.00 427.62 197 ALA E CA 1
ATOM 1411 C CA . VAL E 1 198 ? -223.807 -76.988 170.770 1.00 243.46 198 VAL E CA 1
ATOM 1412 C CA . LEU E 1 199 ? -226.567 -74.888 170.029 1.00 226.99 199 LEU E CA 1
ATOM 1413 C CA . SER E 1 200 ? -229.787 -73.428 171.007 1.00 436.50 200 SER E CA 1
ATOM 1414 C CA . PRO E 1 201 ? -232.566 -71.358 169.525 1.00 380.62 201 PRO E CA 1
ATOM 1415 C CA . ARG E 1 202 ? -233.187 -67.668 169.834 1.00 354.96 202 ARG E CA 1
ATOM 1416 C CA . GLN E 1 203 ? -232.578 -67.377 173.564 1.00 233.54 203 GLN E CA 1
ATOM 1417 C CA . TYR E 1 204 ? -229.048 -68.097 172.696 1.00 199.38 204 TYR E CA 1
ATOM 1418 C CA . TYR E 1 205 ? -228.877 -64.387 171.454 1.00 238.09 205 TYR E CA 1
ATOM 1419 C CA . SER E 1 206 ? -231.148 -63.327 174.103 1.00 416.60 206 SER E CA 1
ATOM 1420 C CA . LEU E 1 207 ? -228.159 -64.426 175.975 1.00 385.85 207 LEU E CA 1
ATOM 1421 C CA . ILE E 1 208 ? -225.718 -62.937 173.835 1.00 301.14 208 ILE E CA 1
ATOM 1422 C CA . SER E 1 209 ? -226.648 -59.337 173.874 1.00 279.57 209 SER E CA 1
ATOM 1423 C CA . SER E 1 210 ? -228.959 -58.916 176.103 1.00 367.49 210 SER E CA 1
ATOM 1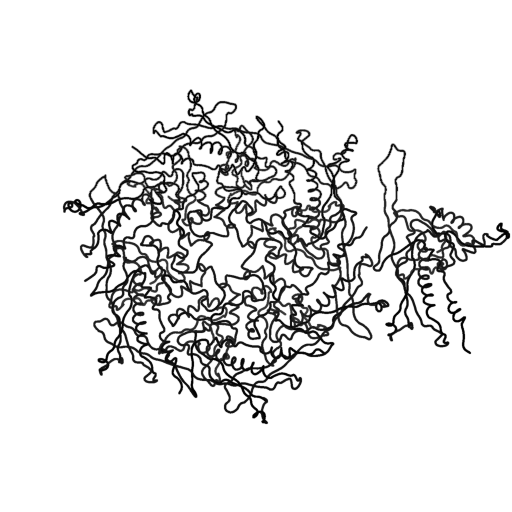424 C CA . VAL E 1 211 ? -227.410 -59.855 179.384 1.00 393.41 211 VAL E CA 1
ATOM 1425 C CA . ASP E 1 212 ? -224.731 -58.784 181.524 1.00 377.50 212 ASP E CA 1
ATOM 1426 C CA . THR E 1 213 ? -222.112 -60.984 182.586 1.00 324.93 213 THR E CA 1
ATOM 1427 C CA . ASN E 1 214 ? -220.521 -62.084 180.277 1.00 292.22 214 ASN E CA 1
ATOM 1428 C CA . ILE E 1 215 ? -220.500 -59.575 177.936 1.00 489.06 215 ILE E CA 1
ATOM 1429 C CA . LEU E 1 216 ? -218.601 -57.085 179.746 1.00 474.15 216 LEU E CA 1
ATOM 1430 C CA . ASN E 1 217 ? -216.979 -55.656 176.926 1.00 455.28 217 ASN E CA 1
ATOM 1431 C CA . ARG E 1 218 ? -217.759 -54.006 175.005 1.00 325.55 218 ARG E CA 1
ATOM 1432 C CA . GLU E 1 219 ? -219.277 -52.307 171.744 1.00 343.40 219 GLU E CA 1
ATOM 1433 C CA . ILE E 1 220 ? -218.436 -50.438 168.544 1.00 292.38 220 ILE E CA 1
ATOM 1434 C CA . GLY E 1 221 ? -220.526 -47.609 167.142 1.00 433.55 221 GLY E CA 1
ATOM 1435 C CA . ASN E 1 222 ? -223.475 -47.989 164.951 1.00 283.96 222 ASN E CA 1
ATOM 1436 C CA . SER E 1 223 ? -223.344 -49.561 161.462 1.00 250.56 223 SER E CA 1
ATOM 1437 C CA . GLN E 1 224 ? -225.353 -50.541 160.911 1.00 316.01 224 GLN E CA 1
ATOM 1438 C CA . GLY E 1 225 ? -228.343 -52.181 161.161 1.00 482.75 225 GLY E CA 1
ATOM 1439 C CA . ASP E 1 226 ? -228.184 -55.070 162.782 1.00 459.52 226 ASP E CA 1
ATOM 1440 C CA . MET E 1 227 ? -226.174 -57.210 163.903 1.00 486.10 227 MET E CA 1
ATOM 1441 C CA . ASN E 1 228 ? -223.075 -55.129 164.904 1.00 465.69 228 ASN E CA 1
ATOM 1442 C CA . SER E 1 229 ? -222.146 -57.048 167.895 1.00 359.98 229 SER E CA 1
ATOM 1443 C CA . GLY E 1 230 ? -224.066 -58.899 167.615 1.00 399.76 230 GLY E CA 1
ATOM 1444 C CA . LYS E 1 231 ? -223.345 -61.949 165.486 1.00 468.98 231 LYS E CA 1
ATOM 1445 C CA . GLY E 1 232 ? -220.815 -64.579 166.018 1.00 507.47 232 GLY E CA 1
ATOM 1446 C CA . LEU E 1 233 ? -217.295 -65.539 165.709 1.00 490.84 233 LEU E CA 1
ATOM 1447 C CA . TYR E 1 234 ? -214.945 -67.960 164.551 1.00 550.00 234 TYR E CA 1
ATOM 1448 C CA . SER E 1 235 ? -216.204 -71.210 163.562 1.00 550.00 235 SER E CA 1
ATOM 1449 C CA . ILE E 1 236 ? -214.135 -74.089 164.853 1.00 550.00 236 ILE E CA 1
ATOM 1450 C CA . ALA E 1 237 ? -216.655 -76.819 165.383 1.00 518.43 237 ALA E CA 1
ATOM 1451 C CA . GLY E 1 238 ? -220.055 -76.239 166.282 1.00 461.77 238 GLY E CA 1
ATOM 1452 C CA . ILE E 1 239 ? -223.096 -74.469 167.280 1.00 448.66 239 ILE E CA 1
ATOM 1453 C CA . ARG E 1 240 ? -224.795 -71.839 165.098 1.00 550.00 240 ARG E CA 1
ATOM 1454 C CA . ILE E 1 241 ? -227.974 -72.690 163.657 1.00 407.35 241 ILE E CA 1
ATOM 1455 C CA . LEU E 1 242 ? -231.355 -72.050 164.526 1.00 529.44 242 LEU E CA 1
ATOM 1456 C CA . LYS E 1 243 ? -233.154 -74.410 163.956 1.00 321.46 243 LYS E CA 1
ATOM 1457 C CA . SER E 1 244 ? -235.424 -77.300 164.276 1.00 257.96 244 SER E CA 1
ATOM 1458 C CA . ASN E 1 245 ? -234.016 -78.059 167.667 1.00 250.35 245 ASN E CA 1
ATOM 1459 C CA . ASN E 1 246 ? -236.846 -76.308 169.475 1.00 186.78 246 ASN E CA 1
ATOM 1460 C CA . LEU E 1 247 ? -239.486 -77.519 167.245 1.00 414.40 247 LEU E CA 1
ATOM 1461 C CA . ALA E 1 248 ? -238.296 -80.598 169.166 1.00 393.13 248 ALA E CA 1
ATOM 1462 C CA . GLY E 1 249 ? -240.027 -78.357 171.535 1.00 370.15 249 GLY E CA 1
ATOM 1463 C CA . LEU E 1 250 ? -242.937 -80.547 171.904 1.00 405.83 250 LEU E CA 1
ATOM 1464 C CA . TYR E 1 251 ? -244.728 -82.797 172.534 1.00 303.93 251 TYR E CA 1
ATOM 1465 C CA . GLY E 1 252 ? -248.168 -84.187 172.404 1.00 389.07 252 GLY E CA 1
ATOM 1466 C CA . GLN E 1 253 ? -247.598 -86.926 174.845 1.00 412.23 253 GLN E CA 1
ATOM 1467 C CA . ASP E 1 254 ? -247.038 -89.447 173.596 1.00 405.06 254 ASP E CA 1
ATOM 1468 C CA . LEU E 1 255 ? -247.688 -93.047 172.937 1.00 427.07 255 LEU E CA 1
ATOM 1469 C CA . SER E 1 256 ? -247.676 -93.838 169.367 1.00 508.14 256 SER E CA 1
ATOM 1470 C CA . SER E 1 257 ? -244.935 -92.869 167.028 1.00 519.02 257 SER E CA 1
ATOM 1471 C CA . ALA E 1 258 ? -245.744 -95.270 164.318 1.00 455.42 258 ALA E CA 1
ATOM 1472 C CA . ALA E 1 259 ? -242.144 -95.930 163.300 1.00 446.72 259 ALA E CA 1
ATOM 1473 C CA . VAL E 1 260 ? -241.533 -98.521 161.501 1.00 480.91 260 VAL E CA 1
ATOM 1474 C CA . THR E 1 261 ? -237.944 -98.600 162.572 1.00 394.19 261 THR E CA 1
ATOM 1475 C CA . GLY E 1 262 ? -236.345 -98.299 165.933 1.00 364.32 262 GLY E CA 1
ATOM 1476 C CA . GLU E 1 263 ? -236.136 -96.838 168.252 1.00 367.28 263 GLU E CA 1
ATOM 1477 C CA . ASN E 1 264 ? -236.796 -93.368 168.781 1.00 385.27 264 ASN E CA 1
ATOM 1478 C CA . ASN E 1 265 ? -238.007 -90.258 170.489 1.00 403.52 265 ASN E CA 1
ATOM 1479 C CA . ASP E 1 266 ? -239.858 -90.257 173.389 1.00 466.41 266 ASP E CA 1
ATOM 1480 C CA . TYR E 1 267 ? -241.758 -87.586 174.547 1.00 409.24 267 TYR E CA 1
ATOM 1481 C CA . GLN E 1 268 ? -240.729 -85.076 176.507 1.00 481.86 268 GLN E CA 1
ATOM 1482 C CA . VAL E 1 269 ? -240.599 -81.296 176.095 1.00 435.86 269 VAL E CA 1
ATOM 1483 C CA . ASP E 1 270 ? -237.948 -78.916 174.656 1.00 287.11 270 ASP E CA 1
ATOM 1484 C CA . ALA E 1 271 ? -234.319 -79.196 175.277 1.00 363.23 271 ALA E CA 1
ATOM 1485 C CA . SER E 1 272 ? -231.889 -76.366 175.697 1.00 297.67 272 SER E CA 1
ATOM 1486 C CA . ALA E 1 273 ? -228.989 -77.936 176.629 1.00 274.63 273 ALA E CA 1
ATOM 1487 C CA . LEU E 1 274 ? -228.108 -80.746 174.300 1.00 201.29 274 LEU E CA 1
ATOM 1488 C CA . ALA E 1 275 ? -224.448 -81.206 174.802 1.00 199.10 275 ALA E CA 1
ATOM 1489 C CA . GLY E 1 276 ? -223.167 -82.327 171.422 1.00 303.07 276 GLY E CA 1
ATOM 1490 C CA . LEU E 1 277 ? -220.928 -85.037 172.684 1.00 421.78 277 LEU E CA 1
ATOM 1491 C CA . ILE E 1 278 ? -218.906 -85.738 169.555 1.00 323.82 278 ILE E CA 1
ATOM 1492 C CA . PHE E 1 279 ? -220.246 -88.878 168.116 1.00 397.59 279 PHE E CA 1
ATOM 1493 C CA . HIS E 1 280 ? -222.615 -90.689 165.725 1.00 539.54 280 HIS E CA 1
ATOM 1494 C CA . ARG E 1 281 ? -223.704 -90.620 162.185 1.00 493.48 281 ARG E CA 1
ATOM 1495 C CA . GLU E 1 282 ? -226.293 -90.371 159.424 1.00 420.74 282 GLU E CA 1
ATOM 1496 C CA . ALA E 1 283 ? -224.861 -88.842 156.294 1.00 423.62 283 ALA E CA 1
ATOM 1497 C CA . ALA E 1 284 ? -227.150 -88.083 153.333 1.00 504.57 284 ALA E CA 1
ATOM 1498 C CA . GLY E 1 285 ? -229.449 -89.434 150.682 1.00 447.34 285 GLY E CA 1
ATOM 1499 C CA . CYS E 1 286 ? -230.448 -90.195 147.142 1.00 237.57 286 CYS E CA 1
ATOM 1500 C CA . ILE E 1 287 ? -232.547 -89.626 144.141 1.00 284.13 287 ILE E CA 1
ATOM 1501 C CA . GLN E 1 288 ? -234.685 -89.637 140.890 1.00 320.94 288 GLN E CA 1
ATOM 1502 C CA . SER E 1 289 ? -237.855 -90.958 138.620 1.00 394.81 289 SER E CA 1
ATOM 1503 C CA . VAL E 1 290 ? -238.893 -91.219 134.739 1.00 550.00 290 VAL E CA 1
ATOM 1504 C CA . ALA E 1 291 ? -240.553 -94.420 133.680 1.00 429.78 291 ALA E CA 1
ATOM 1505 C CA . PRO E 1 292 ? -243.493 -92.209 134.948 1.00 315.33 292 PRO E CA 1
ATOM 1506 C CA . THR E 1 293 ? -243.242 -90.871 131.428 1.00 372.85 293 THR E CA 1
ATOM 1507 C CA . ILE E 1 294 ? -243.691 -94.401 129.869 1.00 359.50 294 ILE E CA 1
ATOM 1508 C CA . GLN E 1 295 ? -246.532 -94.730 132.448 1.00 252.18 295 GLN E CA 1
ATOM 1509 C CA . THR E 1 296 ? -247.762 -91.541 130.946 1.00 219.11 296 THR E CA 1
ATOM 1510 C CA . THR E 1 297 ? -247.371 -94.361 128.677 1.00 240.35 297 THR E CA 1
ATOM 1511 C CA . SER E 1 298 ? -249.941 -96.641 129.807 1.00 242.14 298 SER E CA 1
ATOM 1512 C CA . GLY E 1 299 ? -252.871 -94.571 128.645 1.00 402.14 299 GLY E CA 1
ATOM 1513 C CA . ASP E 1 300 ? -253.622 -93.140 132.064 1.00 368.32 300 ASP E CA 1
ATOM 1514 C CA . PHE E 1 301 ? -252.253 -93.259 135.495 1.00 358.33 301 PHE E CA 1
ATOM 1515 C CA . ASN E 1 302 ? -249.794 -92.549 137.546 1.00 507.58 302 ASN E CA 1
ATOM 1516 C CA . VAL E 1 303 ? -248.604 -88.938 138.155 1.00 439.06 303 VAL E CA 1
ATOM 1517 C CA . GLN E 1 304 ? -245.165 -88.358 138.656 1.00 467.49 304 GLN E CA 1
ATOM 1518 C CA . TYR E 1 305 ? -243.674 -91.049 136.187 1.00 474.65 305 TYR E CA 1
ATOM 1519 C CA . GLN E 1 306 ? -240.644 -88.959 136.898 1.00 417.91 306 GLN E CA 1
ATOM 1520 C CA . GLY E 1 307 ? -240.235 -86.028 139.207 1.00 353.41 307 GLY E CA 1
ATOM 1521 C CA . ASP E 1 308 ? -239.766 -88.507 142.108 1.00 374.63 308 ASP E CA 1
ATOM 1522 C CA . LEU E 1 309 ? -237.087 -90.356 144.210 1.00 261.87 309 LEU E CA 1
ATOM 1523 C CA . ILE E 1 310 ? -235.598 -91.355 147.651 1.00 172.05 310 ILE E CA 1
ATOM 1524 C CA . VAL E 1 311 ? -232.649 -92.564 149.762 1.00 346.70 311 VAL E CA 1
ATOM 1525 C CA . GLY E 1 312 ? -232.249 -95.704 151.623 1.00 459.24 312 GLY E CA 1
ATOM 1526 C CA . LYS E 1 313 ? -230.811 -96.723 154.794 1.00 343.96 313 LYS E CA 1
ATOM 1527 C CA . LEU E 1 314 ? -230.542 -95.412 158.314 1.00 427.34 314 LEU E CA 1
ATOM 1528 C CA . ALA E 1 315 ? -230.783 -93.351 161.433 1.00 519.06 315 ALA E CA 1
ATOM 1529 C CA . MET E 1 316 ? -229.114 -94.140 164.594 1.00 529.92 316 MET E CA 1
ATOM 1530 C CA . GLY E 1 317 ? -228.656 -92.958 168.074 1.00 347.40 317 GLY E CA 1
ATOM 1531 C CA . CYS E 1 318 ? -225.116 -93.638 169.015 1.00 286.69 318 CYS E CA 1
ATOM 1532 C CA . GLY E 1 319 ? -225.667 -95.297 172.316 1.00 361.13 319 GLY E CA 1
ATOM 1533 C CA . SER E 1 320 ? -224.148 -92.187 174.065 1.00 494.17 320 SER E CA 1
ATOM 1534 C CA . LEU E 1 321 ? -221.269 -94.336 175.207 1.00 366.86 321 LEU E CA 1
ATOM 1535 C CA . ARG E 1 322 ? -220.600 -92.765 178.697 1.00 484.97 322 ARG E CA 1
ATOM 1536 C CA . THR E 1 323 ? -221.120 -89.245 177.916 1.00 350.39 323 THR E CA 1
ATOM 1537 C CA . SER E 1 324 ? -223.820 -86.935 178.864 1.00 351.62 324 SER E CA 1
ATOM 1538 C CA . VAL E 1 325 ? -226.060 -84.995 178.572 1.00 368.34 325 VAL E CA 1
ATOM 1539 C CA . ALA E 1 326 ? -228.519 -82.345 177.510 1.00 453.11 326 ALA E CA 1
ATOM 1540 C CA . GLY E 1 327 ? -227.190 -79.815 179.930 1.00 399.10 327 GLY E CA 1
ATOM 1541 C CA . SER E 1 328 ? -230.781 -78.644 180.568 1.00 389.09 328 SER E CA 1
ATOM 1542 C CA . PHE E 1 329 ? -233.681 -79.044 181.177 1.00 427.53 329 PHE E CA 1
ATOM 1543 C CA . GLN E 1 330 ? -236.961 -80.544 180.537 1.00 269.95 330 GLN E CA 1
ATOM 1544 C CA . ALA E 1 331 ? -240.421 -81.374 181.536 1.00 440.26 331 ALA E CA 1
ATOM 1545 C CA . ALA E 1 332 ? -242.611 -83.204 181.515 1.00 447.40 332 ALA E CA 1
ATOM 1546 C CA . VAL F 1 24 ? -231.524 -110.950 162.889 1.00 500.77 24 VAL F CA 1
ATOM 1547 C CA . ARG F 1 25 ? -227.873 -109.780 162.300 1.00 550.00 25 ARG F CA 1
ATOM 1548 C CA . TYR F 1 26 ? -224.054 -108.440 162.701 1.00 516.34 26 TYR F CA 1
ATOM 1549 C CA . ALA F 1 27 ? -221.313 -105.710 162.261 1.00 490.91 27 ALA F CA 1
ATOM 1550 C CA . THR F 1 28 ? -218.134 -104.240 163.642 1.00 410.28 28 THR F CA 1
ATOM 1551 C CA . ALA F 1 29 ? -217.074 -100.630 163.261 1.00 439.38 29 ALA F CA 1
ATOM 1552 C CA . LEU F 1 30 ? -218.145 -99.239 166.610 1.00 466.58 30 LEU F CA 1
ATOM 1553 C CA . LYS F 1 31 ? -217.566 -102.738 168.241 1.00 396.20 31 LYS F CA 1
ATOM 1554 C CA . LEU F 1 32 ? -214.026 -101.808 167.772 1.00 459.54 32 LEU F CA 1
ATOM 1555 C CA . PHE F 1 33 ? -214.786 -98.328 168.721 1.00 532.52 33 PHE F CA 1
ATOM 1556 C CA . SER F 1 34 ? -216.987 -98.927 171.690 1.00 469.72 34 SER F CA 1
ATOM 1557 C CA . GLY F 1 35 ? -214.648 -101.717 172.752 1.00 474.62 35 GLY F CA 1
ATOM 1558 C CA . GLU F 1 36 ? -212.218 -99.107 173.052 1.00 503.79 36 GLU F CA 1
ATOM 1559 C CA . VAL F 1 37 ? -214.758 -96.596 174.340 1.00 459.02 37 VAL F CA 1
ATOM 1560 C CA . PHE F 1 38 ? -214.929 -97.665 177.811 1.00 445.75 38 PHE F CA 1
ATOM 1561 C CA . THR F 1 39 ? -211.220 -96.955 178.172 1.00 410.46 39 THR F CA 1
ATOM 1562 C CA . ALA F 1 40 ? -212.611 -94.344 180.540 1.00 412.50 40 ALA F CA 1
ATOM 1563 C CA . PHE F 1 41 ? -210.221 -93.424 181.651 1.00 402.16 41 PHE F CA 1
ATOM 1564 C CA . ASN F 1 42 ? -207.071 -91.704 182.862 1.00 378.64 42 ASN F CA 1
ATOM 1565 C CA . ASN F 1 43 ? -206.393 -89.303 185.591 1.00 350.74 43 ASN F CA 1
ATOM 1566 C CA . ALA F 1 44 ? -202.893 -90.503 185.573 1.00 439.15 44 ALA F CA 1
ATOM 1567 C CA . SER F 1 45 ? -201.563 -87.113 185.742 1.00 531.25 45 SER F CA 1
ATOM 1568 C CA . ILE F 1 46 ? -199.724 -87.252 188.803 1.00 389.71 46 ILE F CA 1
ATOM 1569 C CA . PHE F 1 47 ? -196.723 -89.012 187.425 1.00 524.20 47 PHE F CA 1
ATOM 1570 C CA . LYS F 1 48 ? -195.443 -85.712 186.884 1.00 427.02 48 LYS F CA 1
ATOM 1571 C CA . GLY F 1 49 ? -196.884 -84.511 190.003 1.00 406.76 49 GLY F CA 1
ATOM 1572 C CA . LEU F 1 50 ? -194.315 -86.911 191.205 1.00 437.56 50 LEU F CA 1
ATOM 1573 C CA . VAL F 1 51 ? -191.554 -84.551 189.905 1.00 397.22 51 VAL F CA 1
ATOM 1574 C CA . ARG F 1 52 ? -189.044 -84.911 190.536 1.00 366.54 52 ARG F CA 1
ATOM 1575 C CA . SER F 1 53 ? -186.045 -86.300 192.428 1.00 373.73 53 SER F CA 1
ATOM 1576 C CA . TYR F 1 54 ? -186.185 -89.940 191.889 1.00 333.07 54 TYR F CA 1
ATOM 1577 C CA . ASP F 1 55 ? -186.126 -93.150 193.510 1.00 358.93 55 ASP F CA 1
ATOM 1578 C CA . LEU F 1 56 ? -186.225 -96.291 191.731 1.00 423.34 56 LEU F CA 1
ATOM 1579 C CA . ARG F 1 57 ? -184.775 -99.280 192.963 1.00 521.52 57 ARG F CA 1
ATOM 1580 C CA . GLY F 1 58 ? -182.746 -102.140 193.724 1.00 509.10 58 GLY F CA 1
ATOM 1581 C CA . GLY F 1 59 ? -184.036 -105.780 194.255 1.00 432.89 59 GLY F CA 1
ATOM 1582 C CA . LYS F 1 60 ? -184.667 -105.589 197.025 1.00 331.09 60 LYS F CA 1
ATOM 1583 C CA . SER F 1 61 ? -182.598 -104.118 199.805 1.00 550.00 61 SER F CA 1
ATOM 1584 C CA . LYS F 1 62 ? -180.998 -100.837 201.075 1.00 468.55 62 LYS F CA 1
ATOM 1585 C CA . GLN F 1 63 ? -180.289 -97.067 201.514 1.00 468.30 63 GLN F CA 1
ATOM 1586 C CA . PHE F 1 64 ? -182.499 -94.307 203.092 1.00 516.49 64 PHE F CA 1
ATOM 1587 C CA . MET F 1 65 ? -181.109 -90.757 203.161 1.00 378.57 65 MET F CA 1
ATOM 1588 C CA . PHE F 1 66 ? -180.250 -88.186 205.831 1.00 349.82 66 PHE F CA 1
ATOM 1589 C CA . THR F 1 67 ? -181.211 -84.636 206.579 1.00 403.21 67 THR F CA 1
ATOM 1590 C CA . GLY F 1 68 ? -180.412 -82.125 209.209 1.00 462.06 68 GLY F CA 1
ATOM 1591 C CA . LYS F 1 69 ? -177.422 -80.334 210.789 1.00 486.42 69 LYS F CA 1
ATOM 1592 C CA . LEU F 1 70 ? -176.983 -77.263 213.079 1.00 404.34 70 LEU F CA 1
ATOM 1593 C CA . SER F 1 71 ? -175.863 -73.653 213.358 1.00 470.19 71 SER F CA 1
ATOM 1594 C CA . ALA F 1 72 ? -175.213 -71.473 213.337 1.00 530.17 72 ALA F CA 1
ATOM 1595 C CA . GLY F 1 73 ? -173.174 -68.473 214.497 1.00 436.13 73 GLY F CA 1
ATOM 1596 C CA . TYR F 1 74 ? -173.155 -65.962 217.676 1.00 344.85 74 TYR F CA 1
ATOM 1597 C CA . HIS F 1 75 ? -172.336 -64.881 221.446 1.00 426.76 75 HIS F CA 1
ATOM 1598 C CA . THR F 1 76 ? -171.498 -62.670 224.616 1.00 358.27 76 THR F CA 1
ATOM 1599 C CA . PRO F 1 77 ? -169.018 -64.269 225.327 1.00 550.00 77 PRO F CA 1
ATOM 1600 C CA . GLY F 1 78 ? -166.099 -65.979 226.939 1.00 508.17 78 GLY F CA 1
ATOM 1601 C CA . THR F 1 79 ? -163.269 -64.578 228.940 1.00 538.55 79 THR F CA 1
ATOM 1602 C CA . PRO F 1 80 ? -161.300 -66.478 229.981 1.00 509.69 80 PRO F CA 1
ATOM 1603 C CA . ILE F 1 81 ? -161.469 -69.719 228.012 1.00 208.33 81 ILE F CA 1
ATOM 1604 C CA . VAL F 1 82 ? -162.718 -70.880 224.782 1.00 194.58 82 VAL F CA 1
ATOM 1605 C CA . GLY F 1 83 ? -165.648 -73.179 225.522 1.00 220.99 83 GLY F CA 1
ATOM 1606 C CA . ASP F 1 84 ? -167.867 -74.840 222.911 1.00 278.37 84 ASP F CA 1
ATOM 1607 C CA . ALA F 1 85 ? -170.906 -75.281 220.980 1.00 335.89 85 ALA F CA 1
ATOM 1608 C CA . GLY F 1 86 ? -172.925 -76.481 219.220 1.00 298.78 86 GLY F CA 1
ATOM 1609 C CA . ILE F 1 87 ? -173.895 -79.912 218.151 1.00 347.76 87 ILE F CA 1
ATOM 1610 C CA . LYS F 1 88 ? -176.574 -81.562 216.150 1.00 407.68 88 LYS F CA 1
ATOM 1611 C CA . ALA F 1 89 ? -177.953 -84.343 213.790 1.00 550.00 89 ALA F CA 1
ATOM 1612 C CA . ASN F 1 90 ? -179.413 -86.644 212.211 1.00 472.10 90 ASN F CA 1
ATOM 1613 C CA . GLU F 1 91 ? -182.192 -88.864 210.410 1.00 406.93 91 GLU F CA 1
ATOM 1614 C CA . LYS F 1 92 ? -183.741 -90.885 207.640 1.00 291.29 92 LYS F CA 1
ATOM 1615 C CA . THR F 1 93 ? -186.390 -92.536 205.490 1.00 305.32 93 THR F CA 1
ATOM 1616 C CA . LEU F 1 94 ? -187.439 -95.037 202.740 1.00 159.02 94 LEU F CA 1
ATOM 1617 C CA . VAL F 1 95 ? -188.969 -98.537 202.821 1.00 359.04 95 VAL F CA 1
ATOM 1618 C CA . MET F 1 96 ? -190.458 -100.548 199.871 1.00 529.68 96 MET F CA 1
ATOM 1619 C CA . ASP F 1 97 ? -193.707 -102.128 198.270 1.00 404.89 97 ASP F CA 1
ATOM 1620 C CA . ASP F 1 98 ? -195.186 -104.849 196.021 1.00 465.71 98 ASP F CA 1
ATOM 1621 C CA . LEU F 1 99 ? -198.116 -105.540 193.660 1.00 279.11 99 LEU F CA 1
ATOM 1622 C CA . LEU F 1 100 ? -200.325 -107.491 191.149 1.00 170.68 100 LEU F CA 1
ATOM 1623 C CA . VAL F 1 101 ? -202.563 -107.922 187.959 1.00 182.77 101 VAL F CA 1
ATOM 1624 C CA . SER F 1 102 ? -205.623 -109.792 186.678 1.00 432.20 102 SER F CA 1
ATOM 1625 C CA . SER F 1 103 ? -207.102 -111.443 183.558 1.00 381.94 103 SER F CA 1
ATOM 1626 C CA . GLN F 1 104 ? -210.111 -112.674 181.437 1.00 550.00 104 GLN F CA 1
ATOM 1627 C CA . PHE F 1 105 ? -213.331 -114.524 181.437 1.00 422.62 105 PHE F CA 1
ATOM 1628 C CA . VAL F 1 106 ? -214.950 -112.355 178.875 1.00 291.18 106 VAL F CA 1
ATOM 1629 C CA . TYR F 1 107 ? -218.260 -112.824 180.534 1.00 480.79 107 TYR F CA 1
ATOM 1630 C CA . SER F 1 108 ? -221.500 -112.365 178.653 1.00 360.01 108 SER F CA 1
ATOM 1631 C CA . LEU F 1 109 ? -220.028 -113.626 175.454 1.00 323.73 109 LEU F CA 1
ATOM 1632 C CA . ASP F 1 110 ? -220.819 -117.176 176.105 1.00 304.40 110 ASP F CA 1
ATOM 1633 C CA . GLU F 1 111 ? -224.328 -116.206 175.063 1.00 338.06 111 GLU F CA 1
ATOM 1634 C CA . ILE F 1 112 ? -223.697 -113.427 172.652 1.00 366.53 112 ILE F CA 1
ATOM 1635 C CA . PHE F 1 113 ? -221.117 -114.357 171.444 1.00 405.26 113 PHE F CA 1
ATOM 1636 C CA . SER F 1 114 ? -219.127 -111.448 170.524 1.00 346.21 114 SER F CA 1
ATOM 1637 C CA . GLN F 1 115 ? -215.766 -111.408 169.475 1.00 235.91 115 GLN F CA 1
ATOM 1638 C CA . TYR F 1 116 ? -213.427 -109.077 171.245 1.00 192.04 116 TYR F CA 1
ATOM 1639 C CA . SER F 1 117 ? -210.778 -108.996 173.936 1.00 177.14 117 SER F CA 1
ATOM 1640 C CA . THR F 1 118 ? -207.258 -109.087 173.617 1.00 176.42 118 THR F CA 1
ATOM 1641 C CA . ARG F 1 119 ? -204.838 -106.206 173.777 1.00 224.46 119 ARG F CA 1
ATOM 1642 C CA . ALA F 1 120 ? -207.118 -103.546 175.086 1.00 373.36 120 ALA F CA 1
ATOM 1643 C CA . GLU F 1 121 ? -207.270 -104.945 178.466 1.00 541.63 121 GLU F CA 1
ATOM 1644 C CA . VAL F 1 122 ? -203.610 -105.185 178.807 1.00 549.32 122 VAL F CA 1
ATOM 1645 C CA . SER F 1 123 ? -203.259 -101.585 177.786 1.00 353.55 123 SER F CA 1
ATOM 1646 C CA . LYS F 1 124 ? -206.000 -100.724 180.155 1.00 316.50 124 LYS F CA 1
ATOM 1647 C CA . GLN F 1 125 ? -203.941 -102.774 182.467 1.00 322.29 125 GLN F CA 1
ATOM 1648 C CA . ILE F 1 126 ? -200.731 -100.754 181.987 1.00 332.27 126 ILE F CA 1
ATOM 1649 C CA . GLY F 1 127 ? -202.701 -97.574 182.535 1.00 322.64 127 GLY F CA 1
ATOM 1650 C CA . GLU F 1 128 ? -204.842 -98.813 185.395 1.00 409.38 128 GLU F CA 1
ATOM 1651 C CA . ALA F 1 129 ? -202.453 -101.072 187.437 1.00 308.44 129 ALA F CA 1
ATOM 1652 C CA . LEU F 1 130 ? -199.543 -98.742 187.307 1.00 259.52 130 LEU F CA 1
ATOM 1653 C CA . ALA F 1 131 ? -201.673 -95.582 187.395 1.00 328.22 131 ALA F CA 1
ATOM 1654 C CA . THR F 1 132 ? -204.184 -96.771 189.974 1.00 340.17 132 THR F CA 1
ATOM 1655 C CA . HIS F 1 133 ? -201.745 -98.180 192.166 1.00 490.60 133 HIS F CA 1
ATOM 1656 C CA . TYR F 1 134 ? -199.555 -95.020 192.026 1.00 276.94 134 TYR F CA 1
ATOM 1657 C CA . ASP F 1 135 ? -202.345 -92.670 192.674 1.00 422.24 135 ASP F CA 1
ATOM 1658 C CA . GLU F 1 136 ? -203.596 -94.109 195.734 1.00 297.07 136 GLU F CA 1
ATOM 1659 C CA . ARG F 1 137 ? -200.007 -93.869 196.655 1.00 508.75 137 ARG F CA 1
ATOM 1660 C CA . ILE F 1 138 ? -199.976 -90.239 195.704 1.00 335.15 138 ILE F CA 1
ATOM 1661 C CA . ALA F 1 139 ? -202.977 -90.209 197.993 1.00 438.81 139 ALA F CA 1
ATOM 1662 C CA . ARG F 1 140 ? -200.678 -91.548 200.694 1.00 423.22 140 ARG F CA 1
ATOM 1663 C CA . VAL F 1 141 ? -197.688 -89.358 199.975 1.00 298.45 141 VAL F CA 1
ATOM 1664 C CA . LEU F 1 142 ? -199.348 -86.238 200.833 1.00 325.93 142 LEU F CA 1
ATOM 1665 C CA . ALA F 1 143 ? -201.779 -87.867 203.302 1.00 372.91 143 ALA F CA 1
ATOM 1666 C CA . LYS F 1 144 ? -198.580 -88.486 205.264 1.00 515.67 144 LYS F CA 1
ATOM 1667 C CA . ALA F 1 145 ? -196.910 -85.157 204.123 1.00 370.38 145 ALA F CA 1
ATOM 1668 C CA . SER F 1 146 ? -199.700 -83.976 206.242 1.00 354.87 146 SER F CA 1
ATOM 1669 C CA . ALA F 1 147 ? -199.242 -82.105 209.432 1.00 438.99 147 ALA F CA 1
ATOM 1670 C CA . GLU F 1 148 ? -195.932 -81.874 210.843 1.00 550.00 148 GLU F CA 1
ATOM 1671 C CA . ALA F 1 149 ? -193.573 -84.434 212.155 1.00 500.60 149 ALA F CA 1
ATOM 1672 C CA . SER F 1 150 ? -190.203 -83.414 211.575 1.00 481.99 150 SER F CA 1
ATOM 1673 C CA . PRO F 1 151 ? -187.772 -82.355 210.166 1.00 457.04 151 PRO F CA 1
ATOM 1674 C CA . VAL F 1 152 ? -185.722 -81.214 211.356 1.00 511.40 152 VAL F CA 1
ATOM 1675 C CA . THR F 1 153 ? -183.013 -83.164 212.718 1.00 496.48 153 THR F CA 1
ATOM 1676 C CA . GLY F 1 154 ? -182.554 -81.913 214.678 1.00 481.77 154 GLY F CA 1
ATOM 1677 C CA . GLU F 1 155 ? -183.435 -82.772 217.078 1.00 410.27 155 GLU F CA 1
ATOM 1678 C CA . PRO F 1 156 ? -185.565 -79.802 217.486 1.00 497.61 156 PRO F CA 1
ATOM 1679 C CA . GLY F 1 157 ? -187.134 -77.893 214.845 1.00 482.65 157 GLY F CA 1
ATOM 1680 C CA . GLY F 1 158 ? -187.433 -76.624 212.724 1.00 428.90 158 GLY F CA 1
ATOM 1681 C CA . PHE F 1 159 ? -189.582 -75.515 209.983 1.00 464.93 159 PHE F CA 1
ATOM 1682 C CA . HIS F 1 160 ? -192.521 -76.665 208.382 1.00 486.77 160 HIS F CA 1
ATOM 1683 C CA . VAL F 1 161 ? -195.941 -75.765 208.771 1.00 396.92 161 VAL F CA 1
ATOM 1684 C CA . ASN F 1 162 ? -199.531 -76.445 208.760 1.00 365.24 162 ASN F CA 1
ATOM 1685 C CA . ILE F 1 163 ? -202.811 -74.765 207.738 1.00 449.00 163 ILE F CA 1
ATOM 1686 C CA . GLY F 1 164 ? -205.181 -71.975 208.616 1.00 377.42 164 GLY F CA 1
ATOM 1687 C CA . ALA F 1 165 ? -208.832 -71.945 209.395 1.00 341.80 165 ALA F CA 1
ATOM 1688 C CA . GLY F 1 166 ? -211.291 -74.555 208.295 1.00 280.55 166 GLY F CA 1
ATOM 1689 C CA . ASN F 1 167 ? -214.721 -75.006 206.833 1.00 292.20 167 ASN F CA 1
ATOM 1690 C CA . THR F 1 168 ? -215.929 -74.437 203.353 1.00 362.09 168 THR F CA 1
ATOM 1691 C CA . ASN F 1 169 ? -214.168 -75.048 200.314 1.00 280.48 169 ASN F CA 1
ATOM 1692 C CA . ASP F 1 170 ? -214.948 -71.878 198.542 1.00 527.16 170 ASP F CA 1
ATOM 1693 C CA . ALA F 1 171 ? -212.848 -70.548 200.693 1.00 379.00 171 ALA F CA 1
ATOM 1694 C CA . GLN F 1 172 ? -210.068 -70.948 198.484 1.00 471.16 172 GLN F CA 1
ATOM 1695 C CA . ALA F 1 173 ? -210.587 -67.689 196.523 1.00 358.82 173 ALA F CA 1
ATOM 1696 C CA . ILE F 1 174 ? -210.798 -66.088 199.982 1.00 370.84 174 ILE F CA 1
ATOM 1697 C CA . VAL F 1 175 ? -208.119 -68.408 201.214 1.00 448.46 175 VAL F CA 1
ATOM 1698 C CA . ASP F 1 176 ? -205.658 -67.518 198.694 1.00 351.62 176 ASP F CA 1
ATOM 1699 C CA . GLY F 1 177 ? -206.418 -64.068 199.523 1.00 544.63 177 GLY F CA 1
ATOM 1700 C CA . PHE F 1 178 ? -204.529 -64.207 202.654 1.00 550.00 178 PHE F CA 1
ATOM 1701 C CA . PHE F 1 179 ? -202.519 -66.028 201.075 1.00 372.64 179 PHE F CA 1
ATOM 1702 C CA . GLU F 1 180 ? -200.588 -69.338 200.567 1.00 447.35 180 GLU F CA 1
ATOM 1703 C CA . ALA F 1 181 ? -197.698 -67.398 199.837 1.00 356.48 181 ALA F CA 1
ATOM 1704 C CA . ALA F 1 182 ? -197.070 -66.757 203.567 1.00 343.77 182 ALA F CA 1
ATOM 1705 C CA . ALA F 1 183 ? -196.780 -70.377 203.889 1.00 325.60 183 ALA F CA 1
ATOM 1706 C CA . VAL F 1 184 ? -194.189 -70.037 201.180 1.00 369.34 184 VAL F CA 1
ATOM 1707 C CA . LEU F 1 185 ? -192.899 -66.867 202.579 1.00 474.13 185 LEU F CA 1
ATOM 1708 C CA . ASP F 1 186 ? -192.661 -67.306 206.339 1.00 308.55 186 ASP F CA 1
ATOM 1709 C CA . GLU F 1 187 ? -190.720 -70.196 205.001 1.00 354.63 187 GLU F CA 1
ATOM 1710 C CA . ARG F 1 188 ? -189.109 -68.387 202.381 1.00 298.06 188 ARG F CA 1
ATOM 1711 C CA . SER F 1 189 ? -186.520 -68.536 204.922 1.00 422.96 189 SER F CA 1
ATOM 1712 C CA . ALA F 1 190 ? -186.120 -72.016 204.053 1.00 478.06 190 ALA F CA 1
ATOM 1713 C CA . PRO F 1 191 ? -184.528 -72.718 200.824 1.00 442.83 191 PRO F CA 1
ATOM 1714 C CA . GLN F 1 192 ? -185.598 -71.028 198.563 1.00 411.55 192 GLN F CA 1
ATOM 1715 C CA . GLU F 1 193 ? -187.247 -69.049 195.762 1.00 414.67 193 GLU F CA 1
ATOM 1716 C CA . GLY F 1 194 ? -190.466 -70.380 194.391 1.00 427.17 194 GLY F CA 1
ATOM 1717 C CA . ARG F 1 195 ? -192.036 -73.370 193.161 1.00 476.56 195 ARG F CA 1
ATOM 1718 C CA . VAL F 1 196 ? -194.665 -74.681 190.951 1.00 473.15 196 VAL F CA 1
ATOM 1719 C CA . ALA F 1 197 ? -198.275 -74.611 191.500 1.00 415.18 197 ALA F CA 1
ATOM 1720 C CA . VAL F 1 198 ? -200.465 -77.380 192.430 1.00 238.90 198 VAL F CA 1
ATOM 1721 C CA . LEU F 1 199 ? -203.875 -78.411 192.069 1.00 203.20 199 LEU F CA 1
ATOM 1722 C CA . SER F 1 200 ? -207.375 -79.070 193.077 1.00 317.13 200 SER F CA 1
ATOM 1723 C CA . PRO F 1 201 ? -210.745 -80.191 191.857 1.00 412.90 201 PRO F CA 1
ATOM 1724 C CA . ARG F 1 202 ? -213.234 -78.491 189.935 1.00 331.34 202 ARG F CA 1
ATOM 1725 C CA . GLN F 1 203 ? -213.525 -75.950 192.504 1.00 257.04 203 GLN F CA 1
ATOM 1726 C CA . TYR F 1 204 ? -210.465 -74.791 190.885 1.00 404.84 204 TYR F CA 1
ATOM 1727 C CA . TYR F 1 205 ? -212.984 -73.432 188.113 1.00 339.78 205 TYR F CA 1
ATOM 1728 C CA . SER F 1 206 ? -215.485 -72.541 190.482 1.00 329.25 206 SER F CA 1
ATOM 1729 C CA . LEU F 1 207 ? -212.665 -70.301 191.363 1.00 364.94 207 LEU F CA 1
ATOM 1730 C CA . ILE F 1 208 ? -211.624 -69.682 187.863 1.00 344.59 208 ILE F CA 1
ATOM 1731 C CA . SER F 1 209 ? -214.703 -68.072 186.411 1.00 455.71 209 SER F CA 1
ATOM 1732 C CA . SER F 1 210 ? -216.914 -67.772 188.680 1.00 417.92 210 SER F CA 1
ATOM 1733 C CA . VAL F 1 211 ? -215.615 -65.391 191.450 1.00 524.69 211 VAL F CA 1
ATOM 1734 C CA . ASP F 1 212 ? -214.665 -61.831 191.249 1.00 345.12 212 ASP F CA 1
ATOM 1735 C CA . THR F 1 213 ? -211.345 -60.700 192.350 1.00 225.21 213 THR F CA 1
ATOM 1736 C CA . ASN F 1 214 ? -209.155 -62.031 190.651 1.00 247.05 214 ASN F CA 1
ATOM 1737 C CA . ILE F 1 215 ? -210.803 -62.332 187.501 1.00 344.66 215 ILE F CA 1
ATOM 1738 C CA . LEU F 1 216 ? -211.533 -58.852 186.659 1.00 429.50 216 LEU F CA 1
ATOM 1739 C CA . ASN F 1 217 ? -210.552 -58.623 183.090 1.00 351.72 217 ASN F CA 1
ATOM 1740 C CA . ARG F 1 218 ? -211.571 -59.744 180.700 1.00 278.67 218 ARG F CA 1
ATOM 1741 C CA . GLU F 1 219 ? -213.510 -61.745 178.139 1.00 280.31 219 GLU F CA 1
ATOM 1742 C CA . ILE F 1 220 ? -214.159 -62.136 174.609 1.00 253.72 220 ILE F CA 1
ATOM 1743 C CA . GLY F 1 221 ? -217.448 -62.747 172.858 1.00 488.47 221 GLY F CA 1
ATOM 1744 C CA . ASN F 1 222 ? -218.978 -66.077 172.479 1.00 479.68 222 ASN F CA 1
ATOM 1745 C CA . SER F 1 223 ? -217.497 -68.908 170.720 1.00 413.73 223 SER F CA 1
ATOM 1746 C CA . GLN F 1 224 ? -218.307 -70.967 171.451 1.00 378.83 224 GLN F CA 1
ATOM 1747 C CA . GLY F 1 225 ? -218.578 -73.757 173.441 1.00 475.41 225 GLY F CA 1
ATOM 1748 C CA . ASP F 1 226 ? -217.839 -73.486 176.962 1.00 359.21 226 ASP F CA 1
ATOM 1749 C CA . MET F 1 227 ? -214.580 -73.105 177.493 1.00 372.46 227 MET F CA 1
ATOM 1750 C CA . ASN F 1 228 ? -214.089 -69.786 176.052 1.00 331.85 228 ASN F CA 1
ATOM 1751 C CA . SER F 1 229 ? -212.340 -68.145 178.972 1.00 349.65 229 SER F CA 1
ATOM 1752 C CA . GLY F 1 230 ? -212.451 -70.424 180.613 1.00 543.65 230 GLY F CA 1
ATOM 1753 C CA . LYS F 1 231 ? -209.641 -72.764 180.035 1.00 463.51 231 LYS F CA 1
ATOM 1754 C CA . GLY F 1 232 ? -206.101 -72.334 181.226 1.00 431.77 232 GLY F CA 1
ATOM 1755 C CA . LEU F 1 233 ? -202.880 -71.515 179.677 1.00 489.77 233 LEU F CA 1
ATOM 1756 C CA . TYR F 1 234 ? -199.250 -71.985 179.328 1.00 459.73 234 TYR F CA 1
ATOM 1757 C CA . SER F 1 235 ? -197.771 -74.774 181.120 1.00 550.00 235 SER F CA 1
ATOM 1758 C CA . ILE F 1 236 ? -194.482 -74.293 182.831 1.00 521.54 236 ILE F CA 1
ATOM 1759 C CA . ALA F 1 237 ? -194.713 -76.853 185.442 1.00 536.01 237 ALA F CA 1
ATOM 1760 C CA . GLY F 1 238 ? -197.693 -77.782 187.371 1.00 431.18 238 GLY F CA 1
ATOM 1761 C CA . ILE F 1 239 ? -201.284 -77.992 188.079 1.00 306.97 239 ILE F CA 1
ATOM 1762 C CA . ARG F 1 240 ? -203.913 -78.923 185.659 1.00 550.00 240 ARG F CA 1
ATOM 1763 C CA . ILE F 1 241 ? -205.693 -82.032 186.429 1.00 432.55 241 ILE F CA 1
ATOM 1764 C CA . LEU F 1 242 ? -208.593 -83.332 187.698 1.00 500.44 242 LEU F CA 1
ATOM 1765 C CA . LYS F 1 243 ? -208.424 -85.961 189.229 1.00 241.20 243 LYS F CA 1
ATOM 1766 C CA . SER F 1 244 ? -207.425 -88.411 191.610 1.00 267.67 244 SER F CA 1
ATOM 1767 C CA . ASN F 1 245 ? -206.766 -85.860 194.390 1.00 495.02 245 ASN F CA 1
ATOM 1768 C CA . ASN F 1 246 ? -210.207 -85.539 195.968 1.00 387.67 246 ASN F CA 1
ATOM 1769 C CA . LEU F 1 247 ? -211.176 -89.049 195.899 1.00 422.89 247 LEU F CA 1
ATOM 1770 C CA . ALA F 1 248 ? -208.397 -88.729 198.260 1.00 364.00 248 ALA F CA 1
ATOM 1771 C CA . GLY F 1 249 ? -211.408 -87.098 199.709 1.00 355.59 249 GLY F CA 1
ATOM 1772 C CA . LEU F 1 250 ? -212.049 -89.607 202.229 1.00 397.48 250 LEU F CA 1
ATOM 1773 C CA . TYR F 1 251 ? -212.460 -91.367 204.520 1.00 550.00 251 TYR F CA 1
ATOM 1774 C CA . GLY F 1 252 ? -213.630 -94.226 206.460 1.00 550.00 252 GLY F CA 1
ATOM 1775 C CA . GLN F 1 253 ? -211.522 -93.675 209.601 1.00 550.00 253 GLN F CA 1
ATOM 1776 C CA . ASP F 1 254 ? -209.432 -95.465 209.662 1.00 550.00 254 ASP F CA 1
ATOM 1777 C CA . LEU F 1 255 ? -207.422 -98.204 211.254 1.00 434.32 255 LEU F CA 1
ATOM 1778 C CA . SER F 1 256 ? -206.521 -100.855 208.755 1.00 521.02 256 SER F CA 1
ATOM 1779 C CA . SER F 1 257 ? -204.610 -100.206 205.825 1.00 486.94 257 SER F CA 1
ATOM 1780 C CA . ALA F 1 258 ? -203.400 -103.716 205.207 1.00 421.92 258 ALA F CA 1
ATOM 1781 C CA . ALA F 1 259 ? -200.199 -102.607 203.588 1.00 314.87 259 ALA F CA 1
ATOM 1782 C CA . VAL F 1 260 ? -197.909 -104.757 203.339 1.00 281.72 260 VAL F CA 1
ATOM 1783 C CA . THR F 1 261 ? -195.469 -101.987 202.839 1.00 321.20 261 THR F CA 1
ATOM 1784 C CA . GLY F 1 262 ? -194.680 -98.846 204.689 1.00 330.65 262 GLY F CA 1
ATOM 1785 C CA . GLU F 1 263 ? -195.850 -96.516 205.428 1.00 176.55 263 GLU F CA 1
ATOM 1786 C CA . ASN F 1 264 ? -199.070 -94.897 204.156 1.00 372.88 264 ASN F CA 1
ATOM 1787 C CA . ASN F 1 265 ? -202.060 -93.137 204.194 1.00 464.03 265 ASN F CA 1
ATOM 1788 C CA . ASP F 1 266 ? -203.261 -91.806 207.303 1.00 492.89 266 ASP F CA 1
ATOM 1789 C CA . TYR F 1 267 ? -206.741 -90.865 208.012 1.00 368.78 267 TYR F CA 1
ATOM 1790 C CA . GLN F 1 268 ? -207.121 -87.576 206.410 1.00 550.00 268 GLN F CA 1
ATOM 1791 C CA . VAL F 1 269 ? -210.230 -86.056 204.819 1.00 407.86 269 VAL F CA 1
ATOM 1792 C CA . ASP F 1 270 ? -209.819 -84.397 201.528 1.00 361.16 270 ASP F CA 1
ATOM 1793 C CA . ALA F 1 271 ? -207.128 -81.918 200.958 1.00 373.41 271 ALA F CA 1
ATOM 1794 C CA . SER F 1 272 ? -207.228 -78.918 198.977 1.00 431.67 272 SER F CA 1
ATOM 1795 C CA . ALA F 1 273 ? -204.328 -77.228 199.278 1.00 316.69 273 ALA F CA 1
ATOM 1796 C CA . LEU F 1 274 ? -201.538 -79.748 198.630 1.00 177.17 274 LEU F CA 1
ATOM 1797 C CA . ALA F 1 275 ? -198.587 -77.579 197.950 1.00 231.94 275 ALA F CA 1
ATOM 1798 C CA . GLY F 1 276 ? -196.406 -79.399 195.442 1.00 269.93 276 GLY F CA 1
ATOM 1799 C CA . LEU F 1 277 ? -193.027 -78.619 196.823 1.00 296.82 277 LEU F CA 1
ATOM 1800 C CA . ILE F 1 278 ? -190.886 -80.050 194.204 1.00 374.16 278 ILE F CA 1
ATOM 1801 C CA . PHE F 1 279 ? -189.546 -83.349 195.466 1.00 358.20 279 PHE F CA 1
ATOM 1802 C CA . HIS F 1 280 ? -189.836 -87.159 195.347 1.00 537.86 280 HIS F CA 1
ATOM 1803 C CA . ARG F 1 281 ? -190.245 -89.770 192.898 1.00 493.89 281 ARG F CA 1
ATOM 1804 C CA . GLU F 1 282 ? -191.735 -92.951 191.618 1.00 484.05 282 GLU F CA 1
ATOM 1805 C CA . ALA F 1 283 ? -191.553 -93.452 187.908 1.00 526.42 283 ALA F CA 1
ATOM 1806 C CA . ALA F 1 284 ? -193.423 -96.282 186.198 1.00 550.00 284 ALA F CA 1
ATOM 1807 C CA . GLY F 1 285 ? -193.853 -99.992 185.759 1.00 457.61 285 GLY F CA 1
ATOM 1808 C CA . CYS F 1 286 ? -193.742 -103.133 183.741 1.00 352.33 286 CYS F CA 1
ATOM 1809 C CA . ILE F 1 287 ? -195.221 -106.044 181.951 1.00 383.20 287 ILE F CA 1
ATOM 1810 C CA . GLN F 1 288 ? -195.180 -109.264 179.862 1.00 468.76 288 GLN F CA 1
ATOM 1811 C CA . SER F 1 289 ? -196.841 -112.434 180.892 1.00 288.40 289 SER F CA 1
ATOM 1812 C CA . VAL F 1 290 ? -197.120 -115.215 178.413 1.00 349.87 290 VAL F CA 1
ATOM 1813 C CA . ALA F 1 291 ? -198.060 -118.785 178.184 1.00 437.42 291 ALA F CA 1
ATOM 1814 C CA . PRO F 1 292 ? -198.179 -122.575 176.925 1.00 271.25 292 PRO F CA 1
ATOM 1815 C CA . THR F 1 293 ? -197.270 -123.854 180.436 1.00 403.00 293 THR F CA 1
ATOM 1816 C CA . ILE F 1 294 ? -200.211 -122.084 181.654 1.00 433.38 294 ILE F CA 1
ATOM 1817 C CA . GLN F 1 295 ? -201.970 -123.375 178.544 1.00 211.12 295 GLN F CA 1
ATOM 1818 C CA . THR F 1 296 ? -201.430 -127.065 179.425 1.00 148.48 296 THR F CA 1
ATOM 1819 C CA . THR F 1 297 ? -203.131 -126.464 182.765 1.00 170.32 297 THR F CA 1
ATOM 1820 C CA . SER F 1 298 ? -204.852 -126.053 184.784 1.00 311.15 298 SER F CA 1
ATOM 1821 C CA . GLY F 1 299 ? -208.123 -127.152 186.653 1.00 296.55 299 GLY F CA 1
ATOM 1822 C CA . ASP F 1 300 ? -210.673 -124.622 188.101 1.00 451.52 300 ASP F CA 1
ATOM 1823 C CA . PHE F 1 301 ? -211.045 -122.601 191.350 1.00 470.45 301 PHE F CA 1
ATOM 1824 C CA . ASN F 1 302 ? -210.604 -119.571 189.219 1.00 361.53 302 ASN F CA 1
ATOM 1825 C CA . VAL F 1 303 ? -212.032 -119.333 185.779 1.00 433.69 303 VAL F CA 1
ATOM 1826 C CA . GLN F 1 304 ? -208.982 -117.573 184.879 1.00 445.36 304 GLN F CA 1
ATOM 1827 C CA . TYR F 1 305 ? -207.561 -118.904 181.530 1.00 285.67 305 TYR F CA 1
ATOM 1828 C CA . GLN F 1 306 ? -204.511 -116.574 180.801 1.00 293.89 306 GLN F CA 1
ATOM 1829 C CA . GLY F 1 307 ? -201.551 -114.644 181.841 1.00 303.81 307 GLY F CA 1
ATOM 1830 C CA . ASP F 1 308 ? -200.872 -111.393 183.540 1.00 320.63 308 ASP F CA 1
ATOM 1831 C CA . LEU F 1 309 ? -198.352 -108.813 184.081 1.00 274.43 309 LEU F CA 1
ATOM 1832 C CA . ILE F 1 310 ? -196.513 -106.602 186.461 1.00 172.02 310 ILE F CA 1
ATOM 1833 C CA . VAL F 1 311 ? -194.093 -104.012 187.911 1.00 209.32 311 VAL F CA 1
ATOM 1834 C CA . GLY F 1 312 ? -191.784 -104.221 190.772 1.00 202.82 312 GLY F CA 1
ATOM 1835 C CA . LYS F 1 313 ? -190.505 -101.380 192.941 1.00 317.78 313 LYS F CA 1
ATOM 1836 C CA . LEU F 1 314 ? -191.476 -98.729 195.110 1.00 422.77 314 LEU F CA 1
ATOM 1837 C CA . ALA F 1 315 ? -193.367 -95.989 196.498 1.00 380.60 315 ALA F CA 1
ATOM 1838 C CA . MET F 1 316 ? -192.258 -93.428 199.058 1.00 408.51 316 MET F CA 1
ATOM 1839 C CA . GLY F 1 317 ? -192.938 -90.228 200.557 1.00 422.75 317 GLY F CA 1
ATOM 1840 C CA . CYS F 1 318 ? -189.978 -87.958 200.267 1.00 274.90 318 CYS F CA 1
ATOM 1841 C CA . GLY F 1 319 ? -189.680 -87.157 203.927 1.00 349.18 319 GLY F CA 1
ATOM 1842 C CA . SER F 1 320 ? -190.889 -83.667 203.055 1.00 381.81 320 SER F CA 1
ATOM 1843 C CA . LEU F 1 321 ? -187.590 -82.296 204.126 1.00 386.77 321 LEU F CA 1
ATOM 1844 C CA . ARG F 1 322 ? -188.380 -78.996 205.655 1.00 486.47 322 ARG F CA 1
ATOM 1845 C CA . THR F 1 323 ? -191.099 -77.677 203.483 1.00 388.54 323 THR F CA 1
ATOM 1846 C CA . SER F 1 324 ? -194.820 -77.627 203.732 1.00 318.66 324 SER F CA 1
ATOM 1847 C CA . VAL F 1 325 ? -197.649 -78.057 203.321 1.00 384.75 325 VAL F CA 1
ATOM 1848 C CA . ALA F 1 326 ? -201.069 -78.787 202.150 1.00 549.11 326 ALA F CA 1
ATOM 1849 C CA . GLY F 1 327 ? -202.139 -75.177 202.188 1.00 384.39 327 GLY F CA 1
ATOM 1850 C CA . SER F 1 328 ? -205.529 -76.287 203.467 1.00 287.27 328 SER F CA 1
ATOM 1851 C CA . PHE F 1 329 ? -207.180 -77.846 205.257 1.00 322.96 329 PHE F CA 1
ATOM 1852 C CA . GLN F 1 330 ? -208.781 -80.886 206.618 1.00 297.88 330 GLN F CA 1
ATOM 1853 C CA . ALA F 1 331 ? -211.182 -82.195 209.157 1.00 430.48 331 ALA F CA 1
ATOM 1854 C CA . ALA F 1 332 ? -211.492 -84.554 210.788 1.00 497.32 332 ALA F CA 1
ATOM 1855 C CA . VAL G 1 24 ? -179.999 -165.345 176.896 1.00 550.00 24 VAL G CA 1
ATOM 1856 C CA . ARG G 1 25 ? -181.999 -162.235 176.434 1.00 443.49 25 ARG G CA 1
ATOM 1857 C CA . TYR G 1 26 ? -184.668 -161.326 173.713 1.00 377.80 26 TYR G CA 1
ATOM 1858 C CA . ALA G 1 27 ? -188.617 -161.136 173.441 1.00 411.50 27 ALA G CA 1
ATOM 1859 C CA . THR G 1 28 ? -189.836 -159.358 170.260 1.00 422.96 28 THR G CA 1
ATOM 1860 C CA . ALA G 1 29 ? -189.475 -159.118 167.470 1.00 550.00 29 ALA G CA 1
ATOM 1861 C CA . LEU G 1 30 ? -192.986 -159.878 168.639 1.00 546.73 30 LEU G CA 1
ATOM 1862 C CA . LYS G 1 31 ? -192.457 -157.507 171.419 1.00 478.56 31 LYS G CA 1
ATOM 1863 C CA . LEU G 1 32 ? -192.756 -154.988 168.658 1.00 520.04 32 LEU G CA 1
ATOM 1864 C CA . PHE G 1 33 ? -195.465 -156.839 166.937 1.00 550.00 33 PHE G CA 1
ATOM 1865 C CA . SER G 1 34 ? -197.766 -157.598 169.807 1.00 546.05 34 SER G CA 1
ATOM 1866 C CA . GLY G 1 35 ? -196.937 -154.267 171.186 1.00 482.81 35 GLY G CA 1
ATOM 1867 C CA . GLU G 1 36 ? -198.675 -153.108 168.295 1.00 494.75 36 GLU G CA 1
ATOM 1868 C CA . VAL G 1 37 ? -201.165 -155.958 168.115 1.00 519.24 37 VAL G CA 1
ATOM 1869 C CA . PHE G 1 38 ? -203.256 -154.837 170.844 1.00 431.80 38 PHE G CA 1
ATOM 1870 C CA . THR G 1 39 ? -204.076 -151.938 168.402 1.00 393.72 39 THR G CA 1
ATOM 1871 C CA . ALA G 1 40 ? -207.385 -153.538 168.252 1.00 422.77 40 ALA G CA 1
ATOM 1872 C CA . PHE G 1 41 ? -208.825 -151.509 166.881 1.00 550.00 41 PHE G CA 1
ATOM 1873 C CA . ASN G 1 42 ? -210.634 -148.959 164.739 1.00 550.00 42 ASN G CA 1
ATOM 1874 C CA . ASN G 1 43 ? -214.064 -148.870 163.868 1.00 445.12 43 ASN G CA 1
ATOM 1875 C CA . ALA G 1 44 ? -213.553 -145.340 162.797 1.00 423.78 44 ALA G CA 1
ATOM 1876 C CA . SER G 1 45 ? -215.682 -145.711 159.746 1.00 465.22 45 SER G CA 1
ATOM 1877 C CA . ILE G 1 46 ? -217.933 -143.121 160.654 1.00 349.70 46 ILE G CA 1
ATOM 1878 C CA . PHE G 1 47 ? -215.892 -140.351 159.734 1.00 479.28 47 PHE G CA 1
ATOM 1879 C CA . LYS G 1 48 ? -217.081 -140.592 156.344 1.00 538.29 48 LYS G CA 1
ATOM 1880 C CA . GLY G 1 49 ? -220.471 -141.412 157.503 1.00 420.12 49 GLY G CA 1
ATOM 1881 C CA . LEU G 1 50 ? -220.762 -137.842 158.451 1.00 484.76 50 LEU G CA 1
ATOM 1882 C CA . VAL G 1 51 ? -220.370 -136.773 154.911 1.00 473.49 51 VAL G CA 1
ATOM 1883 C CA . ARG G 1 52 ? -220.790 -134.253 153.870 1.00 548.91 52 ARG G CA 1
ATOM 1884 C CA . SER G 1 53 ? -219.341 -131.083 155.310 1.00 496.81 53 SER G CA 1
ATOM 1885 C CA . TYR G 1 54 ? -217.642 -128.382 157.750 1.00 463.12 54 TYR G CA 1
ATOM 1886 C CA . ASP G 1 55 ? -215.902 -125.721 160.009 1.00 433.64 55 ASP G CA 1
ATOM 1887 C CA . LEU G 1 56 ? -215.944 -122.820 162.768 1.00 410.61 56 LEU G CA 1
ATOM 1888 C CA . ARG G 1 57 ? -215.025 -120.949 166.278 1.00 411.85 57 ARG G CA 1
ATOM 1889 C CA . GLY G 1 58 ? -214.866 -120.728 170.378 1.00 397.60 58 GLY G CA 1
ATOM 1890 C CA . GLY G 1 59 ? -215.498 -120.097 173.118 1.00 425.53 59 GLY G CA 1
ATOM 1891 C CA . LYS G 1 60 ? -217.668 -118.056 174.076 1.00 432.67 60 LYS G CA 1
A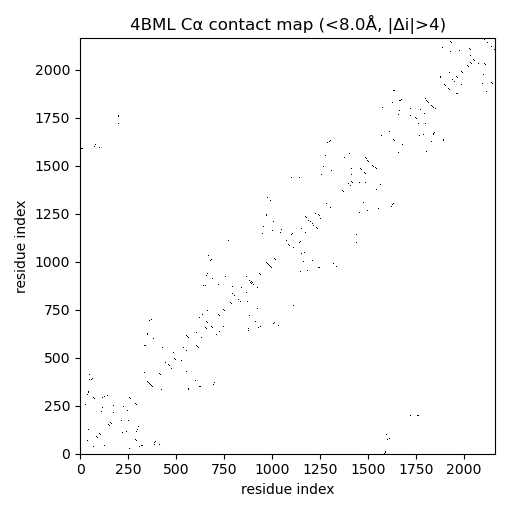TOM 1892 C CA . SER G 1 61 ? -219.577 -119.737 172.056 1.00 550.00 61 SER G CA 1
ATOM 1893 C CA . LYS G 1 62 ? -222.026 -119.168 169.185 1.00 413.68 62 LYS G CA 1
ATOM 1894 C CA . GLN G 1 63 ? -223.225 -119.199 165.574 1.00 396.07 63 GLN G CA 1
ATOM 1895 C CA . PHE G 1 64 ? -225.373 -118.860 162.024 1.00 550.00 64 PHE G CA 1
ATOM 1896 C CA . MET G 1 65 ? -228.233 -121.031 160.253 1.00 385.20 65 MET G CA 1
ATOM 1897 C CA . PHE G 1 66 ? -231.992 -121.231 159.122 1.00 550.00 66 PHE G CA 1
ATOM 1898 C CA . THR G 1 67 ? -234.541 -123.292 157.271 1.00 468.21 67 THR G CA 1
ATOM 1899 C CA . GLY G 1 68 ? -238.071 -123.282 156.050 1.00 453.73 68 GLY G CA 1
ATOM 1900 C CA . LYS G 1 69 ? -240.761 -120.983 155.298 1.00 497.16 69 LYS G CA 1
ATOM 1901 C CA . LEU G 1 70 ? -242.049 -121.734 151.708 1.00 499.11 70 LEU G CA 1
ATOM 1902 C CA . SER G 1 71 ? -240.678 -120.785 148.158 1.00 550.00 71 SER G CA 1
ATOM 1903 C CA . ALA G 1 72 ? -242.687 -120.016 144.797 1.00 550.00 72 ALA G CA 1
ATOM 1904 C CA . GLY G 1 73 ? -245.026 -118.727 141.806 1.00 550.00 73 GLY G CA 1
ATOM 1905 C CA . TYR G 1 74 ? -244.874 -120.168 138.756 1.00 550.00 74 TYR G CA 1
ATOM 1906 C CA . HIS G 1 75 ? -247.463 -120.179 135.875 1.00 550.00 75 HIS G CA 1
ATOM 1907 C CA . THR G 1 76 ? -250.123 -119.910 133.884 1.00 550.00 76 THR G CA 1
ATOM 1908 C CA . PRO G 1 77 ? -252.431 -119.481 131.053 1.00 550.00 77 PRO G CA 1
ATOM 1909 C CA . GLY G 1 78 ? -254.432 -116.690 132.442 1.00 550.00 78 GLY G CA 1
ATOM 1910 C CA . THR G 1 79 ? -254.711 -113.751 130.111 1.00 550.00 79 THR G CA 1
ATOM 1911 C CA . PRO G 1 80 ? -251.611 -113.051 130.672 1.00 550.00 80 PRO G CA 1
ATOM 1912 C CA . ILE G 1 81 ? -250.263 -112.500 134.252 1.00 550.00 81 ILE G CA 1
ATOM 1913 C CA . VAL G 1 82 ? -248.844 -110.839 137.182 1.00 549.95 82 VAL G CA 1
ATOM 1914 C CA . GLY G 1 83 ? -249.465 -109.897 140.921 1.00 550.00 83 GLY G CA 1
ATOM 1915 C CA . ASP G 1 84 ? -249.447 -111.446 144.512 1.00 550.00 84 ASP G CA 1
ATOM 1916 C CA . ALA G 1 85 ? -247.148 -113.265 147.253 1.00 550.00 85 ALA G CA 1
ATOM 1917 C CA . GLY G 1 86 ? -246.919 -115.954 150.114 1.00 550.00 86 GLY G CA 1
ATOM 1918 C CA . ILE G 1 87 ? -245.750 -116.533 153.985 1.00 495.75 87 ILE G CA 1
ATOM 1919 C CA . LYS G 1 88 ? -244.572 -117.842 157.486 1.00 461.09 88 LYS G CA 1
ATOM 1920 C CA . ALA G 1 89 ? -240.782 -118.311 159.127 1.00 422.02 89 ALA G CA 1
ATOM 1921 C CA . ASN G 1 90 ? -237.983 -120.241 160.199 1.00 550.00 90 ASN G CA 1
ATOM 1922 C CA . GLU G 1 91 ? -235.644 -121.460 162.790 1.00 434.86 91 GLU G CA 1
ATOM 1923 C CA . LYS G 1 92 ? -232.384 -122.800 163.742 1.00 446.56 92 LYS G CA 1
ATOM 1924 C CA . THR G 1 93 ? -229.525 -124.719 165.514 1.00 381.62 93 THR G CA 1
ATOM 1925 C CA . LEU G 1 94 ? -225.765 -125.359 166.375 1.00 313.82 94 LEU G CA 1
ATOM 1926 C CA . VAL G 1 95 ? -223.816 -125.208 169.706 1.00 416.13 95 VAL G CA 1
ATOM 1927 C CA . MET G 1 96 ? -220.287 -126.468 170.588 1.00 543.16 96 MET G CA 1
ATOM 1928 C CA . ASP G 1 97 ? -218.437 -129.057 172.650 1.00 410.74 97 ASP G CA 1
ATOM 1929 C CA . ASP G 1 98 ? -215.398 -130.006 174.461 1.00 418.51 98 ASP G CA 1
ATOM 1930 C CA . LEU G 1 99 ? -212.598 -132.666 175.153 1.00 325.22 99 LEU G CA 1
ATOM 1931 C CA . LEU G 1 100 ? -209.419 -134.386 176.575 1.00 295.04 100 LEU G CA 1
ATOM 1932 C CA . VAL G 1 101 ? -206.549 -137.026 176.687 1.00 252.62 101 VAL G CA 1
ATOM 1933 C CA . SER G 1 102 ? -204.370 -139.245 178.888 1.00 446.09 102 SER G CA 1
ATOM 1934 C CA . SER G 1 103 ? -200.820 -140.575 179.500 1.00 543.41 103 SER G CA 1
ATOM 1935 C CA . GLN G 1 104 ? -198.390 -143.064 181.042 1.00 519.01 104 GLN G CA 1
ATOM 1936 C CA . PHE G 1 105 ? -197.682 -145.323 184.023 1.00 536.10 105 PHE G CA 1
ATOM 1937 C CA . VAL G 1 106 ? -196.581 -148.144 182.034 1.00 375.68 106 VAL G CA 1
ATOM 1938 C CA . TYR G 1 107 ? -197.572 -150.503 184.744 1.00 352.69 107 TYR G CA 1
ATOM 1939 C CA . SER G 1 108 ? -196.342 -154.013 185.086 1.00 344.79 108 SER G CA 1
ATOM 1940 C CA . LEU G 1 109 ? -192.941 -153.303 183.967 1.00 380.89 109 LEU G CA 1
ATOM 1941 C CA . ASP G 1 110 ? -191.683 -152.092 187.227 1.00 390.97 110 ASP G CA 1
ATOM 1942 C CA . GLU G 1 111 ? -191.293 -155.872 187.809 1.00 406.96 111 GLU G CA 1
ATOM 1943 C CA . ILE G 1 112 ? -190.702 -157.193 184.349 1.00 545.59 112 ILE G CA 1
ATOM 1944 C CA . PHE G 1 113 ? -189.151 -154.903 183.109 1.00 434.87 113 PHE G CA 1
ATOM 1945 C CA . SER G 1 114 ? -189.960 -154.525 179.539 1.00 445.50 114 SER G CA 1
ATOM 1946 C CA . GLN G 1 115 ? -189.079 -152.045 177.358 1.00 419.25 115 GLN G CA 1
ATOM 1947 C CA . TYR G 1 116 ? -191.708 -150.416 175.307 1.00 287.32 116 TYR G CA 1
ATOM 1948 C CA . SER G 1 117 ? -193.978 -147.536 175.245 1.00 349.99 117 SER G CA 1
ATOM 1949 C CA . THR G 1 118 ? -193.748 -144.397 173.404 1.00 289.07 118 THR G CA 1
ATOM 1950 C CA . ARG G 1 119 ? -195.286 -143.478 170.093 1.00 525.09 119 ARG G CA 1
ATOM 1951 C CA . ALA G 1 120 ? -197.836 -146.248 169.893 1.00 550.00 120 ALA G CA 1
ATOM 1952 C CA . GLU G 1 121 ? -200.067 -144.747 172.492 1.00 504.38 121 GLU G CA 1
ATOM 1953 C CA . VAL G 1 122 ? -200.277 -141.497 170.901 1.00 348.00 122 VAL G CA 1
ATOM 1954 C CA . SER G 1 123 ? -201.335 -143.078 167.661 1.00 430.11 123 SER G CA 1
ATOM 1955 C CA . LYS G 1 124 ? -203.576 -145.088 169.690 1.00 488.42 124 LYS G CA 1
ATOM 1956 C CA . GLN G 1 125 ? -204.687 -141.787 170.989 1.00 348.96 125 GLN G CA 1
ATOM 1957 C CA . ILE G 1 126 ? -205.245 -140.138 167.738 1.00 491.27 126 ILE G CA 1
ATOM 1958 C CA . GLY G 1 127 ? -207.345 -143.109 166.548 1.00 428.53 127 GLY G CA 1
ATOM 1959 C CA . GLU G 1 128 ? -209.156 -143.508 169.838 1.00 275.05 128 GLU G CA 1
ATOM 1960 C CA . ALA G 1 129 ? -209.637 -139.967 171.266 1.00 359.58 129 ALA G CA 1
ATOM 1961 C CA . LEU G 1 130 ? -210.795 -138.498 167.976 1.00 378.99 130 LEU G CA 1
ATOM 1962 C CA . ALA G 1 131 ? -212.555 -141.609 166.726 1.00 449.53 131 ALA G CA 1
ATOM 1963 C CA . THR G 1 132 ? -214.026 -142.528 170.026 1.00 358.39 132 THR G CA 1
ATOM 1964 C CA . HIS G 1 133 ? -215.597 -139.407 170.894 1.00 418.94 133 HIS G CA 1
ATOM 1965 C CA . TYR G 1 134 ? -217.025 -138.619 167.573 1.00 481.71 134 TYR G CA 1
ATOM 1966 C CA . ASP G 1 135 ? -218.565 -141.919 167.474 1.00 519.48 135 ASP G CA 1
ATOM 1967 C CA . GLU G 1 136 ? -220.516 -141.398 170.583 1.00 330.42 136 GLU G CA 1
ATOM 1968 C CA . ARG G 1 137 ? -221.366 -138.268 168.881 1.00 388.54 137 ARG G CA 1
ATOM 1969 C CA . ILE G 1 138 ? -222.435 -140.159 165.832 1.00 364.09 138 ILE G CA 1
ATOM 1970 C CA . ALA G 1 139 ? -224.366 -142.288 168.292 1.00 405.28 139 ALA G CA 1
ATOM 1971 C CA . ARG G 1 140 ? -226.086 -139.208 169.460 1.00 438.68 140 ARG G CA 1
ATOM 1972 C CA . VAL G 1 141 ? -226.285 -137.569 166.029 1.00 330.36 141 VAL G CA 1
ATOM 1973 C CA . LEU G 1 142 ? -228.874 -139.970 164.899 1.00 235.26 142 LEU G CA 1
ATOM 1974 C CA . ALA G 1 143 ? -230.146 -140.758 168.429 1.00 356.64 143 ALA G CA 1
ATOM 1975 C CA . LYS G 1 144 ? -231.466 -137.258 168.187 1.00 491.46 144 LYS G CA 1
ATOM 1976 C CA . ALA G 1 145 ? -232.184 -137.510 164.437 1.00 291.67 145 ALA G CA 1
ATOM 1977 C CA . SER G 1 146 ? -234.735 -139.809 165.977 1.00 268.44 146 SER G CA 1
ATOM 1978 C CA . ALA G 1 147 ? -238.385 -139.339 165.815 1.00 300.24 147 ALA G CA 1
ATOM 1979 C CA . GLU G 1 148 ? -239.534 -136.170 164.844 1.00 444.55 148 GLU G CA 1
ATOM 1980 C CA . ALA G 1 149 ? -239.735 -132.619 166.083 1.00 508.34 149 ALA G CA 1
ATOM 1981 C CA . SER G 1 150 ? -239.304 -130.430 163.252 1.00 547.99 150 SER G CA 1
ATOM 1982 C CA . PRO G 1 151 ? -238.733 -129.151 160.592 1.00 442.96 151 PRO G CA 1
ATOM 1983 C CA . VAL G 1 152 ? -240.462 -127.531 159.241 1.00 445.69 152 VAL G CA 1
ATOM 1984 C CA . THR G 1 153 ? -240.583 -123.991 159.999 1.00 493.62 153 THR G CA 1
ATOM 1985 C CA . GLY G 1 154 ? -242.942 -123.351 159.768 1.00 520.13 154 GLY G CA 1
ATOM 1986 C CA . GLU G 1 155 ? -244.093 -123.571 161.808 1.00 550.00 155 GLU G CA 1
ATOM 1987 C CA . PRO G 1 156 ? -246.353 -126.301 160.888 1.00 537.84 156 PRO G CA 1
ATOM 1988 C CA . GLY G 1 157 ? -245.112 -129.202 159.079 1.00 550.00 157 GLY G CA 1
ATOM 1989 C CA . GLY G 1 158 ? -243.931 -130.512 157.250 1.00 507.32 158 GLY G CA 1
ATOM 1990 C CA . PHE G 1 159 ? -242.271 -133.682 156.392 1.00 393.09 159 PHE G CA 1
ATOM 1991 C CA . HIS G 1 160 ? -240.272 -136.242 157.593 1.00 424.19 160 HIS G CA 1
ATOM 1992 C CA . VAL G 1 161 ? -241.202 -139.441 159.114 1.00 459.76 161 VAL G CA 1
ATOM 1993 C CA . ASN G 1 162 ? -240.963 -142.381 161.305 1.00 300.39 162 ASN G CA 1
ATOM 1994 C CA . ILE G 1 163 ? -240.813 -146.021 161.216 1.00 354.22 163 ILE G CA 1
ATOM 1995 C CA . GLY G 1 164 ? -243.033 -149.001 160.867 1.00 370.81 164 GLY G CA 1
ATOM 1996 C CA . ALA G 1 165 ? -241.673 -152.161 161.858 1.00 363.77 165 ALA G CA 1
ATOM 1997 C CA . GLY G 1 166 ? -242.614 -154.500 163.799 1.00 452.28 166 GLY G CA 1
ATOM 1998 C CA . ASN G 1 167 ? -240.515 -155.979 166.610 1.00 398.36 167 ASN G CA 1
ATOM 1999 C CA . THR G 1 168 ? -237.865 -158.739 166.312 1.00 345.82 168 THR G CA 1
ATOM 2000 C CA . ASN G 1 169 ? -236.864 -159.500 163.402 1.00 293.26 169 ASN G CA 1
ATOM 2001 C CA . ASP G 1 170 ? -234.833 -161.861 161.334 1.00 483.33 170 ASP G CA 1
ATOM 2002 C CA . ALA G 1 171 ? -236.752 -1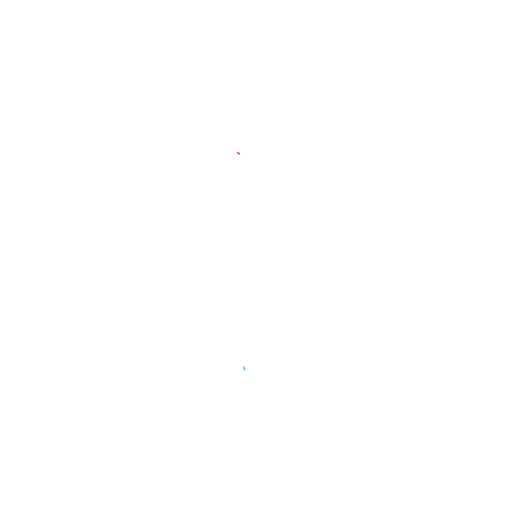60.382 158.473 1.00 339.80 171 ALA G CA 1
ATOM 2003 C CA . GLN G 1 172 ? -236.292 -156.611 159.092 1.00 318.94 172 GLN G CA 1
ATOM 2004 C CA . ALA G 1 173 ? -234.891 -157.062 155.892 1.00 366.28 173 ALA G CA 1
ATOM 2005 C CA . ILE G 1 174 ? -237.910 -158.833 154.372 1.00 273.21 174 ILE G CA 1
ATOM 2006 C CA . VAL G 1 175 ? -241.001 -156.943 155.460 1.00 403.43 175 VAL G CA 1
ATOM 2007 C CA . ASP G 1 176 ? -239.601 -153.772 156.949 1.00 316.13 176 ASP G CA 1
ATOM 2008 C CA . GLY G 1 177 ? -236.830 -153.553 154.430 1.00 550.00 177 GLY G CA 1
ATOM 2009 C CA . PHE G 1 178 ? -238.549 -153.844 151.160 1.00 540.50 178 PHE G CA 1
ATOM 2010 C CA . PHE G 1 179 ? -240.880 -151.294 152.808 1.00 332.61 179 PHE G CA 1
ATOM 2011 C CA . GLU G 1 180 ? -238.100 -149.053 154.018 1.00 339.80 180 GLU G CA 1
ATOM 2012 C CA . ALA G 1 181 ? -236.319 -149.204 150.649 1.00 453.36 181 ALA G CA 1
ATOM 2013 C CA . ALA G 1 182 ? -239.798 -148.075 149.798 1.00 371.96 182 ALA G CA 1
ATOM 2014 C CA . ALA G 1 183 ? -239.489 -145.464 152.477 1.00 374.16 183 ALA G CA 1
ATOM 2015 C CA . VAL G 1 184 ? -235.959 -144.584 151.478 1.00 223.31 184 VAL G CA 1
ATOM 2016 C CA . LEU G 1 185 ? -237.478 -142.895 148.547 1.00 550.00 185 LEU G CA 1
ATOM 2017 C CA . ASP G 1 186 ? -240.838 -142.925 149.705 1.00 416.42 186 ASP G CA 1
ATOM 2018 C CA . GLU G 1 187 ? -239.079 -139.984 151.175 1.00 352.33 187 GLU G CA 1
ATOM 2019 C CA . ARG G 1 188 ? -238.318 -139.455 148.515 1.00 341.95 188 ARG G CA 1
ATOM 2020 C CA . SER G 1 189 ? -236.857 -136.765 146.885 1.00 550.00 189 SER G CA 1
ATOM 2021 C CA . ALA G 1 190 ? -234.948 -139.725 147.607 1.00 476.78 190 ALA G CA 1
ATOM 2022 C CA . PRO G 1 191 ? -231.597 -141.315 146.838 1.00 448.94 191 PRO G CA 1
ATOM 2023 C CA . GLN G 1 192 ? -231.046 -139.637 143.118 1.00 547.83 192 GLN G CA 1
ATOM 2024 C CA . GLU G 1 193 ? -228.176 -138.506 144.139 1.00 441.99 193 GLU G CA 1
ATOM 2025 C CA . GLY G 1 194 ? -226.398 -138.135 147.569 1.00 430.90 194 GLY G CA 1
ATOM 2026 C CA . ARG G 1 195 ? -224.579 -140.504 150.131 1.00 500.61 195 ARG G CA 1
ATOM 2027 C CA . VAL G 1 196 ? -226.509 -142.794 152.331 1.00 422.95 196 VAL G CA 1
ATOM 2028 C CA . ALA G 1 197 ? -226.509 -146.554 151.562 1.00 342.44 197 ALA G CA 1
ATOM 2029 C CA . VAL G 1 198 ? -226.130 -148.913 154.573 1.00 318.27 198 VAL G CA 1
ATOM 2030 C CA . LEU G 1 199 ? -225.691 -149.792 157.453 1.00 282.96 199 LEU G CA 1
ATOM 2031 C CA . SER G 1 200 ? -226.672 -152.681 159.794 1.00 366.64 200 SER G CA 1
ATOM 2032 C CA . PRO G 1 201 ? -224.103 -154.400 162.016 1.00 364.21 201 PRO G CA 1
ATOM 2033 C CA . ARG G 1 202 ? -223.363 -158.130 162.057 1.00 498.82 202 ARG G CA 1
ATOM 2034 C CA . GLN G 1 203 ? -227.063 -158.321 161.586 1.00 344.12 203 GLN G CA 1
ATOM 2035 C CA . TYR G 1 204 ? -226.612 -155.972 158.605 1.00 472.19 204 TYR G CA 1
ATOM 2036 C CA . TYR G 1 205 ? -224.311 -158.652 157.027 1.00 502.02 205 TYR G CA 1
ATOM 2037 C CA . SER G 1 206 ? -226.142 -161.812 158.047 1.00 424.53 206 SER G CA 1
ATOM 2038 C CA . LEU G 1 207 ? -229.401 -160.462 156.936 1.00 355.46 207 LEU G CA 1
ATOM 2039 C CA . ILE G 1 208 ? -228.440 -159.603 153.386 1.00 432.50 208 ILE G CA 1
ATOM 2040 C CA . SER G 1 209 ? -226.309 -162.544 152.607 1.00 550.00 209 SER G CA 1
ATOM 2041 C CA . SER G 1 210 ? -228.600 -165.053 154.067 1.00 528.40 210 SER G CA 1
ATOM 2042 C CA . VAL G 1 211 ? -231.609 -163.814 152.176 1.00 464.35 211 VAL G CA 1
ATOM 2043 C CA . ASP G 1 212 ? -229.598 -164.725 149.007 1.00 444.89 212 ASP G CA 1
ATOM 2044 C CA . THR G 1 213 ? -226.357 -164.385 147.208 1.00 462.02 213 THR G CA 1
ATOM 2045 C CA . ASN G 1 214 ? -224.747 -167.845 146.840 1.00 487.18 214 ASN G CA 1
ATOM 2046 C CA . ILE G 1 215 ? -222.696 -168.296 143.911 1.00 492.03 215 ILE G CA 1
ATOM 2047 C CA . LEU G 1 216 ? -223.675 -170.487 141.041 1.00 550.00 216 LEU G CA 1
ATOM 2048 C CA . ASN G 1 217 ? -219.935 -171.028 139.943 1.00 550.00 217 ASN G CA 1
ATOM 2049 C CA . ARG G 1 218 ? -218.314 -170.898 137.303 1.00 531.12 218 ARG G CA 1
ATOM 2050 C CA . GLU G 1 219 ? -217.232 -168.969 134.603 1.00 527.20 219 GLU G CA 1
ATOM 2051 C CA . ILE G 1 220 ? -219.403 -166.259 136.311 1.00 550.00 220 ILE G CA 1
ATOM 2052 C CA . GLY G 1 221 ? -222.874 -165.918 137.740 1.00 550.00 221 GLY G CA 1
ATOM 2053 C CA . ASN G 1 222 ? -226.094 -167.728 137.839 1.00 550.00 222 ASN G CA 1
ATOM 2054 C CA . SER G 1 223 ? -226.925 -168.907 141.509 1.00 518.77 223 SER G CA 1
ATOM 2055 C CA . GLN G 1 224 ? -228.256 -172.126 143.460 1.00 550.00 224 GLN G CA 1
ATOM 2056 C CA . GLY G 1 225 ? -230.427 -173.536 146.469 1.00 509.73 225 GLY G CA 1
ATOM 2057 C CA . ASP G 1 226 ? -231.598 -174.505 149.019 1.00 502.59 226 ASP G CA 1
ATOM 2058 C CA . MET G 1 227 ? -229.429 -172.794 151.660 1.00 424.54 227 MET G CA 1
ATOM 2059 C CA . ASN G 1 228 ? -226.599 -170.574 150.670 1.00 550.00 228 ASN G CA 1
ATOM 2060 C CA . SER G 1 229 ? -224.778 -167.494 149.820 1.00 498.57 229 SER G CA 1
ATOM 2061 C CA . GLY G 1 230 ? -221.348 -166.385 148.291 1.00 512.48 230 GLY G CA 1
ATOM 2062 C CA . LYS G 1 231 ? -219.427 -163.295 147.430 1.00 550.00 231 LYS G CA 1
ATOM 2063 C CA . GLY G 1 232 ? -219.998 -160.315 149.009 1.00 459.19 232 GLY G CA 1
ATOM 2064 C CA . LEU G 1 233 ? -220.078 -156.684 149.878 1.00 342.47 233 LEU G CA 1
ATOM 2065 C CA . TYR G 1 234 ? -219.878 -153.604 149.477 1.00 550.00 234 TYR G CA 1
ATOM 2066 C CA . SER G 1 235 ? -222.899 -151.504 150.205 1.00 550.00 235 SER G CA 1
ATOM 2067 C CA . ILE G 1 236 ? -224.288 -148.385 148.374 1.00 550.00 236 ILE G CA 1
ATOM 2068 C CA . ALA G 1 237 ? -222.608 -144.855 147.563 1.00 550.00 237 ALA G CA 1
ATOM 2069 C CA . GLY G 1 238 ? -220.879 -146.154 150.624 1.00 526.23 238 GLY G CA 1
ATOM 2070 C CA . ILE G 1 239 ? -221.299 -149.624 152.235 1.00 443.40 239 ILE G CA 1
ATOM 2071 C CA . ARG G 1 240 ? -220.901 -150.142 156.035 1.00 547.66 240 ARG G CA 1
ATOM 2072 C CA . ILE G 1 241 ? -221.452 -150.611 159.785 1.00 527.03 241 ILE G CA 1
ATOM 2073 C CA . LEU G 1 242 ? -220.763 -153.180 162.506 1.00 519.04 242 LEU G CA 1
ATOM 2074 C CA . LYS G 1 243 ? -218.934 -150.710 163.856 1.00 413.53 243 LYS G CA 1
ATOM 2075 C CA . SER G 1 244 ? -220.225 -148.649 166.585 1.00 286.32 244 SER G CA 1
ATOM 2076 C CA . ASN G 1 245 ? -223.804 -148.229 165.544 1.00 390.27 245 ASN G CA 1
ATOM 2077 C CA . ASN G 1 246 ? -225.135 -151.059 167.584 1.00 550.00 246 ASN G CA 1
ATOM 2078 C CA . LEU G 1 247 ? -223.396 -150.508 170.715 1.00 360.80 247 LEU G CA 1
ATOM 2079 C CA . ALA G 1 248 ? -225.396 -147.428 170.153 1.00 382.21 248 ALA G CA 1
ATOM 2080 C CA . GLY G 1 249 ? -227.537 -150.298 171.043 1.00 391.33 249 GLY G CA 1
ATOM 2081 C CA . LEU G 1 250 ? -228.328 -149.096 174.362 1.00 413.12 250 LEU G CA 1
ATOM 2082 C CA . TYR G 1 251 ? -229.379 -147.846 176.691 1.00 388.54 251 TYR G CA 1
ATOM 2083 C CA . GLY G 1 252 ? -229.230 -147.304 180.371 1.00 471.03 252 GLY G CA 1
ATOM 2084 C CA . GLN G 1 253 ? -232.590 -145.315 180.069 1.00 408.32 253 GLN G CA 1
ATOM 2085 C CA . ASP G 1 254 ? -231.410 -142.504 180.959 1.00 550.00 254 ASP G CA 1
ATOM 2086 C CA . LEU G 1 255 ? -231.461 -139.114 182.658 1.00 474.92 255 LEU G CA 1
ATOM 2087 C CA . SER G 1 256 ? -227.941 -137.994 182.879 1.00 487.39 256 SER G CA 1
ATOM 2088 C CA . SER G 1 257 ? -225.640 -137.465 180.059 1.00 352.90 257 SER G CA 1
ATOM 2089 C CA . ALA G 1 258 ? -223.351 -135.054 181.830 1.00 340.11 258 ALA G CA 1
ATOM 2090 C CA . ALA G 1 259 ? -222.510 -133.095 178.699 1.00 380.51 259 ALA G CA 1
ATOM 2091 C CA . VAL G 1 260 ? -221.100 -130.325 179.029 1.00 374.74 260 VAL G CA 1
ATOM 2092 C CA . THR G 1 261 ? -222.328 -129.546 175.588 1.00 398.35 261 THR G CA 1
ATOM 2093 C CA . GLY G 1 262 ? -225.518 -129.657 173.677 1.00 413.05 262 GLY G CA 1
ATOM 2094 C CA . GLU G 1 263 ? -227.387 -131.477 172.877 1.00 415.37 263 GLU G CA 1
ATOM 2095 C CA . ASN G 1 264 ? -227.277 -135.127 172.848 1.00 406.00 264 ASN G CA 1
ATOM 2096 C CA . ASN G 1 265 ? -228.407 -138.567 172.789 1.00 359.48 265 ASN G CA 1
ATOM 2097 C CA . ASP G 1 266 ? -231.448 -139.637 174.148 1.00 356.92 266 ASP G CA 1
ATOM 2098 C CA . TYR G 1 267 ? -232.438 -142.986 175.189 1.00 395.22 267 TYR G CA 1
ATOM 2099 C CA . GLN G 1 268 ? -233.297 -144.997 172.689 1.00 550.00 268 GLN G CA 1
ATOM 2100 C CA . VAL G 1 269 ? -232.437 -148.527 172.070 1.00 478.89 269 VAL G CA 1
ATOM 2101 C CA . ASP G 1 270 ? -230.486 -149.708 169.082 1.00 423.91 270 ASP G CA 1
ATOM 2102 C CA . ALA G 1 271 ? -231.074 -148.549 165.571 1.00 467.34 271 ALA G CA 1
ATOM 2103 C CA . SER G 1 272 ? -230.973 -150.570 162.422 1.00 489.70 272 SER G CA 1
ATOM 2104 C CA . ALA G 1 273 ? -232.222 -148.521 160.001 1.00 395.90 273 ALA G CA 1
ATOM 2105 C CA . LEU G 1 274 ? -230.282 -145.231 160.120 1.00 354.73 274 LEU G CA 1
ATOM 2106 C CA . ALA G 1 275 ? -230.841 -143.702 156.780 1.00 235.06 275 ALA G CA 1
ATOM 2107 C CA . GLY G 1 276 ? -227.831 -141.632 155.910 1.00 154.87 276 GLY G CA 1
ATOM 2108 C CA . LEU G 1 277 ? -229.420 -138.353 154.638 1.00 278.16 277 LEU G CA 1
ATOM 2109 C CA . ILE G 1 278 ? -226.500 -136.913 152.949 1.00 334.52 278 ILE G CA 1
ATOM 2110 C CA . PHE G 1 279 ? -225.691 -134.143 155.428 1.00 388.94 279 PHE G CA 1
ATOM 2111 C CA . HIS G 1 280 ? -223.522 -132.842 158.319 1.00 550.00 280 HIS G CA 1
ATOM 2112 C CA . ARG G 1 281 ? -220.162 -132.431 159.410 1.00 403.98 281 ARG G CA 1
ATOM 2113 C CA . GLU G 1 282 ? -217.503 -133.070 162.101 1.00 549.24 282 GLU G CA 1
ATOM 2114 C CA . ALA G 1 283 ? -214.073 -133.581 160.523 1.00 550.00 283 ALA G CA 1
ATOM 2115 C CA . ALA G 1 284 ? -211.073 -134.440 162.724 1.00 550.00 284 ALA G CA 1
ATOM 2116 C CA . GLY G 1 285 ? -208.775 -133.379 165.505 1.00 443.81 285 GLY G CA 1
ATOM 2117 C CA . CYS G 1 286 ? -205.445 -132.609 166.856 1.00 353.17 286 CYS G CA 1
ATOM 2118 C CA . ILE G 1 287 ? -202.416 -133.208 168.867 1.00 217.86 287 ILE G CA 1
ATOM 2119 C CA . GLN G 1 288 ? -199.106 -132.517 170.538 1.00 263.41 288 GLN G CA 1
ATOM 2120 C CA . SER G 1 289 ? -198.178 -131.836 174.068 1.00 266.68 289 SER G CA 1
ATOM 2121 C CA . VAL G 1 290 ? -194.608 -131.576 174.999 1.00 202.36 290 VAL G CA 1
ATOM 2122 C CA . ALA G 1 291 ? -191.909 -129.705 176.730 1.00 275.22 291 ALA G CA 1
ATOM 2123 C CA . PRO G 1 292 ? -189.590 -129.644 179.711 1.00 300.20 292 PRO G CA 1
ATOM 2124 C CA . THR G 1 293 ? -191.341 -127.514 182.129 1.00 227.55 293 THR G CA 1
ATOM 2125 C CA . ILE G 1 294 ? -193.511 -130.153 183.479 1.00 268.68 294 ILE G CA 1
ATOM 2126 C CA . GLN G 1 295 ? -190.371 -132.263 183.441 1.00 225.77 295 GLN G CA 1
ATOM 2127 C CA . THR G 1 296 ? -189.113 -129.932 186.211 1.00 233.50 296 THR G CA 1
ATOM 2128 C CA . THR G 1 297 ? -191.813 -130.932 188.650 1.00 121.22 297 THR G CA 1
ATOM 2129 C CA . SER G 1 298 ? -190.974 -132.491 191.051 1.00 383.90 298 SER G CA 1
ATOM 2130 C CA . GLY G 1 299 ? -194.455 -132.010 192.220 1.00 383.44 299 GLY G CA 1
ATOM 2131 C CA . ASP G 1 300 ? -197.124 -134.271 191.189 1.00 396.70 300 ASP G CA 1
ATOM 2132 C CA . PHE G 1 301 ? -200.025 -136.410 192.309 1.00 362.57 301 PHE G CA 1
ATOM 2133 C CA . ASN G 1 302 ? -201.484 -139.101 190.159 1.00 511.15 302 ASN G CA 1
ATOM 2134 C CA . VAL G 1 303 ? -198.543 -141.072 188.661 1.00 473.98 303 VAL G CA 1
ATOM 2135 C CA . GLN G 1 304 ? -198.742 -139.673 185.161 1.00 437.86 304 GLN G CA 1
ATOM 2136 C CA . TYR G 1 305 ? -195.282 -138.483 184.451 1.00 389.12 305 TYR G CA 1
ATOM 2137 C CA . GLN G 1 306 ? -195.920 -137.174 180.741 1.00 341.37 306 GLN G CA 1
ATOM 2138 C CA . GLY G 1 307 ? -197.799 -134.965 178.309 1.00 267.49 307 GLY G CA 1
ATOM 2139 C CA . ASP G 1 308 ? -200.959 -135.406 176.378 1.00 208.37 308 ASP G CA 1
ATOM 2140 C CA . LEU G 1 309 ? -202.838 -134.127 173.467 1.00 248.80 309 LEU G CA 1
ATOM 2141 C CA . ILE G 1 310 ? -206.047 -132.837 172.125 1.00 273.45 310 ILE G CA 1
ATOM 2142 C CA . VAL G 1 311 ? -208.496 -131.368 169.564 1.00 311.03 311 VAL G CA 1
ATOM 2143 C CA . GLY G 1 312 ? -210.896 -128.428 169.822 1.00 348.57 312 GLY G CA 1
ATOM 2144 C CA . LYS G 1 313 ? -214.256 -127.808 168.251 1.00 332.01 313 LYS G CA 1
ATOM 2145 C CA . LEU G 1 314 ? -217.466 -129.348 167.990 1.00 370.01 314 LEU G CA 1
ATOM 2146 C CA . ALA G 1 315 ? -220.015 -131.889 167.210 1.00 435.99 315 ALA G CA 1
ATOM 2147 C CA . MET G 1 316 ? -223.455 -131.329 165.858 1.00 422.75 316 MET G CA 1
ATOM 2148 C CA . GLY G 1 317 ? -226.414 -132.950 164.468 1.00 327.06 317 GLY G CA 1
ATOM 2149 C CA . CYS G 1 318 ? -227.613 -131.041 161.557 1.00 402.30 318 CYS G CA 1
ATOM 2150 C CA . GLY G 1 319 ? -231.023 -130.410 162.195 1.00 408.04 319 GLY G CA 1
ATOM 2151 C CA . SER G 1 320 ? -232.142 -133.131 159.766 1.00 461.81 320 SER G CA 1
ATOM 2152 C CA . LEU G 1 321 ? -233.621 -130.552 157.434 1.00 427.38 321 LEU G CA 1
ATOM 2153 C CA . ARG G 1 322 ? -236.651 -132.372 156.274 1.00 550.00 322 ARG G CA 1
ATOM 2154 C CA . THR G 1 323 ? -235.321 -135.70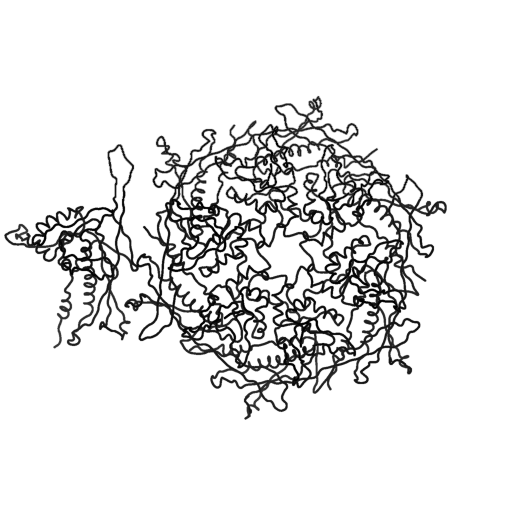3 155.695 1.00 260.77 323 THR G CA 1
ATOM 2155 C CA . SER G 1 324 ? -235.831 -138.872 157.566 1.00 291.31 324 SER G CA 1
ATOM 2156 C CA . VAL G 1 325 ? -235.392 -141.321 159.117 1.00 351.42 325 VAL G CA 1
ATOM 2157 C CA . ALA G 1 326 ? -233.813 -144.271 160.849 1.00 449.83 326 ALA G CA 1
ATOM 2158 C CA . GLY G 1 327 ? -235.772 -146.802 158.789 1.00 387.42 327 GLY G CA 1
ATOM 2159 C CA . SER G 1 328 ? -236.553 -148.791 161.899 1.00 306.53 328 SER G CA 1
ATOM 2160 C CA . PHE G 1 329 ? -236.994 -149.540 164.639 1.00 369.11 329 PHE G CA 1
ATOM 2161 C CA . GLN G 1 330 ? -236.615 -148.888 168.189 1.00 381.48 330 GLN G CA 1
ATOM 2162 C CA . ALA G 1 331 ? -237.717 -149.527 171.829 1.00 410.89 331 ALA G CA 1
ATOM 2163 C CA . ALA G 1 332 ? -238.208 -148.297 174.308 1.00 378.70 332 ALA G CA 1
#

B-factor: mean 394.48, std 98.48, range [73.9, 550.0]

Secondary structure (P-SEA, 3-state):
ccccccaaaaaaacccccccccccccccccccccccccccccccccccccccccccbbbbbccccccccccccccccccccccccccccbbbbbccaaaaaaaaaaaaaacaaaaaaaaaaacccccccccccccbbbbbcccccccaaaaaaaacccccccccccccccbbbbbcccaaaaaaaccccccccccccccccccccccccccccccccccccccccccccccccccccccccccccccccccccccccccccccbbbbcccccccccccccccccccccccccccccccccccccccccc/ccccccccaaaaaacccccccccccccccccccccccccccccccccccccccccccccccccccccccccccccccccccccccccccbbbbbccaaaaaaaaaaaaaaaaaaaaaaaaaacccccccccccccbbbbbcccccccaaaaaaaacccccccccccccccbbbbbcccaaaaaaacccccccccccccccccccccccccccccccccccccccccccccccccccccccccccccccccccccccccccccccccccccccccccccccccccccbbbbbbbcccccccccccccccc/cccccaaaaaaaaccccccccccccccccccccccccccccccccccccccccccccccccccccccccccccccccccccccccccccbbbbbccaaaaaaaacaaaaaaaaaaaaacccccccccccccccccccccccccccccaaaaaaaacccccccccccccccbbbbbbbcccccccccccccccccccccccccccccccccccccccccccccccccccccccccccccccccccccccccccccbbbbbbccccccccccccccccccccccccccbbbbbbbcccccccccccccccc/cccccaaaaaaaaccccccccccccccccccccccccccccccccccccccccccccccccccccccccccccccccccccccccccccccccccaaaaaaaaaaaaaaaaaaaaaaacccccccccccccccccbbbbbcccccccaaaaaaaacccccccccccccccbbbbbccccccccccccccccccccccccccccccccccccccccccccccccccccccccccccccccccccccccccccccccccccccccbbbbbccccccccccccccccccccccccccccccccccccccccc/cccccaaaaaaaacccccccccccccccccccccccccccccccccccccbbbbcccccccccccccccccccccccccccccccccccccccccaaaaaaaaacaaaaaaaaaaacccccccccccccccccccccccccccccccaaaaaaaacccccccccccccccbbbbbcccaaaaaaacccccccccccccccccccccccccccccccccccccccccccccccccccccccccccccccccccccccccccccccccccccccccccccccccccccccccccccccccccccccccccc/cccccaaaaaaaacccccccccccccccccccccccccccccccccccccccccccccbbbbbbcccccccccccccccccccccccccccccccaaaaaaaaacaaaaaaaaaaaaacccccccccccccccccccccccccccccaaaaaaaacccccccccccccccbbbbbcccccccccccccccccccccccccccccccccccccccccccccccccccccccccccccccccccccccccccccccbbbbbbbcccccccccccccccccccccccccccccccccccccccccccccccc/ccccccaaaaaaaccccccccccccccccccccccccccccccccccccccccccccccccccccccccccccccccccccccccccccbbbbbcaaaaaaaaacaaaaaaaaaaaaccccccccccccccccccbbbbbbbccccccccccccccccccccccccccccccccccccaaaaaaaaaabbbbcccccccccccccccbbbbbcccccccccccccccccccccccccccccccccccccccccccbbbbbbcccccccccccccccccccccccccccccccccccccccccccccccc

Foldseek 3Di:
DDDDPVCVVVVVLVVLPDDDLPCLCLQPADYDDDDDDFDDWDFFDWDDDDDDDPDPDDDDDDDTFGDDTDDKKADDWDDFDPPPPCVPPPDDDDDDVPVVSVQRCVWSVVCVVVVLWLQLVLPDDDDDDTPPDDDADDEDDDDDDDVCVLVLVVPDPVVQVVCLCVDPHDDDDDDDDDPCVLCVQPVDPDPDPDDFDDDDDDDARPHDDDDDDGDDDDDDPQQVSQYDDDDDDPPGPMDDTDGGWGDFDQRDSLRHDDDHDDDDDWDDPPLCPDDDDPDDGSDTTIDDGIDDDNGRCSRHYDRSYDIDD/DDDDDDPLVVVVLVVLPDDDPPCLQLLALDDADDDDDVKKDDWAAWDDDDDDDDPVDDDDDDDTFGIDDIMDDDDDDDDDDLPPPCVVVPDDDDPDVVVVSVQRCVWVVVCLVVVLWLQLVLPDDDDDDRDPDDDAADEDDDDDDDLCVLVLCVPDPCCLVPVCCVPPHDDDDFEEDAPSVVCNQPVDDPPCPDDDDDDDDDDDRPPDDDDPDGDYDDDDDQCVSQYDDDDDDDPDPIDDTDHHWGGADQFGSNRDYDDHDKDDDWDDPPLCPDPDDDDSDNGTDDIGDDDDDYDDNMHHDDRHDDIDD/DDDDDPVVVVCVLVVLPDAFPPDPALQQVLADDDDPDDPDDDWDAWDDDDDDDQDVHDPDDDDTFDDDDGWWWADDDDDDDPPPPCVPVNDDDDPDSVVVSCQRCVWVPVSRQVVLWLVLVLADDDDDDGDPDDDAEDDADDDDDDLCPLVLCVPHCVVQVPCVQVPPDDDDDWEFDPPSVCCNVPVDDPPPDDDDDDDDDDDQRPPDDDDDDRDYDIDDDQCVSQYDDDDDDPPTPMDDTGDGWGGFGQQTDDHHRHDDGFDDWKFDVQLCVVVVPDDPHRTITIIGDIDDDNRRNNRGDDSNDDIDD/DYDDDPCCVVVVLVVLDDDQLVCQCLQPDDDFDDDDVFDDDDKDAWDDDDDDDDPDDDDDDDDTFGIDDDHGKFDDDDDFDCPDPCVVVPDDDDPDSVQVSCLRCVWRVVCVVVVLWLQLVLPDDDDDDPPPDDDDEDDDDDDDDPLCVLVLCVPNLCVNVVVLCVPDHDDDDDEDDDPSVCCVVPPDDPPCPDDDDDDDDDDVRPPDDDDDDGDYDDDDDQCVSQYDDDDDDDPTPMDDTDDTWGGFGQRGSRDHHHDHTDDWDDADPDDLVVDDDDDHDDRDDIDGGIDDDHPSCRRYDDSSDDTDD/DDDDPPCVVVVVLVVLPDDPLPCACLQFDADDDDLDDWDDWDKDEWDDDDDWDDPVDTDDDDDDWDIDTDTWKADDWDDADPPPPCVPVPDDDDDDSVLVSCQRCVWSVVPVVLVLWLQLVLADDDDDDTPVPDDAEDHEDDDDDDLCPLVLCVPNPCVLVPVVCVPPDDDDDDEEEAVVVVVNVPVDDPPPPDDADDDPDPDQRPHDDDDDDDDYDDDDPQCVSQDDDDDDDDPGPMDDTHDDWGHFDARPSPRHHHDHDKDDWAPVVVCVVVPVDDDPCNIRTTITGMRDTNGRCNRYDDRHDDTDD/DDDDDDCVVVVVLVVLPDDPLPCLCLQDDADDWDDPPDDDWDKDADDYDDDDPDDPPDDDDDDDWYDDTDDDKADFDFDDDDPPPCVVVPDDDDDPSVVVSVQCCRWSVVVLVVVLWQLLVLADDDDDDGPPDYDAEDDEDDDDDDLCPLVLCVVHPVCLVVVCCVPDDDDDDDEDDPPVVQCNQPPDPVVPDDDDDDDPDPPVRVPDDDDDDGYYDDDDDQCVSQADDDDDDDVDPIDDTHDHWGGFDQRDSDRDHDDHDDDWDWDDPPLQVYDDPPDPDRTDDDDGGIDDDHPSNHRYYDRSDDDDD/DDDDDVCLVVVVLVVLPDDPLPCQCLQFDYYDDDDDVDDDDDKDADDDDDDDDDPPDDDDDDDTDDIDDDDWKDDDDDAFDDPPPCVPVPDDDDPDSVVVSCQRCVWSVVVLVLVLWLLLVLADDDDDDPPPPYDAEDADDDDDDDLPCVPPLNVVVQVVQCCPNCHPPDADDWDDAAPSVVCSVFFVEAAAPDDPGGDHDDDGGHDDDDDIPSGYYDNDRQQVSQYDPQDDDDPDPIDDTHDDWGGFDQQRSPNHDDDHDDDDDDDDPPVVPDPDDDDPGNDDIIDGGIDDDRPRCNRYYDRSDDIDD

InterPro domains:
  IPR049301 Capsid Gp10A/Gp10B-like domain [PF21703] (64-328)

Sequence (2163 aa):
VRYATALKLFSGEVFTAFNNASIFKGLVRSYDLRGGKSKQFMFTGKLSAGYHTPGTPIVGDAGIKANEKTLVMDDLLVSSQFVYSLDEIFSQYSTRAEVSKQIGEALATHYDERIARVLAKASAEASPVTGEPGGFHVNIGAGNTNDAQAIVDGFFEAAAVLDERSAPQEGRVAVLSPRQYYSLISSVDTNILNREIGNSQGDMNSGKGLYSIAGIRILKSNNLAGLYGQDLSSAAVTGENNDYQVDASALAGLIFHREAAGCIQSVAPTIQTTSGDFNVQYQGDLIVGKLAMGCGSLRTSVAGSFQAAVRYATALKLFSGEVFTAFNNASIFKGLVRSYDLRGGKSKQFMFTGKLSAGYHTPGTPIVGDAGIKANEKTLVMDDLLVSSQFVYSLDEIFSQYSTRAEVSKQIGEALATHYDERIARVLAKASAEASPVTGEPGGFHVNIGAGNTNDAQAIVDGFFEAAAVLDERSAPQEGRVAVLSPRQYYSLISSVDTNILNREIGNSQGDMNSGKGLYSIAGIRILKSNNLAGLYGQDLSSAAVTGENNDYQVDASALAGLIFHREAAGCIQSVAPTIQTTSGDFNVQYQGDLIVGKLAMGCGSLRTSVAGSFQAAVRYATALKLFSGEVFTAFNNASIFKGLVRSYDLRGGKSKQFMFTGKLSAGYHTPGTPIVGDAGIKANEKTLVMDDLLVSSQFVYSLDEIFSQYSTRAEVSKQIGEALATHYDERIARVLAKASAEASPVTGEPGGFHVNIGAGNTNDAQAIVDGFFEAAAVLDERSAPQEGRVAVLSPRQYYSLISSVDTNILNREIGNSQGDMNSGKGLYSIAGIRILKSNNLAGLYGQDLSSAAVTGENNDYQVDASALAGLIFHREAAGCIQSVAPTIQTTSGDFNVQYQGDLIVGKLAMGCGSLRTSVAGSFQAAVRYATALKLFSGEVFTAFNNASIFKGLVRSYDLRGGKSKQFMFTGKLSAGYHTPGTPIVGDAGIKANEKTLVMDDLLVSSQFVYSLDEIFSQYSTRAEVSKQIGEALATHYDERIARVLAKASAEASPVTGEPGGFHVNIGAGNTNDAQAIVDGFFEAAAVLDERSAPQEGRVAVLSPRQYYSLISSVDTNILNREIGNSQGDMNSGKGLYSIAGIRILKSNNLAGLYGQDLSSAAVTGENNDYQVD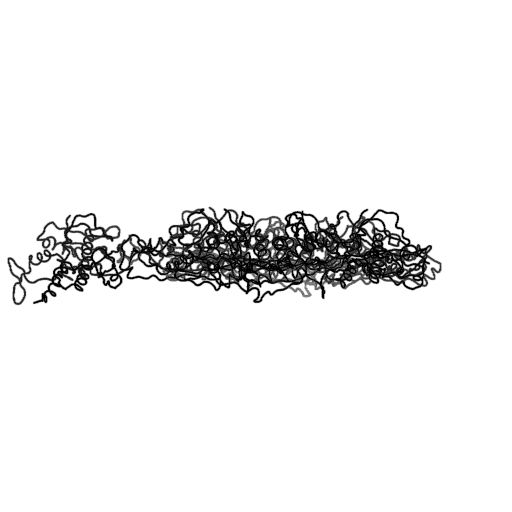ASALAGLIFHREAAGCIQSVAPTIQTTSGDFNVQYQGDLIVGKLAMGCGSLRTSVAGSFQAAVRYATALKLFSGEVFTAFNNASIFKGLVRSYDLRGGKSKQFMFTGKLSAGYHTPGTPIVGDAGIKANEKTLVMDDLLVSSQFVYSLDEIFSQYSTRAEVSKQIGEALATHYDERIARVLAKASAEASPVTGEPGGFHVNIGAGNTNDAQAIVDGFFEAAAVLDERSAPQEGRVAVLSPRQYYSLISSVDTNILNREIGNSQGDMNSGKGLYSIAGIRILKSNNLAGLYGQDLSSAAVTGENNDYQVDASALAGLIFHREAAGCIQSVAPTIQTTSGDFNVQYQGDLIVGKLAMGCGSLRTSVAGSFQAAVRYATALKLFSGEVFTAFNNASIFKGLVRSYDLRGGKSKQFMFTGKLSAGYHTPGTPIVGDAGIKANEKTLVMDDLLVSSQFVYSLDEIFSQYSTRAEVSKQIGEALATHYDERIARVLAKASAEASPVTGEPGGFHVNIGAGNTNDAQAIVDGFFEAAAVLDERSAPQEGRVAVLSPRQYYSLISSVDTNILNREIGNSQGDMNSGKGLYSIAGIRILKSNNLAGLYGQDLSSAAVTGENNDYQVDASALAGLIFHREAAGCIQSVAPTIQTTSGDFNVQYQGDLIVGKLAMGCGSLRTSVAGSFQAAVRYATALKLFSGEVFTAFNNASIFKGLVRSYDLRGGKSKQFMFTGKLSAGYHTPGTPIVGDAGIKANEKTLVMDDLLVSSQFVYSLDEIFSQYSTRAEVSKQIGEALATHYDERIARVLAKASAEASPVTGEPGGFHVNIGAGNTNDAQAIVDGFFEAAAVLDERSAPQEGRVAVLSPRQYYSLISSVDTNILNREIGNSQGDMNSGKGLYSIAGIRILKSNNLAGLYGQDLSSAAVTGENNDYQVDASALAGLIFHREAAGCIQSVAPTIQTTSGDFNVQYQGDLIVGKLAMGCGSLRTSVAGSFQAA

Radius of gyration: 56.64 Å; Cα contacts (8 Å, |Δi|>4): 4413; chains: 7; bounding box: 110×202×111 Å

Organism: NCBI:txid2914003